Protein AF-C1MT28-F1 (afdb_monomer)

Mean predicted aligned error: 17.0 Å

Foldseek 3Di:
DDDDDDDDDDDDDDDDYDDDDYDDDDDDDDDDDDDDDDDDDDDDYDDDDDDDDDDDDDDPPPPVDDDPVVCLVVCVVPDPPDDVVNVVLVVVVVVCPPPVPCVVVVVVSVVVVVVVVVVVVQDFAEDDDDCVVCPPAANLVVVLVVCVRRHQWHWYDDPPAIAIEGQDLQLLCCCFAVVVLQKDLAVLLVLCCVQLPCACRNHDDVSNVVRCVLQLLLCDPLLLQVLLVVLLVLLVVLLLLLLVCQVVLHWDQQLQSLLQSLLQSLCCAAQVHGPVSVFDDDLLVVLLVLLQVSSQVCSPDPDNCCVPVVCCCPPVSSVSNVVSSVSNLVVLVVSLVVLLVVLVVDPDQDDSNDADPSRRYSSNNSNNVVDPDDSVHSSSHSSVSSVVRRSLLSQLLLLLVLVCQLPVVLLVVLLVQLCVQAFQHQDGPVSVLRSLSLLLSSQLSCLQFAQAQWRKIFRQAFDAGPNHTDGGGHIYTHGSNSLSQPVVQDDVSNDRDSCVQPSPDDRDDCVVSSSSHANQHDHPSGDSCPVNSSSSNSSSNSSCSQFKDKHQPCVQVVVSDFDWHHGSGIDTPAGRTMRIDTDPSGNSPVSPFQDPDPDDDDDDGPPPRDDDDPDGPDPDDDDDDDDPVVVVVVVVVVVVVVVVVVVVVPPPDDDDDDDDDDDDDDDDDPVVVVVVVVVVVVVVVVVVVVVVVVVVVVVVVD

Secondary structure (DSSP, 8-state):
-------------------------------------------------------------------HHHHHHTTTT------HHHHHHHHHHHHHHT-TT-HHHHHHHHHHHHHHHHHHTTS--EEE--GGGTTTS-THHHHHHHHHHH-SEEEEEETTEEEEEE--HHHHHIIIIITGGGEE-THHHHHHHHHHTTSTTT--HHHHHHHHHHHGGGG-HHHHHHHHHHHHHHHHHHHHHHHHHHHHTPPEEHHHHHHHHHHHHHHHHHHS----TTT---HHHHHHHHHHHHHHHHHH-SS-GGGSHHHHHHSHHHHHHHHHHHHHHHHHHHHHHHHHHHHHH------TT---SS--SHHHHHHHT-----HHHHHHHHHHHHHHHHHHHHHHHHHHHHHHHH-HHHHHHHHHHHHHHTTTSPP-TTGGGT-HHHHHHHHHHHHHS-SSSEEEEEESS-EEETTEEE-TT-EEEEEHHHHHT-TTT-SSTTS--GGGS-TTSPPP-TTTTTTS--BTB-GGG--S-HHHHHHHHHHHHHHHHHHEEEEE-TTT-TTS-PPB--SSS--BSS--EEEEEEPTTSSSSGGGS----SSS--PPPGGG-------------------HHHHHHHHHHHHHHHHHHHHHHTTS------------PPPPPHHHHHHHHHHHHHHHHHHHHHHHHHHHHHHH--

Sequence (702 aa):
MLSLAASATTLVGANAGASAAAASTRRGGASLSARDATATTKPLRFVARGASSDRGRALTTRVNAKSLEERIASGEFTQKRSTPAESVLNGIRDVIKDVPQSRGLSYQLAKLSRKWRKESMSKMPVAAGDIREIAGQPVFVPLYKLFLAYGEMFVLAIGPKKFVVVSDNDVAREMLKDQATSFSKGLLSEILEFVMGTGLIPADGETWKVRRRTVVPSLHKKYVASMVDMFGDCGLNGSAQLARSEMNGDTVEMENFYSRLALDIIGKAVFNYDFNSLKMDDPVIKAVYTVLREAEYRSVTFIPYWKVPPLRWLVPRQKACQEALVVVNDTLNMLIARTKKLVEEEDEEFVEEYLNKADPSILHFLIASGDDVTSKQLRDDLMTLLIAGHETTAAVLTWTTYLLATHPEIKARVQAEVDEVCGDRNPTIADMMDLKFTTRVINESMRLYPQPPVLIRRALEPVTLDGYKIDAGTDFFISVWNLHRNPRLWENPDKFDPDRFPIDQKMPNEITENFAYLPFGGGQRKCVGDQFALFESIITLAMVCRRFDFELDAKFHPDGECGMTTGATIHTTGGLHVKLKRRDGAGGNEMLGSIDCGDGVKCASLGELSDVNTGDGTPESGAASFDEAERAQARDLKEAAVVLGAKTAGASELKSGSGGAKGEKPSIDGAALEEAVKEAEALYEAEAEREAAMKKELEQSL

Solvent-accessible surface area (backbone atoms only — not comparable to full-atom values): 41752 Å² total; per-residue (Å²): 141,80,92,89,90,88,87,90,78,87,83,90,79,90,85,86,86,83,90,79,88,88,78,91,80,89,79,87,80,90,78,90,87,80,90,86,81,89,80,89,86,88,89,86,84,86,89,84,90,80,88,84,89,82,91,80,89,84,77,86,76,83,74,87,79,73,52,71,67,56,35,53,74,69,43,79,70,54,72,90,82,59,57,76,65,53,54,50,50,50,56,51,50,59,68,48,72,82,44,99,78,48,64,69,57,55,49,52,51,50,52,45,54,52,51,52,46,55,62,57,65,71,51,75,42,71,53,72,71,67,66,73,77,50,63,91,55,34,70,62,60,57,50,39,60,46,34,80,73,58,41,49,51,30,34,41,44,56,86,94,48,64,32,40,38,36,40,42,30,66,56,48,38,35,53,32,46,78,46,30,87,46,41,44,46,41,71,55,20,77,42,38,35,90,74,26,44,75,8,70,76,43,29,60,79,62,61,25,59,50,52,50,63,66,52,51,54,52,68,32,71,72,48,52,46,60,45,33,55,52,42,29,55,52,33,50,58,50,48,51,49,54,54,53,40,39,72,73,69,43,74,43,49,42,38,63,50,34,36,24,51,26,40,31,48,40,28,32,51,42,61,62,34,79,61,48,44,79,75,41,94,44,71,51,59,57,17,52,55,48,42,51,60,44,36,44,52,54,69,75,46,90,71,69,52,72,80,38,68,73,51,28,66,70,35,65,73,44,36,53,32,52,55,21,50,50,51,44,50,51,52,49,51,51,52,52,57,52,46,51,51,53,55,75,73,51,94,73,86,76,53,88,82,60,70,52,91,92,47,67,12,41,50,42,44,58,56,59,66,67,65,95,62,57,73,64,57,51,46,16,34,51,50,33,50,49,61,64,49,15,60,47,45,11,37,46,51,34,51,33,49,54,52,34,39,76,32,59,74,58,36,53,51,40,33,50,52,33,52,70,74,44,47,74,52,70,52,46,70,71,49,66,74,68,50,48,65,49,44,27,42,49,52,40,30,32,40,78,56,26,59,43,41,54,49,58,30,14,30,71,45,71,47,73,56,96,85,42,76,44,60,50,70,43,37,32,34,39,28,45,46,40,26,36,46,27,75,92,77,29,84,67,35,90,57,93,53,38,74,80,55,52,78,94,51,78,81,84,36,36,75,77,48,58,36,37,36,50,62,51,49,43,54,86,78,31,61,84,52,59,70,51,48,49,50,49,44,43,47,40,51,40,53,47,40,38,22,36,44,62,37,67,30,53,91,80,29,73,85,76,59,83,53,66,33,66,61,79,36,55,44,59,67,79,61,53,43,23,38,58,42,72,31,90,97,28,65,49,64,67,74,77,49,67,68,84,54,78,89,79,57,83,65,82,52,71,87,79,70,79,90,73,85,88,69,80,96,68,93,68,95,76,95,76,91,73,68,71,65,65,59,48,59,61,44,55,61,49,52,54,50,52,58,58,55,58,65,70,67,77,78,79,88,90,80,92,79,93,81,91,82,83,88,83,82,89,80,83,67,66,66,65,53,58,50,55,48,54,58,51,52,56,53,52,52,55,50,53,54,49,52,55,49,54,52,51,52,52,69,71,74,113

Organism: Micromonas pusilla (strain CCMP1545) (NCBI:txid564608)

pLDDT: mean 72.41, std 27.19, range [21.11, 98.88]

Nearest PDB structures (foldseek):
  6l8i-assembly1_A  TM=9.923E-01  e=1.632E-46  Arabidopsis thaliana
  6j95-assembly1_A  TM=9.747E-01  e=3.726E-46  Arabidopsis thaliana
  6j94-assembly1_B  TM=9.509E-01  e=5.378E-46  Arabidopsis thaliana
  6l8j-assembly1_A  TM=9.808E-01  e=2.421E-44  Arabidopsis thaliana
  5veu-assembly3_C  TM=8.391E-01  e=5.277E-24  Homo sapiens

Structure (mmCIF, N/CA/C/O backbone):
data_AF-C1MT28-F1
#
_entry.id   AF-C1MT28-F1
#
loop_
_atom_site.group_PDB
_atom_site.id
_atom_site.type_symbol
_atom_site.label_atom_id
_atom_site.label_alt_id
_atom_site.label_comp_id
_atom_site.label_asym_id
_atom_site.label_entity_id
_atom_site.label_seq_id
_atom_site.pdbx_PDB_ins_code
_atom_site.Cartn_x
_atom_site.Cartn_y
_atom_site.Cartn_z
_atom_site.occupancy
_atom_site.B_iso_or_equiv
_atom_site.auth_seq_id
_atom_site.auth_comp_id
_atom_site.auth_asym_id
_atom_site.auth_atom_id
_atom_site.pdbx_PDB_model_num
ATOM 1 N N . MET A 1 1 ? 2.839 4.699 44.705 1.00 29.75 1 MET A N 1
ATOM 2 C CA . MET A 1 1 ? 2.539 3.772 45.818 1.00 29.75 1 MET A CA 1
ATOM 3 C C . MET A 1 1 ? 3.744 2.865 45.998 1.00 29.75 1 MET A C 1
ATOM 5 O O . MET A 1 1 ? 4.073 2.143 45.069 1.00 29.75 1 MET A O 1
ATOM 9 N N . LEU A 1 2 ? 4.426 2.961 47.137 1.00 21.11 2 LEU A N 1
ATOM 10 C CA . LEU A 1 2 ? 5.526 2.079 47.543 1.00 21.11 2 LEU A CA 1
ATOM 11 C C . LEU A 1 2 ? 5.075 1.287 48.779 1.00 21.11 2 LEU A C 1
ATOM 13 O O . LEU A 1 2 ? 4.200 1.754 49.502 1.00 21.11 2 LEU A O 1
ATOM 17 N N . SER A 1 3 ? 5.699 0.130 49.019 1.00 22.08 3 SER A N 1
ATOM 18 C CA . SER A 1 3 ? 5.422 -0.792 50.135 1.00 22.08 3 SER A CA 1
ATOM 19 C C . SER A 1 3 ? 4.018 -1.426 50.162 1.00 22.08 3 SER A C 1
ATOM 21 O O . SER A 1 3 ? 3.109 -0.896 50.793 1.00 22.08 3 SER A O 1
ATOM 23 N N . LEU A 1 4 ? 3.868 -2.592 49.507 1.00 24.03 4 LEU A N 1
ATOM 24 C CA . LEU A 1 4 ? 2.984 -3.714 49.904 1.00 24.03 4 LEU A CA 1
ATOM 25 C C . LEU A 1 4 ? 3.051 -4.867 48.872 1.00 24.03 4 LEU A C 1
ATOM 27 O O . LEU A 1 4 ? 2.258 -4.876 47.938 1.00 24.03 4 LEU A O 1
ATOM 31 N N . ALA A 1 5 ? 3.997 -5.814 49.027 1.00 25.61 5 ALA A N 1
ATOM 32 C CA . ALA A 1 5 ? 3.955 -7.1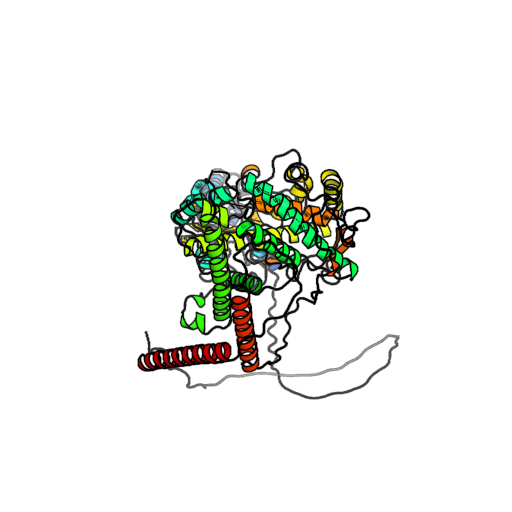98 48.482 1.00 25.61 5 ALA A CA 1
ATOM 33 C C . ALA A 1 5 ? 5.285 -7.970 48.708 1.00 25.61 5 ALA A C 1
ATOM 35 O O . ALA A 1 5 ? 5.903 -8.448 47.760 1.00 25.61 5 ALA A O 1
ATOM 36 N N . ALA A 1 6 ? 5.760 -8.096 49.954 1.00 23.23 6 ALA A N 1
ATOM 37 C CA . ALA A 1 6 ? 7.006 -8.822 50.252 1.00 23.23 6 ALA A CA 1
ATOM 38 C C . ALA A 1 6 ? 6.919 -9.656 51.545 1.00 23.23 6 ALA A C 1
ATOM 40 O O . ALA A 1 6 ? 7.579 -9.345 52.532 1.00 23.23 6 ALA A O 1
ATOM 41 N N . SER A 1 7 ? 6.077 -10.700 51.554 1.00 23.22 7 SER A N 1
ATOM 42 C CA . SER A 1 7 ? 6.104 -11.818 52.525 1.00 23.22 7 SER A CA 1
ATOM 43 C C . SER A 1 7 ? 5.051 -12.879 52.186 1.00 23.22 7 SER A C 1
ATOM 45 O O . SER A 1 7 ? 3.871 -12.545 52.182 1.00 23.22 7 SER A O 1
ATOM 47 N N . ALA A 1 8 ? 5.479 -14.130 51.946 1.00 23.31 8 ALA A N 1
ATOM 48 C CA . ALA A 1 8 ? 4.784 -15.396 52.272 1.00 23.31 8 ALA A CA 1
ATOM 49 C C . ALA A 1 8 ? 5.405 -16.578 51.491 1.00 23.31 8 ALA A C 1
ATOM 51 O O . ALA A 1 8 ? 4.962 -16.940 50.403 1.00 23.31 8 ALA A O 1
ATOM 52 N N . THR A 1 9 ? 6.442 -17.213 52.036 1.00 23.95 9 THR A N 1
ATOM 53 C CA . THR A 1 9 ? 6.968 -18.499 51.540 1.00 23.95 9 THR A CA 1
ATOM 54 C C . THR A 1 9 ? 7.338 -19.362 52.742 1.00 23.95 9 THR A C 1
ATOM 56 O O . THR A 1 9 ? 7.835 -18.824 53.731 1.00 23.95 9 THR A O 1
ATOM 59 N N . THR A 1 10 ? 7.131 -20.686 52.647 1.00 24.16 10 THR A N 1
ATOM 60 C CA . THR A 1 10 ? 7.171 -21.663 53.767 1.00 24.16 10 THR A CA 1
ATOM 61 C C . THR A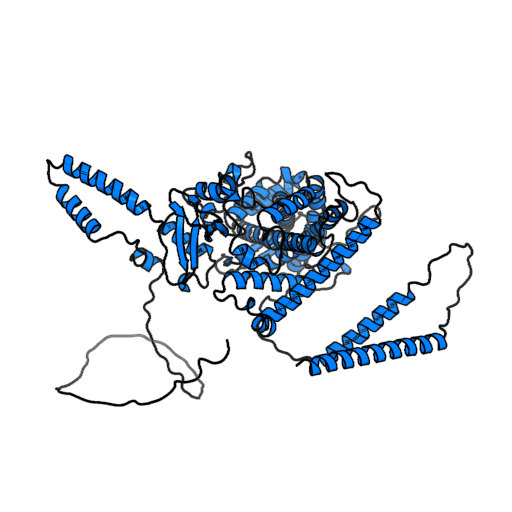 1 10 ? 6.043 -21.418 54.799 1.00 24.16 10 THR A C 1
ATOM 63 O O . THR A 1 10 ? 5.689 -20.282 55.079 1.00 24.16 10 THR A O 1
ATOM 66 N N . LEU A 1 11 ? 5.375 -22.427 55.370 1.00 22.28 11 LEU A N 1
ATOM 67 C CA . LEU A 1 11 ? 5.921 -23.672 55.925 1.00 22.28 11 LEU A CA 1
ATOM 68 C C . LEU A 1 11 ? 4.863 -24.806 56.009 1.00 22.28 11 LEU A C 1
ATOM 70 O O . LEU A 1 11 ? 3.685 -24.587 55.750 1.00 22.28 11 LEU A O 1
ATOM 74 N N . VAL A 1 12 ? 5.307 -25.979 56.482 1.00 24.67 12 VAL A N 1
ATOM 75 C CA . VAL A 1 12 ? 4.540 -27.191 56.863 1.00 24.67 12 VAL A CA 1
ATOM 76 C C . VAL A 1 12 ? 4.054 -28.086 55.713 1.00 24.67 12 VAL A C 1
ATOM 78 O O . VAL A 1 12 ? 3.432 -27.659 54.748 1.00 24.67 12 VAL A O 1
ATOM 81 N N . GLY A 1 13 ? 4.310 -29.385 55.879 1.00 22.14 13 GLY A N 1
ATOM 82 C CA . GLY A 1 13 ? 3.700 -30.482 55.132 1.00 22.14 13 GLY A CA 1
ATOM 83 C C . GLY A 1 13 ? 3.489 -31.690 56.052 1.00 22.14 13 GLY A C 1
ATOM 84 O O . GLY A 1 13 ? 3.602 -31.561 57.268 1.00 22.14 13 GLY A O 1
ATOM 85 N N . ALA A 1 14 ? 3.257 -32.857 55.446 1.00 24.06 14 ALA A N 1
ATOM 86 C CA . ALA A 1 14 ? 3.016 -34.157 56.085 1.00 24.06 14 ALA A CA 1
ATOM 87 C C . ALA A 1 14 ? 1.696 -34.314 56.872 1.00 24.06 14 ALA A C 1
ATOM 89 O O . ALA A 1 14 ? 1.540 -33.846 57.994 1.00 24.06 14 ALA A O 1
ATOM 90 N N . ASN A 1 15 ? 0.814 -35.167 56.341 1.00 23.30 15 ASN A N 1
ATOM 91 C CA . ASN A 1 15 ? 0.425 -36.372 57.078 1.00 23.30 15 ASN A CA 1
ATOM 92 C C . ASN A 1 15 ? 0.124 -37.521 56.094 1.00 23.30 15 ASN A C 1
ATOM 94 O O . ASN A 1 15 ? -0.037 -37.269 54.899 1.00 23.30 15 ASN A O 1
ATOM 98 N N . ALA A 1 16 ? 0.109 -38.773 56.560 1.00 25.28 16 ALA A N 1
ATOM 99 C CA . ALA A 1 16 ? 0.030 -39.955 55.694 1.00 25.28 16 ALA A CA 1
ATOM 100 C C . ALA A 1 16 ? -0.789 -41.112 56.295 1.00 25.28 16 ALA A C 1
ATOM 102 O O . ALA A 1 16 ? -0.955 -41.210 57.508 1.00 25.28 16 ALA A O 1
ATOM 103 N N . GLY A 1 17 ? -1.228 -42.028 55.424 1.00 23.39 17 GLY A N 1
ATOM 104 C CA . GLY A 1 17 ? -1.958 -43.254 55.773 1.00 23.39 17 GLY A CA 1
ATOM 105 C C . GLY A 1 17 ? -3.462 -43.194 55.456 1.00 23.39 17 GLY A C 1
ATOM 106 O O . GLY A 1 17 ? -4.030 -42.114 55.349 1.00 23.39 17 GLY A O 1
ATOM 107 N N . ALA A 1 18 ? -4.162 -44.318 55.283 1.00 23.84 18 ALA A N 1
ATOM 108 C CA . ALA A 1 18 ? -3.709 -45.711 55.151 1.00 23.84 18 ALA A CA 1
ATOM 109 C C . ALA A 1 18 ? -4.836 -46.574 54.524 1.00 23.84 18 ALA A C 1
ATOM 111 O O . ALA A 1 18 ? -5.919 -46.056 54.263 1.00 23.84 18 ALA A O 1
ATOM 112 N N . SER A 1 19 ? -4.598 -47.892 54.393 1.00 24.25 19 SER A N 1
ATOM 113 C CA . SER A 1 19 ? -5.529 -48.961 53.952 1.00 24.25 19 SER A CA 1
ATOM 114 C C . SER A 1 19 ? -5.496 -49.325 52.453 1.00 24.25 19 SER A C 1
ATOM 116 O O . SER A 1 19 ? -5.392 -48.433 51.620 1.00 24.25 19 SER A O 1
ATOM 118 N N . ALA A 1 20 ? -5.694 -50.582 52.021 1.00 24.73 20 ALA A N 1
ATOM 119 C CA . ALA A 1 20 ? -5.180 -51.909 52.442 1.00 24.73 20 ALA A CA 1
ATOM 120 C C . ALA A 1 20 ? -5.790 -52.997 51.520 1.00 24.73 20 ALA A C 1
ATOM 122 O O . ALA A 1 20 ? -6.799 -52.736 50.875 1.00 24.73 20 ALA A O 1
ATOM 123 N N . ALA A 1 21 ? -5.236 -54.224 51.563 1.00 24.41 21 ALA A N 1
ATOM 124 C CA . ALA A 1 21 ? -5.754 -55.461 50.938 1.00 24.41 21 ALA A CA 1
ATOM 125 C C . ALA A 1 21 ? -5.733 -55.449 49.378 1.00 24.41 21 ALA A C 1
ATOM 127 O O . ALA A 1 21 ? -6.093 -54.461 48.759 1.00 24.41 21 ALA A O 1
ATOM 128 N N . ALA A 1 22 ? -5.215 -56.426 48.619 1.00 24.06 22 ALA A N 1
ATOM 129 C CA . ALA A 1 22 ? -5.289 -57.903 48.611 1.00 24.06 22 ALA A CA 1
ATOM 130 C C . ALA A 1 22 ? -5.939 -58.316 47.260 1.00 24.06 22 ALA A C 1
ATOM 132 O O . ALA A 1 22 ? -6.802 -57.602 46.771 1.00 24.06 22 ALA A O 1
ATOM 133 N N . ALA A 1 23 ? -5.616 -59.425 46.590 1.00 25.36 23 ALA A N 1
ATOM 134 C CA . ALA A 1 23 ? -4.566 -60.432 46.771 1.00 25.36 23 ALA A CA 1
ATOM 135 C C . ALA A 1 23 ? -4.339 -61.191 45.440 1.00 25.36 23 ALA A C 1
ATOM 137 O O . ALA A 1 23 ? -5.179 -61.118 44.555 1.00 25.36 23 ALA A O 1
ATOM 138 N N . SER A 1 24 ? -3.298 -62.040 45.404 1.00 24.22 24 SER A N 1
ATOM 139 C CA . SER A 1 24 ? -3.266 -63.328 44.669 1.00 24.22 24 SER A CA 1
ATOM 140 C C . SER A 1 24 ? -3.251 -63.334 43.120 1.00 24.22 24 SER A C 1
ATOM 142 O O . SER A 1 24 ? -3.772 -62.435 42.484 1.00 24.22 24 SER A O 1
ATOM 144 N N . THR A 1 25 ? -2.769 -64.366 42.402 1.00 25.47 25 THR A N 1
ATOM 145 C CA . THR A 1 25 ? -1.533 -65.205 42.425 1.00 25.47 25 THR A CA 1
ATOM 146 C C . THR A 1 25 ? -1.478 -65.923 41.046 1.00 25.47 25 THR A C 1
ATOM 148 O O . THR A 1 25 ? -2.519 -66.075 40.421 1.00 25.47 25 THR A O 1
ATOM 151 N N . ARG A 1 26 ? -0.328 -66.515 40.658 1.00 24.88 26 ARG A N 1
ATOM 152 C CA . ARG A 1 26 ? -0.150 -67.558 39.599 1.00 24.88 26 ARG A CA 1
ATOM 153 C C . ARG A 1 26 ? -0.219 -67.092 38.127 1.00 24.88 26 ARG A C 1
ATOM 155 O O . ARG A 1 26 ? -0.847 -66.093 37.828 1.00 24.88 26 ARG A O 1
ATOM 162 N N . ARG A 1 27 ? 0.338 -67.840 37.154 1.00 25.36 27 ARG A N 1
ATOM 163 C CA . ARG A 1 27 ? 1.644 -68.564 37.062 1.00 25.36 27 ARG A CA 1
ATOM 164 C C . ARG A 1 27 ? 1.811 -69.115 35.628 1.00 25.36 27 ARG A C 1
ATOM 166 O O . ARG A 1 27 ? 0.952 -69.873 35.198 1.00 25.36 27 ARG A O 1
ATOM 173 N N . GLY A 1 28 ? 2.959 -68.867 34.990 1.00 25.19 28 GLY A N 1
ATOM 174 C CA . GLY A 1 28 ? 3.384 -69.515 33.731 1.00 25.19 28 GLY A CA 1
ATOM 175 C C . GLY A 1 28 ? 2.605 -69.094 32.466 1.00 25.19 28 GLY A C 1
ATOM 176 O O . GLY A 1 28 ? 1.520 -68.539 32.567 1.00 25.19 28 GLY A O 1
ATOM 177 N N . GLY A 1 29 ? 3.116 -69.291 31.246 1.00 23.31 29 GLY A N 1
ATOM 178 C CA . GLY A 1 29 ? 4.485 -69.671 30.857 1.00 23.31 29 GLY A CA 1
ATOM 179 C C . GLY A 1 29 ? 4.554 -70.819 29.842 1.00 23.31 29 GLY A C 1
ATOM 180 O O . GLY A 1 29 ? 4.052 -71.895 30.141 1.00 23.31 29 GLY A O 1
ATOM 181 N N . ALA A 1 30 ? 5.282 -70.595 28.733 1.00 24.48 30 ALA A N 1
ATOM 182 C CA . ALA A 1 30 ? 5.624 -71.563 27.670 1.00 24.48 30 ALA A CA 1
ATOM 183 C C . ALA A 1 30 ? 4.434 -72.103 26.822 1.00 24.48 30 ALA A C 1
ATOM 185 O O . ALA A 1 30 ? 3.309 -72.160 27.297 1.00 24.48 30 ALA A O 1
ATOM 186 N N . SER A 1 31 ? 4.596 -72.519 25.555 1.00 24.12 31 SER A N 1
ATOM 187 C CA . SER A 1 31 ? 5.651 -72.250 24.548 1.00 24.12 31 SER A CA 1
ATOM 188 C C . SER A 1 31 ? 5.269 -72.830 23.171 1.00 24.12 31 SER A C 1
ATOM 190 O O . SER A 1 31 ? 4.540 -73.811 23.131 1.00 24.12 31 SER A O 1
ATOM 192 N N . LEU A 1 32 ? 5.910 -72.333 22.100 1.00 24.98 32 LEU A N 1
ATOM 193 C CA . LEU A 1 32 ? 6.264 -73.062 20.859 1.00 24.98 32 LEU A CA 1
ATOM 194 C C . LEU A 1 32 ? 5.157 -73.779 20.052 1.00 24.98 32 LEU A C 1
ATOM 196 O O . LEU A 1 32 ? 4.714 -74.865 20.409 1.00 24.98 32 LEU A O 1
ATOM 200 N N . SER A 1 33 ? 4.913 -73.306 18.824 1.00 23.94 33 SER A N 1
ATOM 201 C CA . SER A 1 33 ? 5.347 -73.963 17.560 1.00 23.94 33 SER A CA 1
ATOM 202 C C . SER A 1 33 ? 4.533 -73.461 16.350 1.00 23.94 33 SER A C 1
ATOM 204 O O . SER A 1 33 ? 3.446 -72.929 16.535 1.00 23.94 33 SER A O 1
ATOM 206 N N . ALA A 1 34 ? 4.957 -73.613 15.090 1.00 26.97 34 ALA A N 1
ATOM 207 C CA . ALA A 1 34 ? 6.293 -73.589 14.465 1.00 26.97 34 ALA A CA 1
ATOM 208 C C . ALA A 1 34 ? 6.103 -73.567 12.926 1.00 26.97 34 ALA A C 1
ATOM 210 O O . ALA A 1 34 ? 5.019 -73.910 12.460 1.00 26.97 34 ALA A O 1
ATOM 211 N N . ARG A 1 35 ? 7.191 -73.311 12.174 1.00 25.38 35 ARG A N 1
ATOM 212 C CA . ARG A 1 35 ? 7.333 -73.480 10.706 1.00 25.38 35 ARG A CA 1
ATOM 213 C C . ARG A 1 35 ? 6.605 -72.465 9.810 1.00 25.38 35 ARG A C 1
ATOM 215 O O . ARG A 1 35 ? 5.570 -71.943 10.199 1.00 25.38 35 ARG A O 1
ATOM 222 N N . ASP A 1 36 ? 7.036 -72.181 8.576 1.00 24.58 36 ASP A N 1
ATOM 223 C CA . ASP A 1 36 ? 8.346 -72.242 7.869 1.00 24.58 36 ASP A CA 1
ATOM 224 C C . ASP A 1 36 ? 8.155 -71.480 6.524 1.00 24.58 36 ASP A C 1
ATOM 226 O O . ASP A 1 36 ? 7.026 -71.400 6.047 1.00 24.58 36 ASP A O 1
ATOM 230 N N . ALA A 1 37 ? 9.149 -70.927 5.813 1.00 25.55 37 ALA A N 1
ATOM 231 C CA . ALA A 1 37 ? 10.536 -70.561 6.137 1.00 25.55 37 ALA A CA 1
ATOM 232 C C . ALA A 1 37 ? 11.152 -69.705 4.995 1.00 25.55 37 ALA A C 1
ATOM 234 O O . ALA A 1 37 ? 10.667 -69.752 3.867 1.00 25.55 37 ALA A O 1
ATOM 235 N N . THR A 1 38 ? 12.311 -69.072 5.263 1.00 24.69 38 THR A N 1
ATOM 236 C CA . THR A 1 38 ? 13.348 -68.605 4.290 1.00 24.69 38 THR A CA 1
ATOM 237 C C . THR A 1 38 ? 12.981 -67.500 3.272 1.00 24.69 38 THR A C 1
ATOM 239 O O . THR A 1 38 ? 11.833 -67.358 2.886 1.00 24.69 38 THR A O 1
ATOM 242 N N . ALA A 1 39 ? 13.899 -66.647 2.787 1.00 25.72 39 ALA A N 1
ATOM 243 C CA . ALA A 1 39 ? 15.351 -66.458 3.007 1.00 25.72 39 ALA A CA 1
ATOM 244 C C . ALA A 1 39 ? 15.683 -64.942 2.859 1.00 25.72 39 ALA A C 1
ATOM 246 O O . ALA A 1 39 ? 15.123 -64.286 1.990 1.00 25.72 39 ALA A O 1
ATOM 247 N N . THR A 1 40 ? 16.383 -64.272 3.793 1.00 23.31 40 THR A N 1
ATOM 248 C CA . THR A 1 40 ? 17.855 -64.000 3.826 1.00 23.31 40 THR A CA 1
ATOM 249 C C . THR A 1 40 ? 18.445 -63.460 2.503 1.00 23.31 40 THR A C 1
ATOM 251 O O . THR A 1 40 ? 18.191 -64.056 1.469 1.00 23.31 40 THR A O 1
ATOM 254 N N . THR A 1 41 ? 19.274 -62.399 2.443 1.00 24.33 41 THR A N 1
AT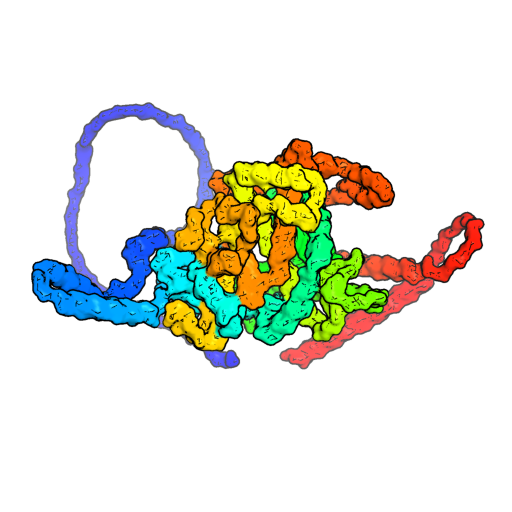OM 255 C CA . THR A 1 41 ? 20.446 -62.075 3.305 1.00 24.33 41 THR A CA 1
ATOM 256 C C . THR A 1 41 ? 20.788 -60.569 3.481 1.00 24.33 41 THR A C 1
ATOM 258 O O . THR A 1 41 ? 20.666 -59.775 2.556 1.00 24.33 41 THR A O 1
ATOM 261 N N . LYS A 1 42 ? 21.358 -60.221 4.650 1.00 26.94 42 LYS A N 1
ATOM 262 C CA . LYS A 1 42 ? 22.320 -59.106 4.942 1.00 26.94 42 LYS A CA 1
ATOM 263 C C . LYS A 1 42 ? 23.736 -59.740 5.158 1.00 26.94 42 LYS A C 1
ATOM 265 O O . LYS A 1 42 ? 23.752 -60.970 5.059 1.00 26.94 42 LYS A O 1
ATOM 270 N N . PRO A 1 43 ? 24.888 -59.078 5.500 1.00 38.97 43 PRO A N 1
ATOM 271 C CA . PRO A 1 43 ? 25.162 -57.750 6.124 1.00 38.97 43 PRO A CA 1
ATOM 272 C C . PRO A 1 43 ? 26.359 -56.960 5.483 1.00 38.97 43 PRO A C 1
ATOM 274 O O . PRO A 1 43 ? 26.748 -57.295 4.375 1.00 38.97 43 PRO A O 1
ATOM 277 N N . LEU A 1 44 ? 26.907 -55.838 6.008 1.00 22.52 44 LEU A N 1
ATOM 278 C CA . LEU A 1 44 ? 27.896 -55.640 7.119 1.00 22.52 44 LEU A CA 1
ATOM 279 C C . LEU A 1 44 ? 28.096 -54.104 7.353 1.00 22.52 44 LEU A C 1
ATOM 281 O O . LEU A 1 44 ? 28.117 -53.377 6.372 1.00 22.52 44 LEU A O 1
ATOM 285 N N . ARG A 1 45 ? 27.989 -53.516 8.569 1.00 21.80 45 ARG A N 1
ATOM 286 C CA . ARG A 1 45 ? 28.913 -53.375 9.751 1.00 21.80 45 ARG A CA 1
ATOM 287 C C . ARG A 1 45 ? 29.881 -52.156 9.691 1.00 21.80 45 ARG A C 1
ATOM 289 O O . ARG A 1 45 ? 30.609 -52.047 8.723 1.00 21.80 45 ARG A O 1
ATOM 296 N N . PHE A 1 46 ? 29.792 -51.160 10.604 1.00 21.30 46 PHE A N 1
ATOM 297 C CA . PHE A 1 46 ? 30.317 -51.039 12.011 1.00 21.30 46 PHE A CA 1
ATOM 298 C C . PHE A 1 46 ? 31.837 -50.717 12.090 1.00 21.30 46 PHE A C 1
ATOM 300 O O . PHE A 1 46 ? 32.571 -51.199 11.241 1.00 21.30 46 PHE A O 1
ATOM 307 N N . VAL A 1 47 ? 32.414 -49.980 13.066 1.00 23.28 47 VAL A N 1
ATOM 308 C CA . VAL A 1 47 ? 31.986 -49.491 14.422 1.00 23.28 47 VAL A CA 1
ATOM 309 C C . VAL A 1 47 ? 31.906 -47.924 14.445 1.00 23.28 47 VAL A C 1
ATOM 311 O O . VAL A 1 47 ? 31.524 -47.418 13.401 1.00 23.28 47 VAL A O 1
ATOM 314 N N . ALA A 1 48 ? 32.137 -47.040 15.450 1.00 23.19 48 ALA A N 1
ATOM 315 C CA . ALA A 1 48 ? 32.548 -46.973 16.886 1.00 23.19 48 ALA A CA 1
ATOM 316 C C . ALA A 1 48 ? 31.850 -45.736 17.556 1.00 23.19 48 ALA A C 1
ATOM 318 O O . ALA A 1 48 ? 31.565 -44.776 16.854 1.00 23.19 48 ALA A O 1
ATOM 319 N N . ARG A 1 49 ? 31.304 -45.771 18.791 1.00 22.53 49 ARG A N 1
ATOM 320 C CA . ARG A 1 49 ? 31.860 -45.469 20.154 1.00 22.53 49 ARG A CA 1
ATOM 321 C C . ARG A 1 49 ? 32.507 -44.073 20.366 1.00 22.53 49 ARG A C 1
ATOM 323 O O . ARG A 1 49 ? 33.447 -43.764 19.654 1.00 22.53 49 ARG A O 1
ATOM 330 N N . GLY A 1 50 ? 32.153 -43.284 21.400 1.00 22.02 50 GLY A N 1
ATOM 331 C CA . GLY A 1 50 ? 31.046 -43.404 22.383 1.00 22.02 50 GLY A CA 1
ATOM 332 C C . GLY A 1 50 ? 31.232 -42.611 23.705 1.00 22.02 50 GLY A C 1
ATOM 333 O O . GLY A 1 50 ? 32.323 -42.120 23.961 1.00 22.02 50 GLY A O 1
ATOM 334 N N . ALA A 1 51 ? 30.188 -42.609 24.562 1.00 22.84 51 ALA A N 1
ATOM 335 C CA . ALA A 1 51 ? 30.082 -41.987 25.911 1.00 22.84 51 ALA A CA 1
ATOM 336 C C . ALA A 1 51 ? 30.098 -40.430 25.954 1.00 22.84 51 ALA A C 1
ATOM 338 O O . ALA A 1 51 ? 30.659 -39.806 25.067 1.00 22.84 51 ALA A O 1
ATOM 339 N N . SER A 1 52 ? 29.479 -39.740 26.927 1.00 23.88 52 SER A N 1
ATOM 340 C CA . SER A 1 52 ? 28.954 -40.161 28.247 1.00 23.88 52 SER A CA 1
ATOM 341 C C . SER A 1 52 ? 27.577 -39.534 28.620 1.00 23.88 52 SER A C 1
ATOM 343 O O . SER A 1 52 ? 26.829 -39.090 27.755 1.00 23.88 52 SER A O 1
ATOM 345 N N . SER A 1 53 ? 27.197 -39.618 29.903 1.00 24.73 53 SER A N 1
ATOM 346 C CA . SER A 1 53 ? 25.916 -39.232 30.539 1.00 24.73 53 SER A CA 1
ATOM 347 C C . SER A 1 53 ? 25.812 -37.711 30.856 1.00 24.73 53 SER A C 1
ATOM 349 O O . SER A 1 53 ? 26.812 -37.017 30.744 1.00 24.73 53 SER A O 1
ATOM 351 N N . ASP A 1 54 ? 24.700 -37.109 31.317 1.00 25.05 54 ASP A N 1
ATOM 352 C CA . ASP A 1 54 ? 23.540 -37.659 32.050 1.00 25.05 54 ASP A CA 1
ATOM 353 C C . ASP A 1 54 ? 22.286 -36.728 32.069 1.00 25.05 54 ASP A C 1
ATOM 355 O O . ASP A 1 54 ? 22.380 -35.537 31.799 1.00 25.05 54 ASP A O 1
ATOM 359 N N . ARG A 1 55 ? 21.139 -37.277 32.510 1.00 23.97 55 ARG A N 1
ATOM 360 C CA . ARG A 1 55 ? 19.968 -36.623 33.153 1.00 23.97 55 ARG A CA 1
ATOM 361 C C . ARG A 1 55 ? 19.294 -35.398 32.486 1.00 23.97 55 ARG A C 1
ATOM 363 O O . ARG A 1 55 ? 19.522 -34.252 32.858 1.00 23.97 55 ARG A O 1
ATOM 370 N N . GLY A 1 56 ? 18.241 -35.676 31.705 1.00 24.02 56 GLY A N 1
ATOM 371 C CA . GLY A 1 56 ? 17.120 -34.757 31.423 1.00 24.02 56 GLY A CA 1
ATOM 372 C C . GLY A 1 56 ? 15.766 -35.477 31.562 1.00 24.02 56 GLY A C 1
ATOM 373 O O . GLY A 1 56 ? 15.579 -36.556 31.003 1.00 24.02 56 GLY A O 1
ATOM 374 N N . ARG A 1 57 ? 14.822 -34.944 32.356 1.00 23.55 57 ARG A N 1
ATOM 375 C CA . ARG A 1 57 ? 13.609 -35.676 32.790 1.00 23.55 57 ARG A CA 1
ATOM 376 C C . ARG A 1 57 ? 12.435 -35.511 31.814 1.00 23.55 57 ARG A C 1
ATOM 378 O O . ARG A 1 57 ? 11.659 -34.568 31.939 1.00 23.55 57 ARG A O 1
ATOM 385 N N . ALA A 1 58 ? 12.259 -36.458 30.895 1.00 23.06 58 ALA A N 1
ATOM 386 C CA . ALA A 1 58 ? 11.117 -36.466 29.979 1.00 23.06 58 ALA A CA 1
ATOM 387 C C . ALA A 1 58 ? 9.773 -36.684 30.712 1.00 23.06 58 ALA A C 1
ATOM 389 O O . ALA A 1 58 ? 9.513 -37.769 31.235 1.00 23.06 58 ALA A O 1
ATOM 390 N N . LEU A 1 59 ? 8.893 -35.674 30.707 1.00 24.77 59 LEU A N 1
ATOM 391 C CA . LEU A 1 59 ? 7.462 -35.846 30.987 1.00 24.77 59 LEU A CA 1
ATOM 392 C C . LEU A 1 59 ? 6.704 -36.024 29.663 1.00 24.77 59 LEU A C 1
ATOM 394 O O . LEU A 1 59 ? 6.416 -35.059 28.960 1.00 24.77 59 LEU A O 1
ATOM 398 N N . THR A 1 60 ? 6.367 -37.268 29.320 1.00 26.03 60 THR A N 1
ATOM 399 C CA . THR A 1 60 ? 5.584 -37.593 28.118 1.00 26.03 60 THR A CA 1
ATOM 400 C C . THR A 1 60 ? 4.092 -37.331 28.323 1.00 26.03 60 THR A C 1
ATOM 402 O O . THR A 1 60 ? 3.298 -38.263 28.475 1.00 26.03 60 THR A O 1
ATOM 405 N N . THR A 1 61 ? 3.686 -36.064 28.290 1.00 24.12 61 THR A N 1
ATOM 406 C CA . THR A 1 61 ? 2.267 -35.698 28.217 1.00 24.12 61 THR A CA 1
ATOM 407 C C . THR A 1 61 ? 1.779 -35.853 26.776 1.00 24.12 61 THR A C 1
ATOM 409 O O . THR A 1 61 ? 1.925 -34.944 25.962 1.00 24.12 61 THR A O 1
ATOM 412 N N . ARG A 1 62 ? 1.194 -37.012 26.440 1.00 26.44 62 ARG A N 1
ATOM 413 C CA . ARG A 1 62 ? 0.480 -37.207 25.164 1.00 26.44 62 ARG A CA 1
ATOM 414 C C . ARG A 1 62 ? -0.791 -36.349 25.137 1.00 26.44 62 ARG A C 1
ATOM 416 O O . ARG A 1 62 ? -1.871 -36.825 25.478 1.00 26.44 62 ARG A O 1
ATOM 423 N N . VAL A 1 63 ? -0.665 -35.092 24.718 1.00 31.44 63 VAL A N 1
ATOM 424 C CA . VAL A 1 63 ? -1.815 -34.277 24.311 1.00 31.44 63 VAL A CA 1
ATOM 425 C C . VAL A 1 63 ? -2.261 -34.773 22.941 1.00 31.44 63 VAL A C 1
ATOM 427 O O . VAL A 1 63 ? -1.533 -34.638 21.962 1.00 31.44 63 VAL A O 1
ATOM 430 N N . ASN A 1 64 ? -3.444 -35.381 22.879 1.00 36.06 64 ASN A N 1
ATOM 431 C CA . ASN A 1 64 ? -4.023 -35.865 21.630 1.00 36.06 64 ASN A CA 1
ATOM 432 C C . ASN A 1 64 ? -4.684 -34.688 20.890 1.00 36.06 64 ASN A C 1
ATOM 434 O O . ASN A 1 64 ? -5.900 -34.509 20.950 1.00 36.06 64 ASN A O 1
ATOM 438 N N . ALA A 1 65 ? -3.856 -33.821 20.304 1.00 37.28 65 ALA A N 1
ATOM 439 C CA . ALA A 1 65 ? -4.287 -32.575 19.684 1.00 37.28 65 ALA A CA 1
ATOM 440 C C . ALA A 1 65 ? -5.000 -32.841 18.350 1.00 37.28 65 ALA A C 1
ATOM 442 O O . ALA A 1 65 ? -4.360 -33.159 17.351 1.00 37.28 65 ALA A O 1
ATOM 443 N N . LYS A 1 66 ? -6.328 -32.695 18.352 1.00 40.22 66 LYS A N 1
ATOM 444 C CA . LYS A 1 66 ? -7.134 -32.625 17.129 1.00 40.22 66 LYS A CA 1
ATOM 445 C C . LYS A 1 66 ? -6.844 -31.342 16.350 1.00 40.22 66 LYS A C 1
ATOM 447 O O . LYS A 1 66 ? -6.562 -30.312 16.969 1.00 40.22 66 LYS A O 1
ATOM 452 N N . SER A 1 67 ? -6.977 -31.382 15.025 1.00 51.00 67 SER A N 1
ATOM 453 C CA . SER A 1 67 ? -6.805 -30.190 14.182 1.00 51.00 67 SER A CA 1
ATOM 454 C C . SER A 1 67 ? -7.918 -29.153 14.408 1.00 51.00 67 SER A C 1
ATOM 456 O O . SER A 1 67 ? -8.968 -29.446 14.992 1.00 51.00 67 SER A O 1
ATOM 458 N N . LEU A 1 68 ? -7.708 -27.921 13.931 1.00 48.19 68 LEU A N 1
ATOM 459 C CA . LEU A 1 68 ? -8.735 -26.877 13.974 1.00 48.19 68 LEU A CA 1
ATOM 460 C C . LEU A 1 68 ? -9.967 -27.280 13.144 1.00 48.19 68 LEU A C 1
ATOM 462 O O . LEU A 1 68 ? -11.097 -27.100 13.593 1.00 48.19 68 LEU A O 1
ATOM 466 N N . GLU A 1 69 ? -9.758 -27.903 11.984 1.00 45.00 69 GLU A N 1
ATOM 467 C CA . GLU A 1 69 ? -10.816 -28.442 11.122 1.00 45.00 69 GLU A CA 1
ATOM 468 C C . GLU A 1 69 ? -11.616 -29.526 11.858 1.00 45.00 69 GLU A C 1
ATOM 470 O O . GLU A 1 69 ? -12.843 -29.459 11.904 1.00 45.00 69 GLU A O 1
ATOM 475 N N . GLU A 1 70 ? -10.941 -30.478 12.513 1.00 46.38 70 GLU A N 1
ATOM 476 C CA . GLU A 1 70 ? -11.596 -31.525 13.309 1.00 46.38 70 GLU A CA 1
ATOM 477 C C . GLU A 1 70 ? -12.398 -30.967 14.494 1.00 46.38 70 GLU A C 1
ATOM 479 O O . GLU A 1 70 ? -13.387 -31.575 14.911 1.00 46.38 70 GLU A O 1
ATOM 484 N N . ARG A 1 71 ? -11.986 -29.827 15.062 1.00 52.47 71 ARG A N 1
ATOM 485 C CA . ARG A 1 71 ? -12.632 -29.214 16.234 1.00 52.47 71 ARG A CA 1
ATOM 486 C C . ARG A 1 71 ? -13.791 -28.296 15.851 1.00 52.47 71 ARG A C 1
ATOM 488 O O . ARG A 1 71 ? -14.822 -28.334 16.525 1.00 52.47 71 ARG A O 1
ATOM 495 N N . ILE A 1 72 ? -13.701 -27.602 14.715 1.00 50.72 72 ILE A N 1
ATOM 496 C CA . ILE A 1 72 ? -14.846 -26.951 14.059 1.00 50.72 72 ILE A CA 1
ATOM 497 C C . ILE A 1 72 ? -15.881 -28.018 13.660 1.00 50.72 72 ILE A C 1
ATOM 499 O O . ILE A 1 72 ? -17.044 -27.913 14.046 1.00 50.72 72 ILE A O 1
ATOM 503 N N . ALA A 1 73 ? -15.457 -29.100 12.995 1.00 47.94 73 ALA A N 1
ATOM 504 C CA . ALA A 1 73 ? -16.335 -30.191 12.562 1.00 47.94 73 ALA A CA 1
ATOM 505 C C . ALA A 1 73 ? -16.936 -31.009 13.722 1.00 47.94 73 ALA A C 1
ATOM 507 O O . ALA A 1 73 ? -18.075 -31.458 13.628 1.00 47.94 73 ALA A O 1
ATOM 508 N N . SER A 1 74 ? -16.217 -31.178 14.840 1.00 42.56 74 SER A N 1
ATOM 509 C CA . SER A 1 74 ? -16.771 -31.814 16.049 1.00 42.56 74 SER A CA 1
ATOM 510 C C . SER A 1 74 ? -17.796 -30.951 16.791 1.00 42.56 74 SER A C 1
ATOM 512 O O . SER A 1 74 ? -18.450 -31.434 17.714 1.00 42.56 74 SER A O 1
ATOM 514 N N . GLY A 1 75 ? -17.917 -29.675 16.416 1.00 41.09 75 GLY A N 1
ATOM 515 C CA . GLY A 1 75 ? -18.763 -28.715 17.102 1.00 41.09 75 GLY A CA 1
ATOM 516 C C . GLY A 1 75 ? -18.210 -28.227 18.442 1.00 41.09 75 GLY A C 1
ATOM 517 O O . GLY A 1 75 ? -18.975 -27.712 19.252 1.00 41.09 75 GLY A O 1
ATOM 518 N N . GLU A 1 76 ? -16.902 -28.326 18.688 1.00 38.78 76 GLU A N 1
ATOM 519 C CA . GLU A 1 76 ? -16.267 -27.707 19.864 1.00 38.78 76 GLU A CA 1
ATOM 520 C C . GLU A 1 76 ? -16.381 -26.171 19.800 1.00 38.78 76 GLU A C 1
ATOM 522 O O . GLU A 1 76 ? -16.612 -25.512 20.810 1.00 38.78 76 GLU A O 1
ATOM 527 N N . PHE A 1 77 ? -16.364 -25.625 18.579 1.00 43.88 77 PHE A N 1
ATOM 528 C CA . PHE A 1 77 ? -16.705 -24.236 18.257 1.00 43.88 77 PHE A CA 1
ATOM 529 C C . PHE A 1 77 ? -18.192 -24.042 17.909 1.00 43.88 77 PHE A C 1
ATOM 531 O O . PHE A 1 77 ? -18.541 -23.138 17.149 1.00 43.88 77 PHE A O 1
ATOM 538 N N . THR A 1 78 ? -19.103 -24.883 18.421 1.00 38.00 78 THR A N 1
ATOM 539 C CA . THR A 1 78 ? -20.535 -24.634 18.202 1.00 38.00 78 THR A CA 1
ATOM 540 C C . THR A 1 78 ? -20.967 -23.321 18.841 1.00 38.00 78 THR A C 1
ATOM 542 O O . THR A 1 78 ? -20.767 -23.045 20.025 1.00 38.00 78 THR A O 1
ATOM 545 N N . GLN A 1 79 ? -21.693 -22.545 18.041 1.00 36.44 79 GLN A N 1
ATOM 546 C CA . GLN A 1 79 ? -22.700 -21.606 18.511 1.00 36.44 79 GLN A CA 1
ATOM 547 C C . GLN A 1 79 ? -23.473 -22.196 19.704 1.00 36.44 79 GLN A C 1
ATOM 549 O O . GLN A 1 79 ? -23.845 -23.369 19.676 1.00 36.44 79 GLN A O 1
ATOM 5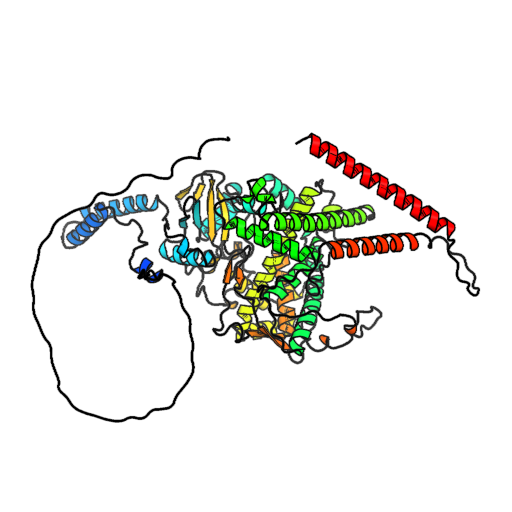54 N N . LYS A 1 80 ? -23.829 -21.379 20.708 1.00 30.50 80 LYS A N 1
ATOM 555 C CA . LYS A 1 80 ? -24.786 -21.770 21.767 1.00 30.50 80 LYS A CA 1
ATOM 556 C C . LYS A 1 80 ? -26.218 -21.910 21.215 1.00 30.50 80 LYS A C 1
ATOM 558 O O . LYS A 1 80 ? -27.130 -21.209 21.644 1.00 30.50 80 LYS A O 1
ATOM 563 N N . ARG A 1 81 ? -26.412 -22.826 20.260 1.00 32.56 81 ARG A N 1
ATOM 564 C CA . ARG A 1 81 ? -27.675 -23.165 19.591 1.00 32.56 81 ARG A CA 1
ATOM 565 C C . ARG A 1 81 ? -28.292 -24.437 20.164 1.00 32.56 81 ARG A C 1
ATOM 567 O O . ARG A 1 81 ? -28.625 -25.393 19.473 1.00 32.56 81 ARG A O 1
ATOM 574 N N . SER A 1 82 ? -28.417 -24.439 21.481 1.00 33.34 82 SER A N 1
ATOM 575 C CA . SER A 1 82 ? -29.703 -24.749 22.092 1.00 33.34 82 SER A CA 1
ATOM 576 C C . SER A 1 82 ? -29.684 -24.325 23.555 1.00 33.34 82 SER A C 1
ATOM 578 O O . SER A 1 82 ? -28.858 -24.759 24.355 1.00 33.34 82 SER A O 1
ATOM 580 N N . THR A 1 83 ? -30.655 -23.497 23.940 1.00 42.09 83 THR A N 1
ATOM 581 C CA . THR A 1 83 ? -31.208 -23.667 25.290 1.00 42.09 83 THR A CA 1
ATOM 582 C C . THR A 1 83 ? -31.946 -25.012 25.309 1.00 42.09 83 THR A C 1
ATOM 584 O O . THR A 1 83 ? -32.425 -25.433 24.253 1.00 42.09 83 THR A O 1
ATOM 587 N N . PRO A 1 84 ? -32.110 -25.700 26.456 1.00 43.16 84 PRO A N 1
ATOM 588 C CA . PRO A 1 84 ? -32.838 -26.975 26.493 1.00 43.16 84 PRO A CA 1
ATOM 589 C C . PRO A 1 84 ? -34.230 -26.903 25.836 1.00 43.16 84 PRO A C 1
ATOM 591 O O . PRO A 1 84 ? -34.669 -27.863 25.208 1.00 43.16 84 PRO A O 1
ATOM 594 N N . ALA A 1 85 ? -34.875 -25.731 25.885 1.00 43.44 85 ALA A N 1
ATOM 595 C CA . ALA A 1 85 ? -36.131 -25.439 25.201 1.00 43.44 85 ALA A CA 1
ATOM 596 C C . ALA A 1 85 ? -36.070 -25.555 23.662 1.00 43.44 85 ALA A C 1
ATOM 598 O O . ALA A 1 85 ? -37.069 -25.931 23.064 1.00 43.44 85 ALA A O 1
ATOM 599 N N . GLU A 1 86 ? -34.943 -25.264 23.006 1.00 39.25 86 GLU A N 1
ATOM 600 C CA . GLU A 1 86 ? -34.804 -25.361 21.541 1.00 39.25 86 GLU A CA 1
ATOM 601 C C . GLU A 1 86 ? -34.638 -26.819 21.079 1.00 39.25 86 GLU A C 1
ATOM 603 O O . GLU A 1 86 ? -35.241 -27.225 20.086 1.00 39.25 86 GLU A O 1
ATOM 608 N N . SER A 1 87 ? -33.918 -27.639 21.855 1.00 46.84 87 SER A N 1
ATOM 609 C CA . SER A 1 87 ? -33.872 -29.098 21.665 1.00 46.84 87 SER A CA 1
ATOM 610 C C . SER A 1 87 ? -35.262 -29.721 21.863 1.00 46.84 87 SER A C 1
ATOM 612 O O . SER A 1 87 ? -35.764 -30.428 20.988 1.00 46.84 87 SER A O 1
ATOM 614 N N . VAL A 1 88 ? -35.949 -29.349 22.952 1.00 48.62 88 VAL A N 1
ATOM 615 C CA . VAL A 1 88 ? -37.339 -29.750 23.226 1.00 48.62 88 VAL A CA 1
ATOM 616 C C . VAL A 1 88 ? -38.293 -29.294 22.114 1.00 48.62 88 VAL A C 1
ATOM 618 O O . VAL A 1 88 ? -39.126 -30.083 21.678 1.00 48.62 88 VAL A O 1
ATOM 621 N N . LEU A 1 89 ? -38.166 -28.066 21.599 1.00 46.66 89 LEU A N 1
ATOM 622 C CA . LEU A 1 89 ? -39.002 -27.557 20.504 1.00 46.66 89 LEU A CA 1
ATOM 623 C C . LEU A 1 89 ? -38.764 -28.286 19.179 1.00 46.66 89 LEU A C 1
ATOM 625 O O . LEU A 1 89 ? -39.726 -28.485 18.441 1.00 46.66 89 LEU A O 1
ATOM 629 N N . ASN A 1 90 ? -37.533 -28.701 18.874 1.00 48.16 90 ASN A N 1
ATOM 630 C CA . ASN A 1 90 ? -37.249 -29.498 17.680 1.00 48.16 90 ASN A CA 1
ATOM 631 C C . ASN A 1 90 ? -37.776 -30.935 17.824 1.00 48.16 90 ASN A C 1
ATOM 633 O O . ASN A 1 90 ? -38.476 -31.400 16.930 1.00 48.16 90 ASN A O 1
ATOM 637 N N . GLY A 1 91 ? -37.584 -31.585 18.979 1.00 53.50 91 GLY A N 1
ATOM 638 C CA . GLY A 1 91 ? -38.199 -32.890 19.260 1.00 53.50 91 GLY A CA 1
ATOM 639 C C . GLY A 1 91 ? -39.732 -32.851 19.183 1.00 53.50 91 GLY A C 1
ATOM 640 O O . GLY A 1 91 ? -40.347 -33.689 18.528 1.00 53.50 91 GLY A O 1
ATOM 641 N N . ILE A 1 92 ? -40.359 -31.819 19.758 1.00 53.56 92 ILE A N 1
ATOM 642 C CA . ILE A 1 92 ? -41.803 -31.559 19.632 1.00 53.56 92 ILE A CA 1
ATOM 643 C C . ILE A 1 92 ? -42.204 -31.325 18.167 1.00 53.56 92 ILE A C 1
ATOM 645 O O . ILE A 1 92 ? -43.248 -31.806 17.733 1.00 53.56 92 ILE A O 1
ATOM 649 N N . ARG A 1 93 ? -41.394 -30.605 17.383 1.00 47.62 93 ARG A N 1
ATOM 650 C CA . ARG A 1 93 ? -41.667 -30.326 15.966 1.00 47.62 93 ARG A CA 1
ATOM 651 C C . ARG A 1 93 ? -41.643 -31.587 15.110 1.00 47.62 93 ARG A C 1
ATOM 653 O O . ARG A 1 93 ? -42.482 -31.699 14.220 1.00 47.62 93 ARG A O 1
ATOM 660 N N . ASP A 1 94 ? -40.723 -32.508 15.377 1.00 51.25 94 ASP A N 1
ATOM 661 C CA . ASP A 1 94 ? -40.652 -33.782 14.664 1.00 51.25 94 ASP A CA 1
ATOM 662 C C . ASP A 1 94 ? -41.787 -34.728 15.082 1.00 51.25 94 ASP A C 1
ATOM 664 O O . ASP A 1 94 ? -42.442 -35.283 14.207 1.00 51.25 94 ASP A O 1
ATOM 668 N N . VAL A 1 95 ? -42.149 -34.783 16.371 1.00 52.38 95 VAL A N 1
ATOM 669 C CA . VAL A 1 95 ? -43.352 -35.501 16.854 1.00 52.38 95 VAL A CA 1
ATOM 670 C C . VAL A 1 95 ? -44.660 -34.940 16.262 1.00 52.38 95 VAL A C 1
ATOM 672 O O . VAL A 1 95 ? -45.630 -35.672 16.087 1.00 52.38 95 VAL A O 1
ATOM 675 N N . ILE A 1 96 ? -44.714 -33.646 15.925 1.00 52.19 96 ILE A N 1
ATOM 676 C CA . ILE A 1 96 ? -45.906 -32.998 15.345 1.00 52.19 96 ILE A CA 1
ATOM 677 C C . ILE A 1 96 ? -46.055 -33.240 13.831 1.00 52.19 96 ILE A C 1
ATOM 679 O O . ILE A 1 96 ? -47.166 -33.072 13.317 1.00 52.19 96 ILE A O 1
ATOM 683 N N . LYS A 1 97 ? -44.996 -33.646 13.107 1.00 45.59 97 LYS A N 1
ATOM 684 C CA . LYS A 1 97 ? -45.054 -33.883 11.646 1.00 45.59 97 LYS A CA 1
ATOM 685 C C . LYS A 1 97 ? -46.123 -34.904 11.254 1.00 45.59 97 LYS A C 1
ATOM 687 O O . LYS A 1 97 ? -46.815 -34.693 10.260 1.00 45.59 97 LYS A O 1
ATOM 692 N N . ASP A 1 98 ? -46.298 -35.940 12.068 1.00 48.47 98 ASP A N 1
ATOM 693 C CA . ASP A 1 98 ? -47.169 -37.081 11.766 1.00 48.47 98 ASP A CA 1
ATOM 694 C C . ASP A 1 98 ? -48.620 -36.901 12.265 1.00 48.47 98 ASP A C 1
ATOM 696 O O . ASP A 1 98 ? -49.425 -37.827 12.192 1.00 48.47 98 ASP A O 1
ATOM 700 N N . VAL A 1 99 ? -48.991 -35.710 12.769 1.00 50.41 99 VAL A N 1
ATOM 701 C CA . VAL A 1 99 ? -50.318 -35.427 13.357 1.00 50.41 99 VAL A CA 1
ATOM 702 C C . VAL A 1 99 ? -51.218 -34.648 12.371 1.00 50.41 99 VAL A C 1
ATOM 704 O O . VAL A 1 99 ? -51.054 -33.428 12.241 1.00 50.41 99 VAL A O 1
ATOM 707 N N . PRO A 1 100 ? -52.235 -35.269 11.725 1.00 42.19 100 PRO A N 1
ATOM 708 C CA . PRO A 1 100 ? -52.901 -34.703 10.534 1.00 42.19 100 PRO A CA 1
ATOM 709 C C . PRO A 1 100 ? -53.763 -33.433 10.704 1.00 42.19 100 PRO A C 1
ATOM 711 O O . PRO A 1 100 ? -54.349 -32.971 9.726 1.00 42.19 100 PRO A O 1
ATOM 714 N N . GLN A 1 101 ? -53.890 -32.858 11.906 1.00 52.12 101 GLN A N 1
ATOM 715 C CA . GLN A 1 101 ? -54.791 -31.719 12.185 1.00 52.12 101 GLN A CA 1
ATOM 716 C C . GLN A 1 101 ? -54.117 -30.490 12.832 1.00 52.12 101 GLN A C 1
ATOM 718 O O . GLN A 1 101 ? -54.784 -29.515 13.174 1.00 52.12 101 GLN A O 1
ATOM 723 N N . SER A 1 102 ? -52.789 -30.462 12.961 1.00 50.59 102 SER A N 1
ATOM 724 C CA . SER A 1 102 ? -52.070 -29.467 13.779 1.00 50.59 102 SER A CA 1
ATOM 725 C C . SER A 1 102 ? -51.787 -28.097 13.114 1.00 50.59 102 SER A C 1
ATOM 727 O O . SER A 1 102 ? -50.959 -27.334 13.619 1.00 50.59 102 SER A O 1
ATOM 729 N N . ARG A 1 103 ? -52.474 -27.719 12.016 1.00 46.16 103 ARG A N 1
ATOM 730 C CA . ARG A 1 103 ? -52.182 -26.491 11.222 1.00 46.16 103 ARG A CA 1
ATOM 731 C C . ARG A 1 103 ? -52.011 -25.221 12.075 1.00 46.16 103 ARG A C 1
ATOM 733 O O . ARG A 1 103 ? -51.030 -24.501 11.895 1.00 46.16 103 ARG A O 1
ATOM 740 N N . GLY A 1 104 ? -52.893 -24.975 13.047 1.00 48.22 104 GLY A N 1
ATOM 741 C CA . GLY A 1 104 ? -52.782 -23.822 13.955 1.00 48.22 104 GLY A CA 1
ATOM 742 C C . GLY A 1 104 ? -51.545 -23.863 14.865 1.00 48.22 104 GLY A C 1
ATOM 743 O O . GLY A 1 104 ? -50.875 -22.845 15.046 1.00 48.22 104 GLY A O 1
ATOM 744 N N . LEU A 1 105 ? -51.189 -25.043 15.380 1.00 47.94 105 LEU A N 1
ATOM 745 C CA . LEU A 1 105 ? -50.014 -25.244 16.230 1.00 47.94 105 LEU A CA 1
ATOM 746 C C . LEU A 1 105 ? -48.716 -25.082 15.427 1.00 47.94 105 LEU A C 1
ATOM 748 O O . LEU A 1 105 ? -47.805 -24.392 15.875 1.00 47.94 105 LEU A O 1
ATOM 752 N N . SER A 1 106 ? -48.665 -25.610 14.200 1.00 49.72 106 SER A N 1
ATOM 753 C CA . SER A 1 106 ? -47.533 -25.406 13.285 1.00 49.72 106 SER A CA 1
ATOM 754 C C . SER A 1 106 ? -47.322 -23.926 12.921 1.00 49.72 106 SER A C 1
ATOM 756 O O . SER A 1 106 ? -46.181 -23.471 12.843 1.00 49.72 106 SER A O 1
ATOM 758 N N . TYR A 1 107 ? -48.399 -23.137 12.795 1.00 48.22 107 TYR A N 1
ATOM 759 C CA . TYR A 1 107 ? -48.318 -21.690 12.576 1.00 48.22 107 TYR A CA 1
ATOM 760 C C . TYR A 1 107 ? -47.828 -20.933 13.820 1.00 48.22 107 TYR A C 1
ATOM 762 O O . TYR A 1 107 ? -46.972 -20.056 13.700 1.00 48.22 107 TYR A O 1
ATOM 770 N N . GLN A 1 108 ? -48.294 -21.296 15.022 1.00 46.09 108 GLN A N 1
ATOM 771 C CA . GLN A 1 108 ? -47.786 -20.713 16.271 1.00 46.09 108 GLN A CA 1
ATOM 772 C C . GLN A 1 108 ? -46.312 -21.073 16.509 1.00 46.09 108 GLN A C 1
ATOM 774 O O . GLN A 1 108 ? -45.525 -20.192 16.842 1.00 46.09 108 GLN A O 1
ATOM 779 N N . LEU A 1 109 ? -45.900 -22.319 16.250 1.00 51.47 109 LEU A N 1
ATOM 780 C CA . LEU A 1 109 ? -44.496 -22.750 16.293 1.00 51.47 109 LEU A CA 1
ATOM 781 C C . LEU A 1 109 ? -43.643 -22.034 15.234 1.00 51.47 109 LEU A C 1
ATOM 783 O O . LEU A 1 109 ? -42.520 -21.621 15.522 1.00 51.47 109 LEU A O 1
ATOM 787 N N . ALA A 1 110 ? -44.166 -21.799 14.028 1.00 47.94 110 ALA A N 1
ATOM 788 C CA . ALA A 1 110 ? -43.492 -20.990 13.014 1.00 47.94 110 ALA A CA 1
ATOM 789 C C . ALA A 1 110 ? -43.353 -19.519 13.451 1.00 47.94 110 ALA A C 1
ATOM 791 O O . ALA A 1 110 ? -42.278 -18.941 13.310 1.00 47.94 110 ALA A O 1
ATOM 792 N N . LYS A 1 111 ? -44.396 -18.923 14.041 1.00 47.84 111 LYS A N 1
ATOM 793 C CA . LYS A 1 111 ? -44.383 -17.551 14.575 1.00 47.84 111 LYS A CA 1
ATOM 794 C C . LYS A 1 111 ? -43.426 -17.408 15.764 1.00 47.84 111 LYS A C 1
ATOM 796 O O . LYS A 1 111 ? -42.663 -16.445 15.804 1.00 47.84 111 LYS A O 1
ATOM 801 N N . LEU A 1 112 ? -43.401 -18.389 16.668 1.00 46.12 112 LEU A N 1
ATOM 802 C CA . LEU A 1 112 ? -42.419 -18.497 17.747 1.00 46.12 112 LEU A CA 1
ATOM 803 C C . LEU A 1 112 ? -41.008 -18.644 17.182 1.00 46.12 112 LEU A C 1
ATOM 805 O O . LEU A 1 112 ? -40.171 -17.819 17.508 1.00 46.12 112 LEU A O 1
ATOM 809 N N . SER A 1 113 ? -40.742 -19.582 16.268 1.00 42.16 113 SER A N 1
ATOM 810 C CA . SER A 1 113 ? -39.402 -19.736 15.675 1.00 42.16 113 SER A CA 1
ATOM 811 C C . SER A 1 113 ? -38.944 -18.510 14.869 1.00 42.16 113 SER A C 1
ATOM 813 O O . SER A 1 113 ? -37.752 -18.231 14.836 1.00 42.16 113 SER A O 1
ATOM 815 N N . ARG A 1 114 ? -39.856 -17.709 14.292 1.00 48.44 114 ARG A N 1
ATOM 816 C CA . ARG A 1 114 ? -39.526 -16.388 13.720 1.00 48.44 114 ARG A CA 1
ATOM 817 C C . ARG A 1 114 ? -39.199 -15.352 14.798 1.00 48.44 114 ARG A C 1
ATOM 819 O O . ARG A 1 114 ? -38.222 -14.627 14.639 1.00 48.44 114 ARG A O 1
ATOM 826 N N . LYS A 1 115 ? -39.971 -15.282 15.890 1.00 41.19 115 LYS A N 1
ATOM 827 C CA . LYS A 1 115 ? -39.701 -14.366 17.014 1.00 41.19 115 LYS A CA 1
ATOM 828 C C . LYS A 1 115 ? -38.381 -14.716 17.713 1.00 41.19 115 LYS A C 1
ATOM 830 O O . LYS A 1 115 ? -37.537 -13.846 17.865 1.00 41.19 115 LYS A O 1
ATOM 835 N N . TRP A 1 116 ? -38.165 -15.995 18.010 1.00 42.97 116 TRP A N 1
ATOM 836 C CA . TRP A 1 116 ? -36.942 -16.527 18.607 1.00 42.97 116 TRP A CA 1
ATOM 837 C C . TRP A 1 116 ? -35.745 -16.465 17.657 1.00 42.97 116 TRP A C 1
ATOM 839 O O . TRP A 1 116 ? -34.647 -16.198 18.126 1.00 42.97 116 TRP A O 1
ATOM 849 N N . ARG A 1 117 ? -35.918 -16.585 16.328 1.00 40.12 117 ARG A N 1
ATOM 850 C CA . ARG A 1 117 ? -34.866 -16.168 15.382 1.00 40.12 117 ARG A CA 1
ATOM 851 C C . ARG A 1 117 ? -34.573 -14.677 15.514 1.00 40.12 117 ARG A C 1
ATOM 853 O O . ARG A 1 117 ? -33.409 -14.328 15.569 1.00 40.12 117 ARG A O 1
ATOM 860 N N . LYS A 1 118 ? -35.577 -13.803 15.630 1.00 39.03 118 LYS A N 1
ATOM 861 C CA . LYS A 1 118 ? -35.360 -12.354 15.810 1.00 39.03 118 LYS A CA 1
ATOM 862 C C . LYS A 1 118 ? -34.682 -12.007 17.149 1.00 39.03 118 LYS A C 1
ATOM 864 O O . LYS A 1 118 ? -33.892 -11.075 17.196 1.00 39.03 118 LYS A O 1
ATOM 869 N N . GLU A 1 119 ? -34.935 -12.780 18.204 1.00 35.50 119 GLU A N 1
ATOM 870 C CA . GLU A 1 119 ? -34.259 -12.675 19.510 1.00 35.50 119 GLU A CA 1
ATOM 871 C C . GLU A 1 119 ? -32.850 -13.321 19.485 1.00 35.50 119 GLU A C 1
ATOM 873 O O . GLU A 1 119 ? -31.925 -12.798 20.097 1.00 35.50 119 GLU A O 1
ATOM 878 N N . SER A 1 120 ? -32.632 -14.385 18.700 1.00 38.09 120 SER A N 1
ATOM 879 C CA . SER A 1 120 ? -31.310 -14.987 18.441 1.00 38.09 120 SER A CA 1
ATOM 880 C C . SER A 1 120 ? -30.427 -14.133 17.527 1.00 38.09 120 SER A C 1
ATOM 882 O O . SER A 1 120 ? -29.213 -14.166 17.683 1.00 38.09 120 SER A O 1
ATOM 884 N N . MET A 1 121 ? -31.018 -13.394 16.586 1.00 39.16 121 MET A N 1
ATOM 885 C CA . MET A 1 121 ? -30.350 -12.405 15.730 1.00 39.16 121 MET A CA 1
ATOM 886 C C . MET A 1 121 ? -30.064 -11.105 16.496 1.00 39.16 121 MET A C 1
ATOM 888 O O . MET A 1 121 ? -29.319 -10.269 16.014 1.00 39.16 121 MET A O 1
ATOM 892 N N . SER A 1 122 ? -30.623 -10.906 17.699 1.00 51.16 122 SER A N 1
ATOM 893 C CA . SER A 1 122 ? -30.377 -9.689 18.489 1.00 51.16 122 SER A CA 1
ATOM 894 C C . SER A 1 122 ? -29.019 -9.694 19.209 1.00 51.16 122 SER A C 1
ATOM 896 O O . SER A 1 122 ? -28.741 -8.785 19.995 1.00 51.16 122 SER A O 1
ATOM 898 N N . LYS A 1 123 ? -28.202 -10.737 19.017 1.00 73.12 123 LYS A N 1
ATOM 899 C CA . LYS A 1 123 ? -26.854 -10.864 19.574 1.00 73.12 123 LYS A CA 1
ATOM 900 C C . LYS A 1 123 ? -25.923 -11.395 18.496 1.00 73.12 123 LYS A C 1
ATOM 902 O O . LYS A 1 123 ? -26.108 -12.509 18.016 1.00 73.12 123 LYS A O 1
ATOM 907 N N . MET A 1 124 ? -24.933 -10.579 18.155 1.00 85.75 124 MET A N 1
ATOM 908 C CA . MET A 1 124 ? -23.891 -10.909 17.191 1.00 85.75 124 MET A CA 1
ATOM 909 C C . MET A 1 124 ? -23.194 -12.230 17.583 1.00 85.75 124 MET A C 1
ATOM 911 O O . MET A 1 124 ? -22.979 -12.459 18.783 1.00 85.75 124 MET A O 1
ATOM 915 N N . PRO A 1 125 ? -22.852 -13.111 16.622 1.00 88.62 125 PRO A N 1
ATOM 916 C CA . PRO A 1 125 ? -22.077 -14.320 16.893 1.00 88.62 125 PRO A CA 1
ATOM 917 C C . PRO A 1 125 ? -20.775 -13.993 17.634 1.00 88.62 125 PRO A C 1
ATOM 919 O O . PRO A 1 125 ? -20.178 -12.947 17.395 1.00 88.62 125 PRO A O 1
ATOM 922 N N . VAL A 1 126 ? -20.325 -14.874 18.531 1.00 87.62 126 VAL A N 1
ATOM 923 C CA . VAL A 1 126 ? -19.085 -14.670 19.300 1.00 87.62 126 VAL A CA 1
ATOM 924 C C . VAL A 1 126 ? -18.131 -15.827 19.042 1.00 87.62 126 VAL A C 1
ATOM 926 O O . VAL A 1 126 ? -18.373 -16.941 19.506 1.00 87.62 126 VAL A O 1
ATOM 929 N N . ALA A 1 127 ? -17.036 -15.539 18.343 1.00 85.19 127 ALA A N 1
ATOM 930 C CA . ALA A 1 127 ? -15.882 -16.413 18.241 1.00 85.19 127 ALA A CA 1
ATOM 931 C C . ALA A 1 127 ? -15.046 -16.275 19.524 1.00 85.19 127 ALA A C 1
ATOM 933 O O . ALA A 1 127 ? -14.396 -15.253 19.762 1.00 85.19 127 ALA A O 1
ATOM 934 N N . ALA A 1 128 ? -15.088 -17.309 20.362 1.00 70.31 128 ALA A N 1
ATOM 935 C CA . ALA A 1 128 ? -14.248 -17.453 21.544 1.00 70.31 128 ALA A CA 1
ATOM 936 C C . ALA A 1 128 ? -13.465 -18.766 21.421 1.00 70.31 128 ALA A C 1
ATOM 938 O O . ALA A 1 128 ? -14.065 -19.833 21.311 1.00 70.31 128 ALA A O 1
ATOM 939 N N . GLY A 1 129 ? -12.136 -18.676 21.425 1.00 63.91 129 GLY A N 1
ATOM 940 C CA . GLY A 1 129 ? -11.223 -19.804 21.235 1.00 63.91 129 GLY A CA 1
ATOM 941 C C . GLY A 1 129 ? -9.902 -19.584 21.968 1.00 63.91 129 GLY A C 1
ATOM 942 O O . GLY A 1 129 ? -9.721 -18.565 22.640 1.00 63.91 129 GLY A O 1
ATOM 943 N N . ASP A 1 130 ? -8.980 -20.539 21.857 1.00 62.16 130 ASP A N 1
ATOM 944 C CA . ASP A 1 130 ? -7.644 -20.376 22.427 1.00 62.16 130 ASP A CA 1
ATOM 945 C C . ASP A 1 130 ? -6.809 -19.450 21.535 1.00 62.16 130 ASP A C 1
ATOM 947 O O . ASP A 1 130 ? -6.638 -19.690 20.342 1.00 62.16 130 ASP A O 1
ATOM 951 N N . ILE A 1 131 ? -6.254 -18.391 22.121 1.00 55.88 131 ILE A N 1
ATOM 952 C CA . ILE A 1 131 ? -5.420 -17.411 21.413 1.00 55.88 131 ILE A CA 1
ATOM 953 C C . ILE A 1 131 ? -4.207 -18.048 20.713 1.00 55.88 131 ILE A C 1
ATOM 955 O O . ILE A 1 131 ? -3.698 -17.503 19.734 1.00 55.88 131 ILE A O 1
ATOM 959 N N . ARG A 1 132 ? -3.766 -19.224 21.177 1.00 58.22 132 ARG A N 1
ATOM 960 C CA . ARG A 1 132 ? -2.667 -20.000 20.586 1.00 58.22 132 ARG A CA 1
ATOM 961 C C . ARG A 1 132 ? -2.980 -20.562 19.196 1.00 58.22 132 ARG A C 1
ATOM 963 O O . ARG A 1 132 ? -2.058 -20.983 18.516 1.00 58.22 132 ARG A O 1
ATOM 970 N N . GLU A 1 133 ? -4.239 -20.535 18.765 1.00 53.69 133 GLU A N 1
ATOM 971 C CA . GLU A 1 133 ? -4.659 -20.896 17.401 1.00 53.69 133 GLU A CA 1
ATOM 972 C C . GLU A 1 133 ? -4.557 -19.708 16.420 1.00 53.69 133 GLU A C 1
ATOM 974 O O . GLU A 1 133 ? -4.637 -19.897 15.210 1.00 53.69 133 GLU A O 1
ATOM 979 N N . ILE A 1 134 ? -4.354 -18.487 16.935 1.00 58.56 134 ILE A N 1
ATOM 980 C CA . ILE A 1 134 ? -4.068 -17.267 16.158 1.00 58.56 134 ILE A CA 1
ATOM 981 C C . ILE A 1 134 ? -2.569 -16.921 16.241 1.00 58.56 134 ILE A C 1
ATOM 983 O O . ILE A 1 134 ? -1.987 -16.396 15.293 1.00 58.56 134 ILE A O 1
ATOM 987 N N . ALA A 1 135 ? -1.918 -17.219 17.369 1.00 55.59 135 ALA A N 1
ATOM 988 C CA . ALA A 1 135 ? -0.500 -16.946 17.576 1.00 55.59 135 ALA A CA 1
ATOM 989 C C . ALA A 1 135 ? 0.395 -17.819 16.673 1.00 55.59 135 ALA A C 1
ATOM 991 O O . ALA A 1 135 ? 0.502 -19.025 16.877 1.00 55.59 135 ALA A O 1
ATOM 992 N N . GLY A 1 136 ? 1.081 -17.187 15.716 1.00 62.47 136 GLY A N 1
ATOM 993 C CA . GLY A 1 136 ? 2.009 -17.853 14.791 1.00 62.47 136 GLY A CA 1
ATOM 994 C C . GLY A 1 136 ? 1.507 -17.990 13.351 1.00 62.47 136 GLY A C 1
ATOM 995 O O . GLY A 1 136 ? 2.218 -18.559 12.531 1.00 62.47 136 GLY A O 1
ATOM 996 N N . GLN A 1 137 ? 0.326 -17.455 13.021 1.00 74.81 137 GLN A N 1
ATOM 997 C CA . GLN A 1 137 ? -0.146 -17.308 11.637 1.00 74.81 137 GLN A CA 1
ATOM 998 C C . GLN A 1 137 ? -0.523 -15.847 11.329 1.00 74.81 137 GLN A C 1
ATOM 1000 O O . GLN A 1 137 ? -0.816 -15.086 12.258 1.00 74.81 137 GLN A O 1
ATOM 1005 N N . PRO A 1 138 ? -0.538 -15.428 10.047 1.00 83.31 138 PRO A N 1
ATOM 1006 C CA . PRO A 1 138 ? -1.021 -14.105 9.656 1.00 83.31 138 PRO A CA 1
ATOM 1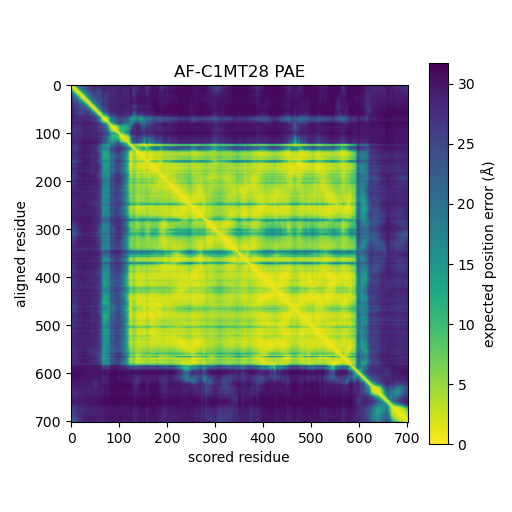007 C C . PRO A 1 138 ? -2.471 -13.912 10.106 1.00 83.31 138 PRO A C 1
ATOM 1009 O O . PRO A 1 138 ? -3.306 -14.778 9.855 1.00 83.31 138 PRO A O 1
ATOM 1012 N N . VAL A 1 139 ? -2.796 -12.787 10.752 1.00 84.31 139 VAL A N 1
ATOM 1013 C CA . VAL A 1 139 ? -4.075 -12.600 11.473 1.00 84.31 139 VAL A CA 1
ATOM 1014 C C . VAL A 1 139 ? -5.315 -12.793 10.590 1.00 84.31 139 VAL A C 1
ATOM 1016 O O . VAL A 1 139 ? -6.357 -13.242 11.065 1.00 84.31 139 VAL A O 1
ATOM 1019 N N . PHE A 1 140 ? -5.199 -12.514 9.292 1.00 88.94 140 PHE A N 1
ATOM 1020 C CA . PHE A 1 140 ? -6.270 -12.687 8.315 1.00 88.94 140 PHE A CA 1
ATOM 1021 C C . PHE A 1 140 ? -6.615 -14.159 8.009 1.00 88.94 140 PHE A C 1
ATOM 1023 O O . PHE A 1 140 ? -7.763 -14.451 7.687 1.00 88.94 140 PHE A O 1
ATOM 1030 N N . VAL A 1 141 ? -5.687 -15.106 8.191 1.00 89.81 141 VAL A N 1
ATOM 1031 C CA . VAL A 1 141 ? -5.918 -16.543 7.937 1.00 89.81 141 VAL A CA 1
ATOM 1032 C C . VAL A 1 141 ? -6.958 -17.152 8.900 1.00 89.81 141 VAL A C 1
ATOM 1034 O O . VAL A 1 141 ? -7.957 -17.701 8.419 1.00 89.81 141 VAL A O 1
ATOM 1037 N N . PRO A 1 142 ? -6.832 -17.040 10.242 1.00 88.75 142 PRO A N 1
ATOM 1038 C CA . PRO A 1 142 ? -7.890 -17.479 11.147 1.00 88.75 142 PRO A CA 1
ATOM 1039 C C . PRO A 1 142 ? -9.139 -16.590 11.053 1.00 88.75 142 PRO A C 1
ATOM 1041 O O . PRO A 1 142 ? -10.242 -17.110 11.206 1.00 88.75 142 PRO A O 1
ATOM 1044 N N . LEU A 1 143 ? -9.020 -15.291 10.735 1.00 91.38 143 LEU A N 1
ATOM 1045 C CA . LEU A 1 143 ? -10.191 -14.434 10.479 1.00 91.38 143 LEU A CA 1
ATOM 1046 C C . LEU A 1 143 ? -11.036 -14.928 9.294 1.00 91.38 143 LEU A C 1
ATOM 1048 O O . LEU A 1 143 ? -12.261 -14.834 9.367 1.00 91.38 143 LEU A O 1
ATOM 1052 N N . TYR A 1 144 ? -10.420 -15.484 8.248 1.00 93.38 144 TYR A N 1
ATOM 1053 C CA . TYR A 1 144 ? -11.126 -16.086 7.113 1.00 93.38 144 TYR A CA 1
ATOM 1054 C C . TYR A 1 144 ? -11.838 -17.384 7.517 1.00 93.38 144 TYR A C 1
ATOM 1056 O O . TYR A 1 144 ? -13.041 -17.527 7.288 1.00 93.38 144 TYR A O 1
ATOM 1064 N N . LYS A 1 145 ? -11.144 -18.293 8.226 1.00 90.19 145 LYS A N 1
ATOM 1065 C CA . LYS A 1 145 ? -11.756 -19.523 8.775 1.00 90.19 145 LYS A CA 1
ATOM 1066 C C . LYS A 1 145 ? -12.939 -19.215 9.708 1.00 90.19 145 LYS A C 1
ATOM 1068 O O . LYS A 1 145 ? -13.952 -19.911 9.666 1.00 90.19 145 LYS A O 1
ATOM 1073 N N . LEU A 1 146 ? -12.837 -18.164 10.527 1.00 90.94 146 LEU A N 1
ATOM 1074 C CA . LEU A 1 146 ? -13.914 -17.722 11.417 1.00 90.94 146 LEU A CA 1
ATOM 1075 C C . LEU A 1 146 ? -15.078 -17.064 10.659 1.00 90.94 146 LEU A C 1
ATOM 1077 O O . LEU A 1 146 ? -16.224 -17.350 10.989 1.00 90.94 146 LEU A O 1
ATOM 1081 N N . PHE A 1 147 ? -14.821 -16.261 9.622 1.00 93.25 147 PHE A N 1
ATOM 1082 C CA . PHE A 1 147 ? -15.865 -15.707 8.745 1.00 93.25 147 PHE A CA 1
ATOM 1083 C C . PHE A 1 147 ? -16.716 -16.817 8.108 1.00 93.25 147 PHE A C 1
ATOM 1085 O O . PHE A 1 147 ? -17.942 -16.781 8.210 1.00 93.25 147 PHE A O 1
ATOM 1092 N N . LEU A 1 148 ? -16.085 -17.857 7.553 1.00 89.44 148 LEU A N 1
ATOM 1093 C CA . LEU A 1 148 ? -16.798 -18.993 6.955 1.00 89.44 148 LEU A CA 1
ATOM 1094 C C . LEU A 1 148 ? -17.648 -19.785 7.973 1.00 89.44 148 LEU A C 1
ATOM 1096 O O . LEU A 1 148 ? -18.642 -20.401 7.592 1.00 89.44 148 LEU A O 1
ATOM 1100 N N . ALA A 1 149 ? -17.283 -19.770 9.261 1.00 87.94 149 ALA A N 1
ATOM 1101 C CA . ALA A 1 149 ? -17.983 -20.500 10.322 1.00 87.94 149 ALA A CA 1
ATOM 1102 C C . ALA A 1 149 ? -19.069 -19.679 11.052 1.00 87.94 149 ALA A C 1
ATOM 1104 O O . ALA A 1 149 ? -20.096 -20.234 11.451 1.00 87.94 149 ALA A O 1
ATOM 1105 N N . TYR A 1 150 ? -18.850 -18.376 11.251 1.00 87.19 150 TYR A N 1
ATOM 1106 C CA . TYR A 1 150 ? -19.714 -17.495 12.050 1.00 87.19 150 TYR A CA 1
ATOM 1107 C C . TYR A 1 150 ? -20.529 -16.494 11.216 1.00 87.19 150 TYR A C 1
ATOM 1109 O O . TYR A 1 150 ? -21.501 -15.940 11.735 1.00 87.19 150 TYR A O 1
ATOM 1117 N N . GLY A 1 151 ? -20.188 -16.301 9.940 1.00 90.69 151 GLY A N 1
ATOM 1118 C CA . GLY A 1 151 ? -20.805 -15.329 9.038 1.00 90.69 151 GLY A CA 1
ATOM 1119 C C . GLY A 1 151 ? -20.016 -14.022 8.924 1.00 90.69 151 GLY A C 1
ATOM 1120 O O . GLY A 1 151 ? -18.923 -13.866 9.465 1.00 90.69 151 GLY A O 1
ATOM 1121 N N . GLU A 1 152 ? -20.587 -13.065 8.198 1.00 92.31 152 GLU A N 1
ATOM 1122 C CA . GLU A 1 152 ? -19.895 -11.846 7.755 1.00 92.31 152 GLU A CA 1
ATOM 1123 C C . GLU A 1 152 ? -19.723 -10.773 8.841 1.00 92.31 152 GLU A C 1
ATOM 1125 O O . GLU A 1 152 ? -18.995 -9.803 8.634 1.00 92.31 152 GLU A O 1
ATOM 1130 N N . MET A 1 153 ? -20.344 -10.947 10.011 1.00 94.12 153 MET A N 1
ATOM 1131 C CA . MET A 1 153 ? -20.174 -10.056 11.158 1.00 94.12 153 MET A CA 1
ATOM 1132 C C . MET A 1 153 ? -20.160 -10.852 12.468 1.00 94.12 153 MET A C 1
ATOM 1134 O O . MET A 1 153 ? -21.143 -11.515 12.807 1.00 94.12 153 MET A O 1
ATOM 1138 N N . PHE A 1 154 ? -19.053 -10.805 13.215 1.00 93.38 154 PHE A N 1
ATOM 1139 C CA . PHE A 1 154 ? -18.904 -11.545 14.475 1.00 93.38 154 PHE A CA 1
ATOM 1140 C C . PHE A 1 154 ? -17.980 -10.846 15.481 1.00 93.38 154 PHE A C 1
ATOM 1142 O O . PHE A 1 154 ? -17.055 -10.124 15.118 1.00 93.38 154 PHE A O 1
ATOM 1149 N N . VAL A 1 155 ? -18.196 -11.093 16.774 1.00 92.38 155 VAL A N 1
ATOM 1150 C CA . VAL A 1 155 ? -17.303 -10.650 17.852 1.00 92.38 155 VAL A CA 1
ATOM 1151 C C . VAL A 1 155 ? -16.173 -11.659 18.019 1.00 92.38 155 VAL A C 1
ATOM 1153 O O . VAL A 1 155 ? -16.406 -12.801 18.410 1.00 92.38 155 VAL A O 1
ATOM 1156 N N . LEU A 1 156 ? -14.941 -11.221 17.798 1.00 89.50 156 LEU A N 1
ATOM 1157 C CA . LEU A 1 156 ? -13.720 -11.947 18.115 1.00 89.50 156 LEU A CA 1
ATOM 1158 C C . LEU A 1 156 ? -13.269 -11.594 19.541 1.00 89.50 156 LEU A C 1
ATOM 1160 O O . LEU A 1 156 ? -12.888 -10.454 19.817 1.00 89.50 156 LEU A O 1
ATOM 1164 N N . ALA A 1 157 ? -13.331 -12.559 20.460 1.00 83.12 157 ALA A N 1
ATOM 1165 C CA . ALA A 1 157 ? -12.953 -12.378 21.862 1.00 83.12 157 ALA A CA 1
ATOM 1166 C C . ALA A 1 157 ? -11.535 -12.915 22.128 1.00 83.12 157 ALA A C 1
ATOM 1168 O O . ALA A 1 157 ? -11.318 -14.125 22.156 1.00 83.12 157 ALA A O 1
ATOM 1169 N N . ILE A 1 158 ? -10.574 -12.012 22.353 1.00 74.00 158 ILE A N 1
ATOM 1170 C CA . ILE A 1 158 ? -9.151 -12.325 22.553 1.00 74.00 158 ILE A CA 1
ATOM 1171 C C . ILE A 1 158 ? -8.733 -11.870 23.956 1.00 74.00 158 ILE A C 1
ATOM 1173 O O . ILE A 1 158 ? -8.353 -10.719 24.192 1.00 74.00 158 ILE A O 1
ATOM 1177 N N . GLY A 1 159 ? -8.828 -12.796 24.914 1.00 71.06 159 GLY A N 1
ATOM 1178 C CA . GLY A 1 159 ? -8.548 -12.527 26.326 1.00 71.06 159 GLY A CA 1
ATOM 1179 C C . GLY A 1 159 ? -9.430 -11.386 26.863 1.00 71.06 159 GLY A C 1
ATOM 1180 O O . GLY A 1 159 ? -10.655 -11.520 26.842 1.00 71.06 159 GLY A O 1
ATOM 1181 N N . PRO A 1 160 ? -8.854 -10.266 27.346 1.00 74.12 160 PRO A N 1
ATOM 1182 C CA . PRO A 1 160 ? -9.628 -9.108 27.792 1.00 74.12 160 PRO A CA 1
ATOM 1183 C C . PRO A 1 160 ? -10.135 -8.218 26.640 1.00 74.12 160 PRO A C 1
ATOM 1185 O O . PRO A 1 160 ? -11.058 -7.434 26.857 1.00 74.12 160 PRO A O 1
ATOM 1188 N N . LYS A 1 161 ? -9.548 -8.304 25.434 1.00 75.56 161 LYS A N 1
ATOM 1189 C CA . LYS A 1 161 ? -9.945 -7.489 24.274 1.00 75.56 161 LYS A CA 1
ATOM 1190 C C . LYS A 1 161 ? -11.073 -8.170 23.491 1.00 75.56 161 LYS A C 1
ATOM 1192 O O . LYS A 1 161 ? -11.161 -9.396 23.423 1.00 75.56 161 LYS A O 1
ATOM 1197 N N . LYS A 1 162 ? -11.926 -7.361 22.866 1.00 84.38 162 LYS A N 1
ATOM 1198 C CA . LYS A 1 162 ? -12.974 -7.803 21.939 1.00 84.38 162 LYS A CA 1
ATOM 1199 C C . LYS A 1 162 ? -12.937 -6.914 20.707 1.00 84.38 162 LYS A C 1
ATOM 1201 O O . LYS A 1 162 ? -12.852 -5.699 20.854 1.00 84.38 162 LYS A O 1
ATOM 1206 N N . PHE A 1 163 ? -13.039 -7.525 19.537 1.00 90.38 163 PHE A N 1
ATOM 1207 C CA . PHE A 1 163 ? -13.096 -6.836 18.253 1.00 90.38 163 PHE A CA 1
ATOM 1208 C C . PHE A 1 163 ? -14.348 -7.280 17.505 1.00 90.38 163 PHE A C 1
ATOM 1210 O O . PHE A 1 163 ? -14.686 -8.462 17.532 1.00 90.38 163 PHE A O 1
ATOM 1217 N N . VAL A 1 164 ? -15.029 -6.363 16.826 1.00 95.06 164 VAL A N 1
ATOM 1218 C CA . VAL A 1 164 ? -16.080 -6.715 15.864 1.00 95.06 164 VAL A CA 1
ATOM 1219 C C . VAL A 1 164 ? -15.433 -6.902 14.496 1.00 95.06 164 VAL A C 1
ATOM 1221 O O . VAL A 1 164 ? -14.914 -5.954 13.910 1.00 95.06 164 VAL A O 1
ATOM 1224 N N . VAL A 1 165 ? -15.428 -8.134 13.998 1.00 96.25 165 VAL A N 1
ATOM 1225 C CA . VAL A 1 165 ? -14.944 -8.465 12.658 1.00 96.25 165 VAL A CA 1
ATOM 1226 C C . VAL A 1 165 ? -16.069 -8.216 11.661 1.00 96.25 165 VAL A C 1
ATOM 1228 O O . VAL A 1 165 ? -17.198 -8.652 11.885 1.00 96.25 165 VAL A O 1
ATOM 1231 N N . VAL A 1 166 ? -15.749 -7.522 10.570 1.00 97.81 166 VAL A N 1
ATOM 1232 C CA . VAL A 1 166 ? -16.666 -7.202 9.469 1.00 97.81 166 VAL A CA 1
ATOM 1233 C C . VAL A 1 166 ? -16.086 -7.752 8.169 1.00 97.81 166 VAL A C 1
ATOM 1235 O O . VAL A 1 166 ? -14.903 -7.577 7.879 1.00 97.81 166 VAL A O 1
ATOM 1238 N N . SER A 1 167 ? -16.909 -8.461 7.405 1.00 97.62 167 SER A N 1
ATOM 1239 C CA . SER A 1 167 ? -16.583 -9.092 6.116 1.00 97.62 167 SER A CA 1
ATOM 1240 C C . SER A 1 167 ? -17.723 -8.947 5.092 1.00 97.62 167 SER A C 1
ATOM 1242 O O . SER A 1 167 ? -17.691 -9.586 4.043 1.00 97.62 167 SER A O 1
ATOM 1244 N N . ASP A 1 168 ? -18.719 -8.109 5.401 1.00 97.31 168 ASP A N 1
ATOM 1245 C CA . ASP A 1 168 ? -19.786 -7.694 4.489 1.00 97.31 168 ASP A CA 1
ATOM 1246 C C . ASP A 1 168 ? -19.460 -6.343 3.829 1.00 97.31 168 ASP A C 1
ATOM 1248 O O . ASP A 1 168 ? -18.940 -5.428 4.476 1.00 97.31 168 ASP A O 1
ATOM 1252 N N . ASN A 1 169 ? -19.770 -6.227 2.538 1.00 97.56 169 ASN A N 1
ATOM 1253 C CA . ASN A 1 169 ? -19.452 -5.073 1.702 1.00 97.56 169 ASN A CA 1
ATOM 1254 C C . ASN A 1 169 ? -20.356 -3.858 1.998 1.00 97.56 169 ASN A C 1
ATOM 1256 O O . ASN A 1 169 ? -19.889 -2.719 1.955 1.00 97.56 169 ASN A O 1
ATOM 1260 N N . ASP A 1 170 ? -21.629 -4.077 2.334 1.00 97.44 170 ASP A N 1
ATOM 1261 C CA . ASP A 1 170 ? -22.592 -3.007 2.599 1.00 97.44 170 ASP A CA 1
ATOM 1262 C C . ASP A 1 170 ? -22.357 -2.375 3.984 1.00 97.44 170 ASP A C 1
ATOM 1264 O O . ASP A 1 170 ? -22.353 -1.148 4.097 1.00 97.44 170 ASP A O 1
ATOM 1268 N N . VAL A 1 171 ? -22.033 -3.176 5.005 1.00 97.31 171 VAL A N 1
ATOM 1269 C CA . VAL A 1 171 ? -21.560 -2.706 6.321 1.00 97.31 171 VAL A CA 1
ATOM 1270 C C . VAL A 1 171 ? -20.183 -2.043 6.208 1.00 97.31 171 VAL A C 1
ATOM 1272 O O . VAL A 1 171 ? -19.944 -1.019 6.850 1.00 97.31 171 VAL A O 1
ATOM 1275 N N . ALA A 1 172 ? -19.274 -2.556 5.367 1.00 97.88 172 ALA A N 1
ATOM 1276 C CA . ALA A 1 172 ? -17.997 -1.887 5.108 1.00 97.88 172 ALA A CA 1
ATOM 1277 C C . ALA A 1 172 ? -18.197 -0.504 4.461 1.00 97.88 172 ALA A C 1
ATOM 1279 O O . ALA A 1 172 ? -17.560 0.461 4.891 1.00 97.88 172 ALA A O 1
ATOM 1280 N N . ARG A 1 173 ? -19.118 -0.365 3.494 1.00 97.69 173 ARG A N 1
ATOM 1281 C CA . ARG A 1 173 ? -19.521 0.943 2.948 1.00 97.69 173 ARG A CA 1
ATOM 1282 C C . ARG A 1 173 ? -20.122 1.837 4.029 1.00 97.69 173 ARG A C 1
ATOM 1284 O O . ARG A 1 173 ? -19.710 2.992 4.153 1.00 97.69 173 ARG A O 1
ATOM 1291 N N . GLU A 1 174 ? -21.043 1.308 4.831 1.00 96.88 174 GLU A N 1
ATOM 1292 C CA . GLU A 1 174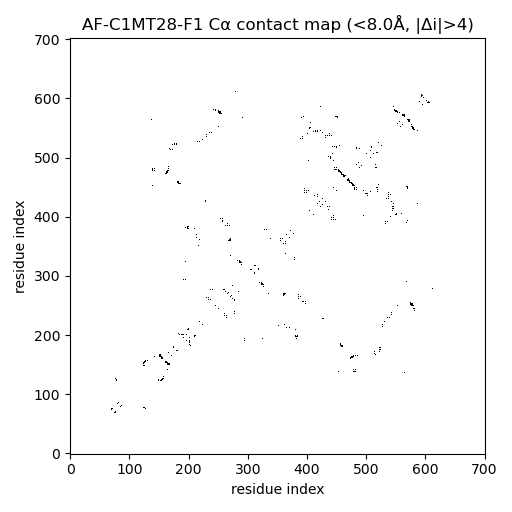 ? -21.701 2.057 5.901 1.00 96.88 174 GLU A CA 1
ATOM 1293 C C . GLU A 1 174 ? -20.673 2.632 6.889 1.00 96.88 174 GLU A C 1
ATOM 1295 O O . GLU A 1 174 ? -20.667 3.834 7.142 1.00 96.88 174 GLU A O 1
ATOM 1300 N N . MET A 1 175 ? -19.717 1.827 7.355 1.00 97.12 175 MET A N 1
ATOM 1301 C CA . MET A 1 175 ? -18.663 2.271 8.275 1.00 97.12 175 MET A CA 1
ATOM 1302 C C . MET A 1 175 ? -17.630 3.226 7.655 1.00 97.12 175 MET A C 1
ATOM 1304 O O . MET A 1 175 ? -17.113 4.109 8.342 1.00 97.12 175 MET A O 1
ATOM 1308 N N . LEU A 1 176 ? -17.248 3.022 6.390 1.00 96.88 176 LEU A N 1
ATOM 1309 C CA . LEU A 1 176 ? -16.149 3.767 5.757 1.00 96.88 176 LEU A CA 1
ATOM 1310 C C . LEU A 1 176 ? -16.602 5.070 5.091 1.00 96.88 176 LEU A C 1
ATOM 1312 O O . LEU A 1 176 ? -15.800 6.002 4.968 1.00 96.88 176 LEU A O 1
ATOM 1316 N N . LYS A 1 177 ? -17.862 5.133 4.652 1.00 95.69 177 LYS A N 1
ATOM 1317 C CA . LYS A 1 177 ? -18.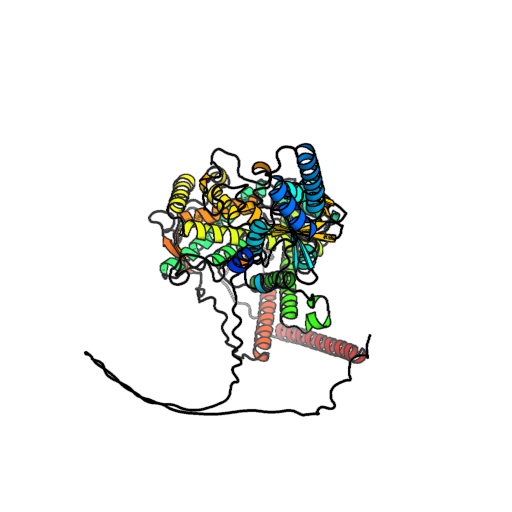413 6.215 3.832 1.00 95.69 177 LYS A CA 1
ATOM 1318 C C . LYS A 1 177 ? -19.664 6.834 4.453 1.00 95.69 177 LYS A C 1
ATOM 1320 O O . LYS A 1 177 ? -19.656 8.038 4.702 1.00 95.69 177 LYS A O 1
ATOM 1325 N N . ASP A 1 178 ? -20.708 6.043 4.692 1.00 94.88 178 ASP A N 1
ATOM 1326 C CA . ASP A 1 178 ? -22.056 6.591 4.909 1.00 94.88 178 ASP A CA 1
ATOM 1327 C C . ASP A 1 178 ? -22.270 7.083 6.366 1.00 94.88 178 ASP A C 1
ATOM 1329 O O . ASP A 1 178 ? -22.868 8.135 6.575 1.00 94.88 178 ASP A O 1
ATOM 1333 N N . GLN A 1 179 ? -21.687 6.399 7.360 1.00 95.00 179 GLN A N 1
ATOM 1334 C CA . GLN A 1 179 ? -21.578 6.797 8.778 1.00 95.00 179 GLN A CA 1
ATOM 1335 C C . GLN A 1 179 ? -20.126 7.181 9.168 1.00 95.00 179 GLN A C 1
ATOM 1337 O O . GLN A 1 179 ? -19.732 7.083 10.329 1.00 95.00 179 GLN A O 1
ATOM 1342 N N . ALA A 1 180 ? -19.284 7.596 8.212 1.00 94.00 180 ALA A N 1
ATOM 1343 C CA . ALA A 1 180 ? -17.826 7.704 8.397 1.00 94.00 180 ALA A CA 1
ATOM 1344 C C . ALA A 1 180 ? -17.358 8.601 9.566 1.00 94.00 180 ALA A C 1
ATOM 1346 O O . ALA A 1 180 ? -16.280 8.378 10.115 1.00 94.00 180 ALA A O 1
ATOM 1347 N N . THR A 1 181 ? -18.148 9.606 9.957 1.00 94.00 181 THR A N 1
ATOM 1348 C CA . THR A 1 181 ? -17.856 10.504 11.090 1.00 94.00 181 THR A CA 1
ATOM 1349 C C . THR A 1 181 ? -17.991 9.830 12.455 1.00 94.00 181 THR A C 1
ATOM 1351 O O . THR A 1 181 ? -17.337 10.251 13.405 1.00 94.00 181 THR A O 1
ATOM 1354 N N . SER A 1 182 ? -18.791 8.768 12.553 1.00 95.38 182 SER A N 1
ATOM 1355 C CA . SER A 1 182 ? -19.038 8.015 13.789 1.00 95.38 182 SER A CA 1
ATOM 1356 C C . SER A 1 182 ? -17.894 7.050 14.140 1.00 95.38 182 SER A C 1
ATOM 1358 O O . SER A 1 182 ? -17.929 6.405 15.190 1.00 95.38 182 SER A O 1
ATOM 1360 N N . PHE A 1 183 ? -16.856 6.952 13.295 1.00 95.44 183 PHE A N 1
ATOM 1361 C CA . PHE A 1 183 ? -15.724 6.038 13.461 1.00 95.44 183 PHE A CA 1
ATOM 1362 C C . PHE A 1 183 ? -14.367 6.751 13.413 1.00 95.44 183 PHE A C 1
ATOM 1364 O O . PHE A 1 183 ? -14.012 7.422 12.447 1.00 95.44 183 PHE A O 1
ATOM 1371 N N . SER A 1 184 ? -13.540 6.501 14.425 1.00 94.56 184 SER A N 1
ATOM 1372 C CA . SER A 1 184 ? -12.116 6.860 14.426 1.00 94.56 184 SER A CA 1
ATOM 1373 C C . SER A 1 184 ? -11.239 5.694 13.956 1.00 94.56 184 SER A C 1
ATOM 1375 O O . SER A 1 184 ? -11.708 4.568 13.783 1.00 94.56 184 SER A O 1
ATOM 1377 N N . LYS A 1 185 ? -9.933 5.943 13.801 1.00 91.62 185 LYS A N 1
ATOM 1378 C CA . LYS A 1 185 ? -8.902 4.907 13.594 1.00 91.62 185 LYS A CA 1
ATOM 1379 C C . LYS A 1 185 ? -8.648 4.045 14.848 1.00 91.62 185 LYS A C 1
ATOM 1381 O O . LYS A 1 185 ? -8.067 2.968 14.728 1.00 91.62 185 LYS A O 1
ATOM 1386 N N . GLY A 1 186 ? -9.126 4.468 16.023 1.00 90.81 186 GLY A N 1
ATOM 1387 C CA . GLY A 1 186 ? -9.115 3.670 17.251 1.00 90.81 186 GLY A CA 1
ATOM 1388 C C . GLY A 1 186 ? -7.719 3.237 17.691 1.00 90.81 186 GLY A C 1
ATOM 1389 O O . GLY A 1 186 ? -6.780 4.034 17.693 1.00 90.81 186 GLY A O 1
ATOM 1390 N N . LEU A 1 187 ? -7.588 1.947 18.012 1.00 86.62 187 LEU A N 1
ATOM 1391 C CA . LEU A 1 187 ? -6.330 1.310 18.409 1.00 86.62 187 LEU A CA 1
ATOM 1392 C C . LEU A 1 187 ? -5.159 1.589 17.439 1.00 86.62 187 LEU A C 1
ATOM 1394 O O . LEU A 1 187 ? -4.017 1.651 17.882 1.00 86.62 187 LEU A O 1
ATOM 1398 N N . LEU A 1 188 ? -5.416 1.800 16.141 1.00 88.06 188 LEU A N 1
ATOM 1399 C CA . LEU A 1 188 ? -4.363 2.089 15.159 1.00 88.06 188 LEU A CA 1
ATOM 1400 C C . LEU A 1 188 ? -3.684 3.450 15.395 1.00 88.06 188 LEU A C 1
ATOM 1402 O O . LEU A 1 188 ? -2.472 3.554 15.222 1.00 88.06 188 LEU A O 1
ATOM 1406 N N . SER A 1 189 ? -4.426 4.470 15.846 1.00 89.62 189 SER A N 1
ATOM 1407 C CA . SER A 1 189 ? -3.825 5.752 16.244 1.00 89.62 189 SER A CA 1
ATOM 1408 C C . SER A 1 189 ? -2.923 5.572 17.465 1.00 89.62 189 SER A C 1
ATOM 1410 O O . SER A 1 189 ? -1.780 6.013 17.441 1.00 89.62 189 SER A O 1
ATOM 1412 N N . GLU A 1 190 ? -3.386 4.839 18.488 1.00 87.56 190 GLU A N 1
ATOM 1413 C CA . GLU A 1 190 ? -2.609 4.558 19.711 1.00 87.56 190 GLU A CA 1
ATOM 1414 C C . GLU A 1 190 ? -1.307 3.775 19.456 1.00 87.56 190 GLU A C 1
ATOM 1416 O O . GLU A 1 190 ? -0.394 3.801 20.286 1.00 87.56 190 GLU A O 1
ATOM 1421 N N . ILE A 1 191 ? -1.242 3.032 18.345 1.00 85.44 191 ILE A N 1
ATOM 1422 C CA . ILE A 1 191 ? -0.057 2.282 17.914 1.00 85.44 191 ILE A CA 1
ATOM 1423 C C . ILE A 1 191 ? 0.907 3.175 17.129 1.00 85.44 191 ILE A C 1
ATOM 1425 O O . ILE A 1 191 ? 2.109 3.029 17.314 1.00 85.44 191 ILE A O 1
ATOM 1429 N N . LEU A 1 192 ? 0.415 4.084 16.278 1.00 88.25 192 LEU A N 1
ATOM 1430 C CA . LEU A 1 192 ? 1.242 4.866 15.344 1.00 88.25 192 LEU A CA 1
ATOM 1431 C C . LEU A 1 192 ? 1.653 6.259 15.855 1.00 88.25 192 LEU A C 1
ATOM 1433 O O . LEU A 1 192 ? 2.600 6.837 15.328 1.00 88.25 192 LEU A O 1
ATOM 1437 N N . GLU A 1 193 ? 1.009 6.781 16.903 1.00 88.62 193 GLU A N 1
ATOM 1438 C CA . GLU A 1 193 ? 1.292 8.097 17.511 1.00 88.62 193 GLU A CA 1
ATOM 1439 C C . GLU A 1 193 ? 2.786 8.331 17.819 1.00 88.62 193 GLU A C 1
ATOM 1441 O O . GLU A 1 193 ? 3.296 9.435 17.662 1.00 88.62 193 GLU A O 1
ATOM 1446 N N . PHE A 1 194 ? 3.530 7.296 18.223 1.00 86.44 194 PHE A N 1
ATOM 1447 C CA . PHE A 1 194 ? 4.945 7.445 18.598 1.00 86.44 194 PHE A CA 1
ATOM 1448 C C . PHE A 1 194 ? 5.911 7.643 17.415 1.00 86.44 194 PHE A C 1
ATOM 1450 O O . PHE A 1 194 ? 7.064 8.004 17.650 1.00 86.44 194 PHE A O 1
ATOM 1457 N N . VAL A 1 195 ? 5.465 7.352 16.188 1.00 87.12 195 VAL A N 1
ATOM 1458 C CA . VAL A 1 195 ? 6.245 7.472 14.945 1.00 87.12 195 VAL A CA 1
ATOM 1459 C C . VAL A 1 195 ? 5.680 8.575 14.057 1.00 87.12 195 VAL A C 1
ATOM 1461 O O . VAL A 1 195 ? 6.409 9.480 13.675 1.00 87.12 195 VAL A O 1
ATOM 1464 N N . MET A 1 196 ? 4.378 8.529 13.775 1.00 89.44 196 MET A N 1
ATOM 1465 C CA . MET A 1 196 ? 3.681 9.469 12.891 1.00 89.44 196 MET A CA 1
ATOM 1466 C C . MET A 1 196 ? 3.132 10.699 13.627 1.00 89.44 196 MET A C 1
ATOM 1468 O O . MET A 1 196 ? 2.548 11.569 12.987 1.00 89.44 196 MET A O 1
ATOM 1472 N N . GLY A 1 197 ? 3.251 10.769 14.958 1.00 90.00 197 GLY A N 1
ATOM 1473 C CA . GLY A 1 197 ? 2.775 11.899 15.753 1.00 90.00 197 GLY A CA 1
ATOM 1474 C C . GLY A 1 197 ? 1.303 12.222 15.490 1.00 90.00 197 GLY A C 1
ATOM 1475 O O . GLY A 1 197 ? 0.428 11.370 15.654 1.00 90.00 197 GLY A O 1
ATOM 1476 N N . THR A 1 198 ? 1.040 13.457 15.062 1.00 91.19 198 THR A N 1
ATOM 1477 C CA . THR A 1 198 ? -0.292 13.948 14.663 1.00 91.19 198 THR A CA 1
ATOM 1478 C C . THR A 1 198 ? -0.481 14.019 13.138 1.00 91.19 198 THR A C 1
ATOM 1480 O O . THR A 1 198 ? -1.298 14.795 12.645 1.00 91.19 198 THR A O 1
ATOM 1483 N N . GLY A 1 199 ? 0.259 13.209 12.375 1.00 90.56 199 GLY A N 1
ATOM 1484 C CA . GLY A 1 199 ? 0.160 13.111 10.916 1.00 90.56 199 GLY A CA 1
ATOM 1485 C C . GLY A 1 199 ? -1.103 12.404 10.394 1.00 90.56 199 GLY A C 1
ATOM 1486 O O . GLY A 1 199 ? -1.898 11.833 11.147 1.00 90.56 199 GLY A O 1
ATOM 1487 N N . LEU A 1 200 ? -1.294 12.424 9.070 1.00 90.44 200 LEU A N 1
ATOM 1488 C CA . LEU A 1 200 ? -2.536 12.044 8.364 1.00 90.44 200 LEU A CA 1
ATOM 1489 C C . LEU A 1 200 ? -3.175 10.681 8.718 1.00 90.44 200 LEU A C 1
ATOM 1491 O O . LEU A 1 200 ? -4.388 10.522 8.551 1.00 90.44 200 LEU A O 1
ATOM 1495 N N . ILE A 1 201 ? -2.406 9.678 9.150 1.00 89.12 201 ILE A N 1
ATOM 1496 C CA . ILE A 1 201 ? -2.923 8.336 9.469 1.00 89.12 201 ILE A CA 1
ATOM 1497 C C . ILE A 1 201 ? -3.470 8.248 10.903 1.00 89.12 201 ILE A C 1
ATOM 1499 O O . ILE A 1 201 ? -4.626 7.820 11.028 1.00 89.12 201 ILE A O 1
ATOM 1503 N N . PRO A 1 202 ? -2.712 8.613 11.962 1.00 89.62 202 PRO A N 1
ATOM 1504 C CA . PRO A 1 202 ? -3.212 8.599 13.339 1.00 89.62 202 PRO A CA 1
ATOM 1505 C C . PRO A 1 202 ? -4.140 9.773 13.698 1.00 89.62 202 PRO A C 1
ATOM 1507 O O . PRO A 1 202 ? -4.921 9.617 14.639 1.00 89.62 202 PRO A O 1
ATOM 1510 N N . ALA A 1 203 ? -4.076 10.909 12.990 1.00 90.75 203 ALA A N 1
ATOM 1511 C CA . ALA A 1 203 ? -4.770 12.151 13.351 1.00 90.75 203 ALA A CA 1
ATOM 1512 C C . ALA A 1 203 ? -6.288 12.014 13.596 1.00 90.75 203 ALA A C 1
ATOM 1514 O O . ALA A 1 203 ? -6.996 11.249 12.926 1.00 90.75 203 ALA A O 1
ATOM 1515 N N . ASP A 1 204 ? -6.784 12.833 14.531 1.00 87.81 204 ASP A N 1
ATOM 1516 C CA . ASP A 1 204 ? -8.182 12.925 14.971 1.00 87.81 204 ASP A CA 1
ATOM 1517 C C . ASP A 1 204 ? -9.142 13.451 13.878 1.00 87.81 204 ASP A C 1
ATOM 1519 O O . ASP A 1 204 ? -8.836 13.428 12.686 1.00 87.81 204 ASP A O 1
ATOM 1523 N N . GLY A 1 205 ? -10.357 13.862 14.250 1.00 86.94 205 GLY A N 1
ATOM 1524 C CA . GLY A 1 205 ? -11.359 14.379 13.315 1.00 86.94 205 GLY A CA 1
ATOM 1525 C C . GLY A 1 205 ? -10.954 15.684 12.622 1.00 86.94 205 GLY A C 1
ATOM 1526 O O . GLY A 1 205 ? -11.028 15.768 11.396 1.00 86.94 205 GLY A O 1
ATOM 1527 N N . GLU A 1 206 ? -10.515 16.683 13.387 1.00 89.94 206 GLU A N 1
ATOM 1528 C CA . GLU A 1 206 ? -10.304 18.050 12.900 1.00 89.94 206 GLU A CA 1
ATOM 1529 C C . GLU A 1 206 ? -8.866 18.273 12.420 1.00 89.94 206 GLU A C 1
ATOM 1531 O O . GLU A 1 206 ? -8.686 18.817 11.329 1.00 89.94 206 GLU A O 1
ATOM 1536 N N . THR A 1 207 ? -7.850 17.760 13.130 1.00 90.94 207 THR A N 1
ATOM 1537 C CA . THR A 1 207 ? -6.448 17.846 12.667 1.00 90.94 207 THR A CA 1
ATOM 1538 C C . THR A 1 207 ? -6.309 17.223 11.280 1.00 90.94 207 THR A C 1
ATOM 1540 O O . THR A 1 207 ? -5.842 17.868 10.343 1.00 90.94 207 THR A O 1
ATOM 1543 N N . TRP A 1 208 ? -6.819 16.001 11.094 1.00 93.81 208 TRP A N 1
ATOM 1544 C CA . TRP A 1 208 ? -6.805 15.315 9.799 1.00 93.81 208 TRP A CA 1
ATOM 1545 C C . TRP A 1 208 ? -7.516 16.097 8.687 1.00 93.81 208 TRP A C 1
ATOM 1547 O O . TRP A 1 208 ? -7.051 16.124 7.551 1.00 93.81 208 TRP A O 1
ATOM 1557 N N . LYS A 1 209 ? -8.654 16.718 9.001 1.00 92.44 209 LYS A N 1
ATOM 1558 C CA . LYS A 1 209 ? -9.501 17.457 8.055 1.00 92.44 209 LYS A CA 1
ATOM 1559 C C . LYS A 1 209 ? -8.822 18.734 7.554 1.00 92.44 209 LYS A C 1
ATOM 1561 O O . LYS A 1 209 ? -9.027 19.101 6.397 1.00 92.44 209 LYS A O 1
ATOM 1566 N N . VAL A 1 210 ? -7.988 19.362 8.387 1.00 92.81 210 VAL A N 1
ATOM 1567 C CA . VAL A 1 210 ? -7.068 20.432 7.973 1.00 92.81 210 VAL A CA 1
ATOM 1568 C C . VAL A 1 210 ? -5.906 19.842 7.172 1.00 92.81 210 VAL A C 1
ATOM 1570 O O . VAL A 1 210 ? -5.775 20.141 5.988 1.00 92.81 210 VAL A O 1
ATOM 1573 N N . ARG A 1 211 ? -5.109 18.936 7.758 1.00 92.25 211 ARG A N 1
ATOM 1574 C CA . ARG A 1 211 ? -3.876 18.430 7.126 1.00 92.25 211 ARG A CA 1
ATOM 1575 C C . ARG A 1 211 ? -4.119 17.729 5.787 1.00 92.25 211 ARG A C 1
ATOM 1577 O O . ARG A 1 211 ? -3.336 17.906 4.862 1.00 92.25 211 ARG A O 1
ATOM 1584 N N . ARG A 1 212 ? -5.227 16.996 5.615 1.00 94.12 212 ARG A N 1
ATOM 1585 C CA . ARG A 1 212 ? -5.583 16.385 4.319 1.00 94.12 212 ARG A CA 1
ATOM 1586 C C . ARG A 1 212 ? -5.925 17.435 3.263 1.00 94.12 212 ARG A C 1
ATOM 1588 O O . ARG A 1 212 ? -5.636 17.201 2.095 1.00 94.12 212 ARG A O 1
ATOM 1595 N N . ARG A 1 213 ? -6.522 18.570 3.645 1.00 92.62 213 ARG A N 1
ATOM 1596 C CA . ARG A 1 213 ? -6.809 19.671 2.713 1.00 92.62 213 ARG A CA 1
ATOM 1597 C C . ARG A 1 213 ? -5.525 20.354 2.242 1.00 92.62 213 ARG A C 1
ATOM 1599 O O . ARG A 1 213 ? -5.454 20.679 1.069 1.00 92.62 213 ARG A O 1
ATOM 1606 N N . THR A 1 214 ? -4.536 20.498 3.121 1.00 90.75 214 THR A N 1
ATOM 1607 C CA . THR A 1 214 ? -3.187 20.977 2.781 1.00 90.75 214 THR A CA 1
ATOM 1608 C C . THR A 1 214 ? -2.428 19.990 1.883 1.00 90.75 214 THR A C 1
ATOM 1610 O O . THR A 1 214 ? -1.839 20.386 0.885 1.00 90.75 214 THR A O 1
ATOM 1613 N N . VAL A 1 215 ? -2.436 18.691 2.216 1.00 92.62 215 VAL A N 1
ATOM 1614 C CA . VAL A 1 215 ? -1.568 17.704 1.544 1.00 92.62 215 VAL A CA 1
ATOM 1615 C C . VAL A 1 215 ? -2.129 17.198 0.213 1.00 92.62 215 VAL A C 1
ATOM 1617 O O . VAL A 1 215 ? -1.354 17.017 -0.719 1.00 92.62 215 VAL A O 1
ATOM 1620 N N . VAL A 1 216 ? -3.443 16.982 0.067 1.00 93.94 216 VAL A N 1
ATOM 1621 C CA . VAL A 1 216 ? -4.012 16.427 -1.185 1.00 93.94 216 VAL A CA 1
ATOM 1622 C C . VAL A 1 216 ? -3.691 17.259 -2.444 1.00 93.94 216 VAL A C 1
ATOM 1624 O O . VAL A 1 216 ? -3.360 16.635 -3.450 1.00 93.94 216 VAL A O 1
ATOM 1627 N N . PRO A 1 217 ? -3.718 18.609 -2.427 1.00 93.94 217 PRO A N 1
ATOM 1628 C CA . PRO A 1 217 ? -3.311 19.430 -3.570 1.00 93.94 217 PRO A CA 1
ATOM 1629 C C . PRO A 1 217 ? -1.896 19.161 -4.096 1.00 93.94 217 PRO A C 1
ATOM 1631 O O . PRO A 1 217 ? -1.692 19.270 -5.298 1.00 93.94 217 PRO A O 1
ATOM 1634 N N . SER A 1 218 ? -0.944 18.739 -3.252 1.00 93.69 218 SER A N 1
ATOM 1635 C CA . SER A 1 218 ? 0.422 18.423 -3.713 1.00 93.69 218 SER A CA 1
ATOM 1636 C C . SER A 1 218 ? 0.470 17.244 -4.694 1.00 93.69 218 SER A C 1
ATOM 1638 O O . SER A 1 218 ? 1.341 17.195 -5.552 1.00 93.69 218 SER A O 1
ATOM 1640 N N . LEU A 1 219 ? -0.514 16.335 -4.645 1.00 94.56 219 LEU A N 1
ATOM 1641 C CA . LEU A 1 219 ? -0.641 15.204 -5.570 1.00 94.56 219 LEU A CA 1
ATOM 1642 C C . LEU A 1 219 ? -1.504 15.552 -6.802 1.00 94.56 219 LEU A C 1
ATOM 1644 O O . LEU A 1 219 ? -2.256 14.718 -7.310 1.00 94.56 219 LEU A O 1
ATOM 1648 N N . HIS A 1 220 ? -1.425 16.797 -7.280 1.00 93.12 220 HIS A N 1
ATOM 1649 C CA . HIS A 1 220 ? -2.120 17.247 -8.488 1.00 93.12 220 HIS A CA 1
ATOM 1650 C C . HIS A 1 220 ? -1.591 16.558 -9.762 1.00 93.12 220 HIS A C 1
ATOM 1652 O O . HIS A 1 220 ? -0.518 15.954 -9.791 1.00 93.12 220 HIS A O 1
ATOM 1658 N N . LYS A 1 221 ? -2.348 16.657 -10.863 1.00 91.38 221 LYS A N 1
ATOM 1659 C CA . LYS A 1 221 ? -2.089 15.890 -12.099 1.00 91.38 221 LYS A CA 1
ATOM 1660 C C . LYS A 1 221 ? -0.704 16.138 -12.693 1.00 91.38 221 LYS A C 1
ATOM 1662 O O . LYS A 1 221 ? -0.071 15.197 -13.158 1.00 91.38 221 LYS A O 1
ATOM 1667 N N . LYS A 1 222 ? -0.247 17.392 -12.681 1.00 92.12 222 LYS A N 1
ATOM 1668 C CA . LYS A 1 222 ? 1.068 17.802 -13.193 1.00 92.12 222 LYS A CA 1
ATOM 1669 C C . LYS A 1 222 ? 2.222 17.280 -12.318 1.00 92.12 222 LYS A C 1
ATOM 1671 O O . LYS A 1 222 ? 3.221 16.852 -12.885 1.00 92.12 222 LYS A O 1
ATOM 1676 N N . TYR A 1 223 ? 2.065 17.216 -10.989 1.00 94.56 223 TYR A N 1
ATOM 1677 C CA . TYR A 1 223 ? 3.000 16.494 -10.112 1.00 94.56 223 TYR A CA 1
ATOM 1678 C C . TYR A 1 223 ? 3.032 15.002 -10.468 1.00 94.56 223 TYR A C 1
ATOM 1680 O O . TYR A 1 223 ? 4.087 14.480 -10.813 1.00 94.56 223 TYR A O 1
ATOM 1688 N N . VAL A 1 224 ? 1.874 14.327 -10.489 1.00 93.06 224 VAL A N 1
ATOM 1689 C CA . VAL A 1 224 ? 1.799 12.880 -10.779 1.00 93.06 224 VAL A CA 1
ATOM 1690 C C . VAL A 1 224 ? 2.377 12.543 -12.161 1.00 93.06 224 VAL A C 1
ATOM 1692 O O . VAL A 1 224 ? 3.083 11.548 -12.293 1.00 93.06 224 VAL A O 1
ATOM 1695 N N . ALA A 1 225 ? 2.149 13.383 -13.174 1.00 90.56 225 ALA A N 1
ATOM 1696 C CA . ALA A 1 225 ? 2.755 13.227 -14.496 1.00 90.56 225 ALA A CA 1
ATOM 1697 C C . ALA A 1 225 ? 4.290 13.372 -14.468 1.00 90.56 225 ALA A C 1
ATOM 1699 O O . ALA A 1 225 ? 4.973 12.563 -15.081 1.00 90.56 225 ALA A O 1
ATOM 1700 N N . SER A 1 226 ? 4.835 14.339 -13.720 1.00 91.94 226 SER A N 1
ATOM 1701 C CA . SER A 1 226 ? 6.288 14.503 -13.546 1.00 91.94 226 SER A CA 1
ATOM 1702 C C . SER A 1 226 ? 6.935 13.378 -12.730 1.00 91.94 226 SER A C 1
ATOM 1704 O O . SER A 1 226 ? 8.129 13.127 -12.879 1.00 91.94 226 SER A O 1
ATOM 1706 N N . MET A 1 227 ? 6.176 12.706 -11.859 1.00 94.88 227 MET A N 1
ATOM 1707 C CA . MET A 1 227 ? 6.662 11.542 -11.113 1.00 94.88 227 MET A CA 1
ATOM 1708 C C . MET A 1 227 ? 6.768 10.284 -11.984 1.00 94.88 227 MET A C 1
ATOM 1710 O O . MET A 1 227 ? 7.608 9.443 -11.689 1.00 94.88 227 MET A O 1
ATOM 1714 N N . VAL A 1 228 ? 5.995 10.162 -13.073 1.00 93.94 228 VAL A N 1
ATOM 1715 C CA . VAL A 1 228 ? 6.088 9.016 -14.003 1.00 93.94 228 VAL A CA 1
ATOM 1716 C C . VAL A 1 228 ? 7.478 8.902 -14.631 1.00 93.94 228 VAL A C 1
ATOM 1718 O O . VAL A 1 228 ? 8.045 7.810 -14.643 1.00 93.94 228 VAL A O 1
ATOM 1721 N N . ASP A 1 229 ? 8.064 10.017 -15.068 1.00 90.62 229 ASP A N 1
ATOM 1722 C CA . ASP A 1 229 ? 9.415 10.019 -15.640 1.00 90.62 229 ASP A CA 1
ATOM 1723 C C . ASP A 1 229 ? 10.459 9.589 -14.584 1.00 90.62 229 ASP A C 1
ATOM 1725 O O . ASP A 1 229 ? 11.321 8.751 -14.854 1.00 90.62 229 ASP A O 1
ATOM 1729 N N . MET A 1 230 ? 10.310 10.062 -13.338 1.00 94.44 230 MET A N 1
ATOM 1730 C CA . MET A 1 230 ? 11.160 9.683 -12.197 1.00 94.44 230 MET A CA 1
ATOM 1731 C C . MET A 1 230 ? 11.002 8.204 -11.799 1.00 94.44 230 MET A C 1
ATOM 1733 O O . MET A 1 230 ? 11.997 7.543 -11.491 1.00 94.44 230 MET A O 1
ATOM 1737 N N . PHE A 1 231 ? 9.786 7.646 -11.859 1.00 95.88 231 PHE A N 1
ATOM 1738 C CA . PHE A 1 231 ? 9.555 6.206 -11.697 1.00 95.88 231 PHE A CA 1
ATOM 1739 C C . PHE A 1 231 ? 10.273 5.407 -12.793 1.00 95.88 231 PHE A C 1
ATOM 1741 O O . PHE A 1 231 ? 10.846 4.359 -12.501 1.00 95.88 231 PHE A O 1
ATOM 1748 N N . GLY A 1 232 ? 10.293 5.918 -14.030 1.00 92.06 232 GLY A N 1
ATOM 1749 C CA . GLY A 1 232 ? 11.064 5.354 -15.138 1.00 92.06 232 GLY A CA 1
ATOM 1750 C C . GLY A 1 232 ? 12.567 5.323 -14.847 1.00 92.06 232 GLY A C 1
ATOM 1751 O O . GLY A 1 232 ? 13.200 4.274 -14.953 1.00 92.06 232 GLY A O 1
ATOM 1752 N N . ASP A 1 233 ? 13.141 6.438 -14.397 1.00 90.94 233 ASP A N 1
ATOM 1753 C CA . ASP A 1 233 ? 14.569 6.521 -14.069 1.00 90.94 233 ASP A CA 1
ATOM 1754 C C . ASP A 1 233 ? 14.959 5.623 -12.883 1.00 90.94 233 ASP A C 1
ATOM 1756 O O . ASP A 1 233 ? 15.984 4.932 -12.927 1.00 90.94 233 ASP A O 1
ATOM 1760 N N . CYS A 1 234 ? 14.139 5.568 -11.832 1.00 92.81 234 CYS A N 1
ATOM 1761 C CA . CYS A 1 234 ? 14.340 4.641 -10.716 1.00 92.81 234 CYS A CA 1
ATOM 1762 C C . CYS A 1 234 ? 14.178 3.174 -11.156 1.00 92.81 234 CYS A C 1
ATOM 1764 O O . CYS A 1 234 ? 15.011 2.336 -10.803 1.00 92.81 234 CYS A O 1
ATOM 1766 N N . GLY A 1 235 ? 13.186 2.863 -11.995 1.00 91.75 235 GLY A N 1
ATOM 1767 C CA . GLY A 1 235 ? 12.977 1.537 -12.581 1.00 91.75 235 GLY A CA 1
ATOM 1768 C C . GLY A 1 235 ? 14.123 1.087 -13.495 1.00 91.75 235 GLY A C 1
ATOM 1769 O O . GLY A 1 235 ? 14.497 -0.089 -13.478 1.00 91.75 235 GLY A O 1
ATOM 1770 N N . LEU A 1 236 ? 14.753 2.010 -14.230 1.00 89.62 236 LEU A N 1
ATOM 1771 C CA . LEU A 1 236 ? 15.953 1.744 -15.029 1.00 89.62 236 LEU A CA 1
ATOM 1772 C C . LEU A 1 236 ? 17.166 1.452 -14.132 1.00 89.62 236 LEU A C 1
ATOM 1774 O O . LEU A 1 236 ? 17.867 0.460 -14.343 1.00 89.62 236 LEU A O 1
ATOM 1778 N N . ASN A 1 237 ? 17.377 2.260 -13.086 1.00 88.38 237 ASN A N 1
ATOM 1779 C CA . ASN A 1 237 ? 18.434 2.035 -12.093 1.00 88.38 237 ASN A CA 1
ATOM 1780 C C . ASN A 1 237 ? 18.268 0.686 -11.371 1.00 88.38 237 ASN A C 1
ATOM 1782 O O . ASN A 1 237 ? 19.247 -0.048 -11.219 1.00 88.38 237 ASN A O 1
ATOM 1786 N N . GLY A 1 238 ? 17.040 0.326 -10.981 1.00 91.12 238 GLY A N 1
ATOM 1787 C CA . GLY A 1 238 ? 16.711 -0.984 -10.415 1.00 91.12 238 GLY A CA 1
ATOM 1788 C C . GLY A 1 238 ? 16.962 -2.124 -11.406 1.00 91.12 238 GLY A C 1
ATOM 1789 O O . GLY A 1 238 ? 17.647 -3.092 -11.078 1.00 91.12 238 GLY A O 1
ATOM 1790 N N . SER A 1 239 ? 16.512 -1.976 -12.656 1.00 90.88 239 SER A N 1
ATOM 1791 C CA . SER A 1 239 ? 16.758 -2.949 -13.734 1.00 90.88 239 SER A CA 1
ATOM 1792 C C . SER A 1 239 ? 18.254 -3.190 -13.981 1.00 90.88 239 SER A C 1
ATOM 1794 O O . SER A 1 239 ? 18.658 -4.320 -14.247 1.00 90.88 239 SER A O 1
ATOM 1796 N N . ALA A 1 240 ? 19.100 -2.163 -13.839 1.00 86.75 240 ALA A N 1
ATOM 1797 C CA . ALA A 1 240 ? 20.555 -2.296 -13.954 1.00 86.75 240 ALA A CA 1
ATOM 1798 C C . ALA A 1 240 ? 21.187 -3.092 -12.796 1.00 86.75 240 ALA A C 1
ATOM 1800 O O . ALA A 1 240 ? 22.280 -3.639 -12.952 1.00 86.75 240 ALA A O 1
ATOM 1801 N N . GLN A 1 241 ? 20.517 -3.194 -11.643 1.00 85.88 241 GLN A N 1
ATOM 1802 C CA . GLN A 1 241 ? 20.938 -4.086 -10.561 1.00 85.88 241 GLN A CA 1
ATOM 1803 C C . GLN A 1 241 ? 20.542 -5.534 -10.839 1.00 85.88 241 GLN A C 1
ATOM 1805 O O . GLN A 1 241 ? 21.404 -6.409 -10.804 1.00 85.88 241 GLN A O 1
ATOM 1810 N N . LEU A 1 242 ? 19.272 -5.760 -11.196 1.00 91.25 242 LEU A N 1
ATOM 1811 C CA . LEU A 1 242 ? 18.746 -7.076 -11.575 1.00 91.25 242 LEU A CA 1
ATOM 1812 C C . LEU A 1 242 ? 19.578 -7.708 -12.704 1.00 91.25 242 LEU A C 1
ATOM 1814 O O . LEU A 1 242 ? 19.919 -8.889 -12.648 1.00 91.25 242 LEU A O 1
ATOM 1818 N N . ALA A 1 243 ? 19.993 -6.892 -13.680 1.00 88.25 243 ALA A N 1
ATOM 1819 C CA . ALA A 1 243 ? 20.892 -7.296 -14.754 1.00 88.25 243 ALA A CA 1
ATOM 1820 C C . ALA A 1 243 ? 22.242 -7.832 -14.239 1.00 88.25 243 ALA A C 1
ATOM 1822 O O . ALA A 1 243 ? 22.734 -8.822 -14.774 1.00 88.25 243 ALA A O 1
ATOM 1823 N N . ARG A 1 244 ? 22.847 -7.219 -13.210 1.00 83.00 244 ARG A N 1
ATOM 1824 C CA . ARG A 1 244 ? 24.129 -7.686 -12.648 1.00 83.00 244 ARG A CA 1
ATOM 1825 C C . ARG A 1 244 ? 23.980 -9.005 -11.892 1.00 83.00 244 ARG A C 1
ATOM 1827 O O . ARG A 1 244 ? 24.768 -9.911 -12.136 1.00 83.00 244 ARG A O 1
ATOM 1834 N N . SER A 1 245 ? 22.955 -9.142 -11.048 1.00 85.12 245 SER A N 1
ATOM 1835 C CA . SER A 1 245 ? 22.668 -10.407 -10.353 1.00 85.12 245 SER A CA 1
ATOM 1836 C C . SER A 1 245 ? 22.452 -11.564 -11.336 1.00 85.12 245 SER A C 1
ATOM 1838 O O . SER A 1 245 ? 22.968 -12.660 -11.134 1.00 85.12 245 SER A O 1
ATOM 1840 N N . GLU A 1 246 ? 21.768 -11.309 -12.454 1.00 87.25 246 GLU A N 1
ATOM 1841 C CA . GLU A 1 246 ? 21.551 -12.311 -13.502 1.00 87.25 246 GLU A CA 1
ATOM 1842 C C . GLU A 1 246 ? 22.854 -12.754 -14.203 1.00 87.25 246 GLU A C 1
ATOM 1844 O O . GLU A 1 246 ? 23.004 -13.942 -14.485 1.00 87.25 246 GLU A O 1
ATOM 1849 N N . MET A 1 247 ? 23.851 -11.872 -14.380 1.00 83.81 247 MET A N 1
ATOM 1850 C CA . MET A 1 247 ? 25.167 -12.260 -14.936 1.00 83.81 247 MET A CA 1
ATOM 1851 C C . MET A 1 247 ? 25.962 -13.184 -14.016 1.00 83.81 247 MET A C 1
ATOM 1853 O O . MET A 1 247 ? 26.702 -14.041 -14.500 1.00 83.81 247 MET A O 1
ATOM 1857 N N . ASN A 1 248 ? 25.821 -13.006 -12.703 1.00 83.62 248 ASN A N 1
ATOM 1858 C CA . ASN A 1 248 ? 26.446 -13.872 -11.706 1.00 83.62 248 ASN A CA 1
ATOM 1859 C C . ASN A 1 248 ? 25.782 -15.261 -11.653 1.00 83.62 248 ASN A C 1
ATOM 1861 O O . ASN A 1 248 ? 26.379 -16.213 -11.149 1.00 83.62 248 ASN A O 1
ATOM 1865 N N . GLY A 1 249 ? 24.547 -15.381 -12.157 1.00 81.19 249 GLY A N 1
ATOM 1866 C CA . GLY A 1 249 ? 23.664 -16.515 -11.886 1.00 81.19 249 GLY A CA 1
ATOM 1867 C C . GLY A 1 249 ? 23.068 -16.488 -10.472 1.00 81.19 249 GLY A C 1
ATOM 1868 O O . GLY A 1 249 ? 22.638 -17.532 -9.976 1.00 81.19 249 GLY A O 1
ATOM 1869 N N . ASP A 1 250 ? 23.058 -15.321 -9.817 1.00 84.75 250 ASP A N 1
ATOM 1870 C CA . ASP A 1 250 ? 22.554 -15.154 -8.454 1.00 84.75 250 ASP A CA 1
ATOM 1871 C C . ASP A 1 250 ? 21.029 -15.338 -8.401 1.00 84.75 250 ASP A C 1
ATOM 1873 O O . ASP A 1 250 ? 20.284 -14.951 -9.305 1.00 84.75 250 ASP A O 1
ATOM 1877 N N . THR A 1 251 ? 20.545 -15.889 -7.288 1.00 93.06 251 THR A N 1
ATOM 1878 C CA . THR A 1 251 ? 19.116 -15.842 -6.949 1.00 93.06 251 THR A CA 1
ATOM 1879 C C . THR A 1 251 ? 18.791 -14.467 -6.380 1.00 93.06 251 THR A C 1
ATOM 1881 O O . THR A 1 251 ? 19.476 -14.012 -5.466 1.00 93.06 251 THR A O 1
ATOM 1884 N N . VAL A 1 252 ? 17.748 -13.811 -6.886 1.00 94.56 252 VAL A N 1
ATOM 1885 C CA . VAL A 1 252 ? 17.356 -12.471 -6.428 1.00 94.56 252 VAL A CA 1
ATOM 1886 C C . VAL A 1 252 ? 16.195 -12.573 -5.450 1.00 94.56 252 VAL A C 1
ATOM 1888 O O . VAL A 1 252 ? 15.179 -13.197 -5.746 1.00 94.56 252 VAL A O 1
ATOM 1891 N N . GLU A 1 253 ? 16.335 -11.939 -4.289 1.00 95.06 253 GLU A N 1
ATOM 1892 C CA . GLU A 1 253 ? 15.250 -11.756 -3.325 1.00 95.06 253 GLU A CA 1
ATOM 1893 C C . GLU A 1 253 ? 14.471 -10.479 -3.693 1.00 95.06 253 GLU A C 1
ATOM 1895 O O . GLU A 1 253 ? 14.951 -9.355 -3.511 1.00 95.06 253 GLU A O 1
ATOM 1900 N N . MET A 1 254 ? 13.290 -10.658 -4.291 1.00 96.94 254 MET A N 1
ATOM 1901 C CA . MET A 1 254 ? 12.527 -9.567 -4.902 1.00 96.94 254 MET A CA 1
ATOM 1902 C C . MET A 1 254 ? 11.795 -8.673 -3.892 1.00 96.94 254 MET A C 1
ATOM 1904 O O . MET A 1 254 ? 11.529 -7.519 -4.218 1.00 96.94 254 MET A O 1
ATOM 1908 N N . GLU A 1 255 ? 11.478 -9.149 -2.683 1.00 95.25 255 GLU A N 1
ATOM 1909 C CA . GLU A 1 255 ? 10.788 -8.345 -1.663 1.00 95.25 255 GLU A CA 1
ATOM 1910 C C . GLU A 1 255 ? 11.696 -7.213 -1.156 1.00 95.25 255 GLU A C 1
ATOM 1912 O O . GLU A 1 255 ? 11.312 -6.043 -1.190 1.00 95.25 255 GLU A O 1
ATOM 1917 N N . ASN A 1 256 ? 12.945 -7.522 -0.799 1.00 91.88 256 ASN A N 1
ATOM 1918 C CA . ASN A 1 256 ? 13.967 -6.531 -0.467 1.00 91.88 256 ASN A CA 1
ATOM 1919 C C . ASN A 1 256 ? 14.322 -5.625 -1.662 1.00 91.88 256 ASN A C 1
ATOM 1921 O O . ASN A 1 256 ? 14.519 -4.424 -1.468 1.00 91.88 256 ASN A O 1
ATOM 1925 N N . PHE A 1 257 ? 14.363 -6.152 -2.894 1.00 94.50 257 PHE A N 1
ATOM 1926 C CA . PHE A 1 257 ? 14.572 -5.326 -4.092 1.00 94.50 257 PHE A CA 1
ATOM 1927 C C . PHE A 1 257 ? 13.460 -4.282 -4.269 1.00 94.50 257 PHE A C 1
ATOM 1929 O O . PHE A 1 257 ? 13.756 -3.090 -4.370 1.00 94.50 257 PHE A O 1
ATOM 1936 N N . TYR A 1 258 ? 12.188 -4.696 -4.259 1.00 96.75 258 TYR A N 1
ATOM 1937 C CA . TYR A 1 258 ? 11.068 -3.764 -4.399 1.00 96.75 258 TYR A CA 1
ATOM 1938 C C . TYR A 1 258 ? 10.942 -2.825 -3.199 1.00 96.75 258 TYR A C 1
ATOM 1940 O O . TYR A 1 258 ? 10.611 -1.658 -3.386 1.00 96.75 258 TYR A O 1
ATOM 1948 N N . SER A 1 259 ? 11.266 -3.284 -1.987 1.00 92.25 259 SER A N 1
ATOM 1949 C CA . SER A 1 259 ? 11.275 -2.428 -0.799 1.00 92.25 259 SER A CA 1
ATOM 1950 C C . SER A 1 259 ? 12.363 -1.352 -0.859 1.00 92.25 259 SER A C 1
ATOM 1952 O O . SER A 1 259 ? 12.116 -0.217 -0.461 1.00 92.25 259 SER A O 1
ATOM 1954 N N . ARG A 1 260 ? 13.547 -1.651 -1.407 1.00 91.19 260 ARG A N 1
ATOM 1955 C CA . ARG A 1 260 ? 14.582 -0.638 -1.678 1.00 91.19 260 ARG A CA 1
ATOM 1956 C C . ARG A 1 260 ? 14.156 0.312 -2.809 1.00 91.19 260 ARG A C 1
ATOM 1958 O O . ARG A 1 260 ? 14.171 1.526 -2.632 1.00 91.19 260 ARG A O 1
ATOM 1965 N N . LEU A 1 261 ? 13.671 -0.212 -3.936 1.00 94.25 261 LEU A N 1
ATOM 1966 C CA . LEU A 1 261 ? 13.214 0.614 -5.062 1.00 94.25 261 LEU A CA 1
ATOM 1967 C C . LEU A 1 261 ? 12.088 1.592 -4.666 1.00 94.25 261 LEU A C 1
ATOM 1969 O O . LEU A 1 261 ? 12.192 2.781 -4.962 1.00 94.25 261 LEU A O 1
ATOM 1973 N N . ALA A 1 262 ? 11.064 1.128 -3.943 1.00 94.38 262 ALA A N 1
ATOM 1974 C CA . ALA A 1 262 ? 9.978 1.978 -3.448 1.00 94.38 262 ALA A CA 1
ATOM 1975 C C . ALA A 1 262 ? 10.469 3.032 -2.434 1.00 94.38 262 ALA A C 1
ATOM 1977 O O . ALA A 1 262 ? 9.939 4.141 -2.388 1.00 94.38 262 ALA A O 1
ATOM 1978 N N . LEU A 1 263 ? 11.512 2.730 -1.645 1.00 91.50 263 LEU A N 1
ATOM 1979 C CA . LEU A 1 263 ? 12.112 3.694 -0.718 1.00 91.50 263 LEU A CA 1
ATOM 1980 C C . LEU A 1 263 ? 12.869 4.813 -1.450 1.00 91.50 263 LEU A C 1
ATOM 1982 O O . LEU A 1 263 ? 12.720 5.985 -1.101 1.00 91.50 263 LEU A O 1
ATOM 1986 N N . ASP A 1 264 ? 13.627 4.474 -2.496 1.00 92.19 264 ASP A N 1
ATOM 1987 C CA . ASP A 1 264 ? 14.319 5.455 -3.345 1.00 92.19 264 ASP A CA 1
ATOM 1988 C C . ASP A 1 264 ? 13.313 6.334 -4.117 1.00 92.19 264 ASP A C 1
ATOM 1990 O O . ASP A 1 264 ? 13.514 7.545 -4.249 1.00 92.19 264 ASP A O 1
ATOM 1994 N N . ILE A 1 265 ? 12.196 5.749 -4.569 1.00 95.69 265 ILE A N 1
ATOM 1995 C CA . ILE A 1 265 ? 11.094 6.455 -5.238 1.00 95.69 265 ILE A CA 1
ATOM 1996 C C . ILE A 1 265 ? 10.373 7.416 -4.282 1.00 95.69 265 ILE A C 1
ATOM 1998 O O . ILE A 1 265 ? 10.275 8.610 -4.580 1.00 95.69 265 ILE A O 1
ATOM 2002 N N . ILE A 1 266 ? 9.894 6.945 -3.124 1.00 94.81 266 ILE A N 1
ATOM 2003 C CA . ILE A 1 266 ? 9.157 7.799 -2.178 1.00 94.81 266 ILE A CA 1
ATOM 2004 C C . ILE A 1 266 ? 10.068 8.871 -1.555 1.00 94.81 266 ILE A C 1
ATOM 2006 O O . ILE A 1 266 ? 9.611 9.980 -1.280 1.00 94.81 266 ILE A O 1
ATOM 2010 N N . GLY A 1 267 ? 11.370 8.588 -1.408 1.00 92.94 267 GLY A N 1
ATOM 2011 C CA . GLY A 1 267 ? 12.389 9.559 -1.006 1.00 92.94 267 GLY A CA 1
ATOM 2012 C C . GLY A 1 267 ? 12.469 10.756 -1.955 1.00 92.94 267 GLY A C 1
ATOM 2013 O O . GLY A 1 267 ? 12.387 11.910 -1.526 1.00 92.94 267 GLY A O 1
ATOM 2014 N N . LYS A 1 268 ? 12.539 10.491 -3.263 1.00 93.94 268 LYS A N 1
ATOM 2015 C CA . LYS A 1 268 ? 12.554 11.532 -4.302 1.00 93.94 268 LYS A CA 1
ATOM 2016 C C . LYS A 1 268 ? 11.216 12.259 -4.387 1.00 93.94 268 LYS A C 1
ATOM 2018 O O . LYS A 1 268 ? 11.182 13.485 -4.336 1.00 93.94 268 LYS A O 1
ATOM 2023 N N . ALA A 1 269 ? 10.115 11.516 -4.429 1.00 96.19 269 ALA A N 1
ATOM 2024 C CA . ALA A 1 269 ? 8.770 12.062 -4.576 1.00 96.19 269 ALA A CA 1
ATOM 2025 C C . ALA A 1 269 ? 8.322 12.963 -3.409 1.00 96.19 269 ALA A C 1
ATOM 2027 O O . ALA A 1 269 ? 7.657 13.980 -3.632 1.00 96.19 269 ALA A O 1
ATOM 2028 N N . VAL A 1 270 ? 8.664 12.601 -2.167 1.00 95.19 270 VAL A N 1
ATOM 2029 C CA . VAL A 1 270 ? 8.244 13.346 -0.970 1.00 95.19 270 VAL A CA 1
ATOM 2030 C C . VAL A 1 270 ? 9.262 14.415 -0.566 1.00 95.19 270 VAL A C 1
ATOM 2032 O O . VAL A 1 270 ? 8.839 15.457 -0.073 1.00 95.19 270 VAL A O 1
ATOM 2035 N N . PHE A 1 271 ? 10.567 14.207 -0.796 1.00 93.44 271 PHE A N 1
ATOM 2036 C CA . PHE A 1 271 ? 11.638 15.045 -0.224 1.00 93.44 271 PHE A CA 1
ATOM 2037 C C . PHE A 1 271 ? 12.717 15.536 -1.200 1.00 93.44 271 PHE A C 1
ATOM 2039 O O . PHE A 1 271 ? 13.653 16.195 -0.748 1.00 93.44 271 PHE A O 1
ATOM 2046 N N . ASN A 1 272 ? 12.674 15.137 -2.477 1.00 93.50 272 ASN A N 1
ATOM 2047 C CA . ASN A 1 272 ? 13.797 15.283 -3.414 1.00 93.50 272 ASN A CA 1
ATOM 2048 C C . ASN A 1 272 ? 15.118 14.699 -2.853 1.00 93.50 272 ASN A C 1
ATOM 2050 O O . ASN A 1 272 ? 16.209 15.247 -3.034 1.00 93.50 272 ASN A O 1
ATOM 2054 N N . TYR A 1 273 ? 15.012 13.586 -2.114 1.00 90.25 273 TYR A N 1
ATOM 2055 C CA . TYR A 1 273 ? 16.131 12.934 -1.436 1.00 90.25 273 TYR A CA 1
ATOM 2056 C C . TYR A 1 273 ? 16.369 11.524 -1.980 1.00 90.25 273 TYR A C 1
ATOM 2058 O O . TYR A 1 273 ? 15.480 10.676 -1.949 1.00 90.25 273 TYR A O 1
ATOM 2066 N N . ASP A 1 274 ? 17.585 11.265 -2.462 1.00 88.38 274 ASP A N 1
ATOM 2067 C CA . ASP A 1 274 ? 17.971 9.961 -2.998 1.00 88.38 274 ASP A CA 1
ATOM 2068 C C . ASP A 1 274 ? 18.654 9.101 -1.926 1.00 88.38 274 ASP A C 1
ATOM 2070 O O . ASP A 1 274 ? 19.871 9.185 -1.734 1.00 88.38 274 ASP A O 1
ATOM 2074 N N . PHE A 1 275 ? 17.870 8.252 -1.254 1.00 84.56 275 PHE A N 1
ATOM 2075 C CA . PHE A 1 275 ? 18.373 7.276 -0.280 1.00 84.56 275 PHE A CA 1
ATOM 2076 C C . PHE A 1 275 ? 19.438 6.331 -0.865 1.00 84.56 275 PHE A C 1
ATOM 2078 O O . PHE A 1 275 ? 20.237 5.793 -0.102 1.00 84.56 275 PHE A O 1
ATOM 2085 N N . ASN A 1 276 ? 19.467 6.121 -2.193 1.00 85.75 276 ASN A N 1
ATOM 2086 C CA . ASN A 1 276 ? 20.319 5.132 -2.864 1.00 85.75 276 ASN A CA 1
ATOM 2087 C C . ASN A 1 276 ? 20.278 3.744 -2.184 1.00 85.75 276 ASN A C 1
ATOM 2089 O O . ASN A 1 276 ? 21.274 3.017 -2.196 1.00 85.75 276 ASN A O 1
ATOM 2093 N N . SER A 1 277 ? 19.142 3.360 -1.599 1.00 84.94 277 SER A N 1
ATOM 2094 C CA . SER A 1 277 ? 18.952 2.131 -0.818 1.00 84.94 277 SER A CA 1
ATOM 2095 C C . SER A 1 277 ? 19.170 0.865 -1.641 1.00 84.94 277 SER A C 1
ATOM 2097 O O . SER A 1 277 ? 19.639 -0.150 -1.126 1.00 84.94 277 SER A O 1
ATOM 2099 N N . LEU A 1 278 ? 18.915 0.942 -2.950 1.00 81.94 278 LEU A N 1
ATOM 2100 C CA . LEU A 1 278 ? 19.299 -0.082 -3.915 1.00 81.94 278 LEU A CA 1
ATOM 2101 C C . LEU A 1 278 ? 20.819 -0.334 -3.920 1.00 81.94 278 LEU A C 1
ATOM 2103 O O . LEU A 1 278 ? 21.264 -1.460 -4.129 1.00 81.94 278 LEU A O 1
ATOM 2107 N N . LYS A 1 279 ? 21.644 0.694 -3.694 1.00 80.38 279 LYS A N 1
ATOM 2108 C CA . LYS A 1 279 ? 23.116 0.608 -3.722 1.00 80.38 279 LYS A CA 1
ATOM 2109 C C . LYS A 1 279 ? 23.740 0.454 -2.333 1.00 80.38 279 LYS A C 1
ATOM 2111 O O . LYS A 1 279 ? 24.775 -0.191 -2.239 1.00 80.38 279 LYS A O 1
ATOM 2116 N N . MET A 1 280 ? 23.187 1.061 -1.280 1.00 78.00 280 MET A N 1
ATOM 2117 C CA . MET A 1 280 ? 23.837 1.154 0.036 1.00 78.00 280 MET A CA 1
ATOM 2118 C C . MET A 1 280 ? 22.847 1.037 1.201 1.00 78.00 280 MET A C 1
ATOM 2120 O O . MET A 1 280 ? 21.756 1.597 1.164 1.00 78.00 280 MET A O 1
ATOM 2124 N N . ASP A 1 281 ? 23.270 0.391 2.290 1.00 72.81 281 ASP A N 1
ATOM 2125 C CA . ASP A 1 281 ? 22.532 0.373 3.559 1.00 72.81 281 ASP A CA 1
ATOM 2126 C C . ASP A 1 281 ? 22.775 1.664 4.364 1.00 72.81 281 ASP A C 1
ATOM 2128 O O . ASP A 1 281 ? 23.563 1.702 5.313 1.00 72.81 281 ASP A O 1
ATOM 2132 N N . ASP A 1 282 ? 22.092 2.741 3.974 1.00 69.19 282 ASP A N 1
ATOM 2133 C CA . ASP A 1 282 ? 22.093 4.012 4.703 1.00 69.19 282 ASP A CA 1
ATOM 2134 C C . ASP A 1 282 ? 21.499 3.875 6.136 1.00 69.19 282 ASP A C 1
ATOM 2136 O O . ASP A 1 282 ? 20.491 3.181 6.345 1.00 69.19 282 ASP A O 1
ATOM 2140 N N . PRO A 1 283 ? 22.082 4.536 7.162 1.00 76.88 283 PRO A N 1
ATOM 2141 C CA . PRO A 1 283 ? 21.594 4.475 8.542 1.00 76.88 283 PRO A CA 1
ATOM 2142 C C . PRO A 1 283 ? 20.126 4.883 8.741 1.00 76.88 283 PRO A C 1
ATOM 2144 O O . PRO A 1 283 ? 19.471 4.343 9.638 1.00 76.88 283 PRO A O 1
ATOM 2147 N N . VAL A 1 284 ? 19.593 5.801 7.928 1.00 79.19 284 VAL A N 1
ATOM 2148 C CA . VAL A 1 284 ? 18.199 6.263 7.999 1.00 79.19 284 VAL A CA 1
ATOM 2149 C C . VAL A 1 284 ? 17.243 5.154 7.564 1.00 79.19 284 VAL A C 1
ATOM 2151 O O . VAL A 1 284 ? 16.228 4.944 8.224 1.00 79.19 284 VAL A O 1
ATOM 2154 N N . ILE A 1 285 ? 17.595 4.366 6.544 1.00 74.19 285 ILE A N 1
ATOM 2155 C CA . ILE A 1 285 ? 16.816 3.196 6.099 1.00 74.19 285 ILE A CA 1
ATOM 2156 C C . ILE A 1 285 ? 16.686 2.187 7.247 1.00 74.19 285 ILE A C 1
ATOM 2158 O O . ILE A 1 285 ? 15.591 1.752 7.615 1.00 74.19 285 ILE A O 1
ATOM 2162 N N . LYS A 1 286 ? 17.817 1.856 7.880 1.00 81.94 286 LYS A N 1
ATOM 2163 C CA . LYS A 1 286 ? 17.859 0.955 9.039 1.00 81.94 286 LYS A CA 1
ATOM 2164 C C . LYS A 1 286 ? 17.050 1.502 10.219 1.00 81.94 286 LYS A C 1
ATOM 2166 O O . LYS A 1 286 ? 16.423 0.724 10.947 1.00 81.94 286 LYS A O 1
ATOM 2171 N N . ALA A 1 287 ? 17.041 2.819 10.409 1.00 86.31 287 ALA A N 1
ATOM 2172 C CA . ALA A 1 287 ? 16.230 3.475 11.423 1.00 86.31 287 ALA A CA 1
ATOM 2173 C C . ALA A 1 287 ? 14.723 3.370 11.109 1.00 86.31 287 ALA A C 1
ATOM 2175 O O . ALA A 1 287 ? 13.966 2.942 11.981 1.00 86.31 287 ALA A O 1
ATOM 2176 N N . VAL A 1 288 ? 14.297 3.639 9.868 1.00 79.75 288 VAL A N 1
ATOM 2177 C CA . VAL A 1 288 ? 12.905 3.477 9.401 1.00 79.75 288 VAL A CA 1
ATOM 2178 C C . VAL A 1 288 ? 12.397 2.055 9.673 1.00 79.75 288 VAL A C 1
ATOM 2180 O O . VAL A 1 288 ? 11.432 1.893 10.423 1.00 79.75 288 VAL A O 1
ATOM 2183 N N . TYR A 1 289 ? 13.098 1.013 9.209 1.00 79.00 289 TYR A N 1
ATOM 2184 C CA . TYR A 1 289 ? 12.714 -0.382 9.487 1.00 79.00 289 TYR A CA 1
ATOM 2185 C C . TYR A 1 289 ? 12.696 -0.730 10.987 1.00 79.00 289 TYR A C 1
ATOM 2187 O O . TYR A 1 289 ? 11.858 -1.512 11.440 1.00 79.00 289 TYR A O 1
ATOM 2195 N N . THR A 1 290 ? 13.597 -0.152 11.790 1.00 87.38 290 THR A N 1
ATOM 2196 C CA . THR A 1 290 ? 13.614 -0.364 13.251 1.00 87.38 290 THR A CA 1
ATOM 2197 C C . THR A 1 290 ? 12.358 0.205 13.918 1.00 87.38 290 THR A C 1
ATOM 2199 O O . THR A 1 290 ? 11.833 -0.392 14.860 1.00 87.38 290 THR A O 1
ATOM 2202 N N . VAL A 1 291 ? 11.847 1.333 13.418 1.00 86.19 291 VAL A N 1
ATOM 2203 C CA . VAL A 1 291 ? 10.621 1.974 13.912 1.00 86.19 291 VAL A CA 1
ATOM 2204 C C . VAL A 1 291 ? 9.363 1.245 13.425 1.00 86.19 291 VAL A C 1
ATOM 2206 O O . VAL A 1 291 ? 8.450 1.021 14.223 1.00 86.19 291 VAL A O 1
ATOM 2209 N N . LEU A 1 292 ? 9.328 0.806 12.163 1.00 79.00 292 LEU A N 1
ATOM 2210 C CA . LEU A 1 292 ? 8.215 0.036 11.590 1.00 79.00 292 LEU A CA 1
ATOM 2211 C C . LEU A 1 292 ? 8.000 -1.282 12.344 1.00 79.00 292 LEU A C 1
ATOM 2213 O O . LEU A 1 292 ? 6.926 -1.506 12.910 1.00 79.00 292 LEU A O 1
ATOM 2217 N N . ARG A 1 293 ? 9.068 -2.068 12.526 1.00 82.69 293 ARG A N 1
ATOM 2218 C CA . ARG A 1 293 ? 9.043 -3.310 13.320 1.00 82.69 293 ARG A CA 1
ATOM 2219 C C . ARG A 1 293 ? 8.662 -3.100 14.787 1.00 82.69 293 ARG A C 1
ATOM 2221 O O . ARG A 1 293 ? 8.308 -4.065 15.473 1.00 82.69 293 ARG A O 1
ATOM 2228 N N . GLU A 1 294 ? 8.749 -1.875 15.314 1.00 87.06 294 GLU A N 1
ATOM 2229 C CA . GLU A 1 294 ? 8.230 -1.520 16.639 1.00 87.06 294 GLU A CA 1
ATOM 2230 C C . GLU A 1 294 ? 6.734 -1.197 16.625 1.00 87.06 294 GLU A C 1
ATOM 2232 O O . GLU A 1 294 ? 6.030 -1.649 17.529 1.00 87.06 294 GLU A O 1
ATOM 2237 N N . ALA A 1 295 ? 6.216 -0.514 15.603 1.00 82.94 295 ALA A N 1
ATOM 2238 C CA . ALA A 1 295 ? 4.775 -0.315 15.445 1.00 82.94 295 ALA A CA 1
ATOM 2239 C C . ALA A 1 295 ? 4.027 -1.659 15.333 1.00 82.94 295 ALA A C 1
ATOM 2241 O O . ALA A 1 295 ? 3.036 -1.885 16.034 1.00 82.94 295 ALA A O 1
ATOM 2242 N N . GLU A 1 296 ? 4.555 -2.595 14.543 1.00 77.31 296 GLU A N 1
ATOM 2243 C CA . GLU A 1 296 ? 4.012 -3.952 14.401 1.00 77.31 296 GLU A CA 1
ATOM 2244 C C . GLU A 1 296 ? 3.972 -4.705 15.734 1.00 77.31 296 GLU A C 1
ATOM 2246 O O . GLU A 1 296 ? 2.922 -5.192 16.159 1.00 77.31 296 GLU A O 1
ATOM 2251 N N . TYR A 1 297 ? 5.099 -4.748 16.448 1.00 81.56 297 TYR A N 1
ATOM 2252 C CA . TYR A 1 297 ? 5.206 -5.420 17.744 1.00 81.56 297 TYR A CA 1
ATOM 2253 C C . TYR A 1 297 ? 4.260 -4.821 18.799 1.00 81.56 297 TYR A C 1
ATOM 2255 O O . TYR A 1 297 ? 3.677 -5.549 19.612 1.00 81.56 297 TYR A O 1
ATOM 2263 N N . ARG A 1 298 ? 4.045 -3.500 18.762 1.00 83.56 298 ARG A N 1
ATOM 2264 C CA . ARG A 1 298 ? 3.073 -2.810 19.622 1.00 83.56 298 ARG A CA 1
ATOM 2265 C C . ARG A 1 298 ? 1.624 -3.160 19.294 1.00 83.56 298 ARG A C 1
ATOM 2267 O O . ARG A 1 298 ? 0.795 -3.133 20.201 1.00 83.56 298 ARG A O 1
ATOM 2274 N N . SER A 1 299 ? 1.317 -3.533 18.050 1.00 73.50 299 SER A N 1
ATOM 2275 C CA . SER A 1 299 ? -0.033 -3.959 17.657 1.00 73.50 299 SER A CA 1
ATOM 2276 C C . SER A 1 299 ? -0.446 -5.299 18.286 1.00 73.50 299 SER A C 1
ATOM 2278 O O . SER A 1 299 ? -1.583 -5.441 18.745 1.00 73.50 299 SER A O 1
ATOM 2280 N N . VAL A 1 300 ? 0.491 -6.251 18.384 1.00 70.81 300 VAL A N 1
ATOM 2281 C CA . VAL A 1 300 ? 0.243 -7.614 18.894 1.00 70.81 300 VAL A CA 1
ATOM 2282 C C . VAL A 1 300 ? 0.460 -7.770 20.405 1.00 70.81 300 VAL A C 1
ATOM 2284 O O . VAL A 1 300 ? -0.025 -8.731 21.001 1.00 70.81 300 VAL A O 1
ATOM 2287 N N . THR A 1 301 ? 1.162 -6.840 21.058 1.00 74.75 301 THR A N 1
ATOM 2288 C CA . THR A 1 301 ? 1.539 -6.979 22.475 1.00 74.75 301 THR A CA 1
ATOM 2289 C C . THR A 1 301 ? 0.435 -6.513 23.437 1.00 74.75 301 THR A C 1
ATOM 2291 O O . THR A 1 301 ? -0.015 -5.368 23.405 1.00 74.75 301 THR A O 1
ATOM 2294 N N . PHE A 1 302 ? 0.014 -7.391 24.358 1.00 69.75 302 PHE A N 1
ATOM 2295 C CA . PHE A 1 302 ? -1.107 -7.135 25.283 1.00 69.75 302 PHE A CA 1
ATOM 2296 C C . PHE A 1 302 ? -0.818 -6.108 26.382 1.00 69.75 302 PHE A C 1
ATOM 2298 O O . PHE A 1 302 ? -1.730 -5.399 26.804 1.00 69.75 302 PHE A O 1
ATOM 2305 N N . ILE A 1 303 ? 0.425 -6.051 26.867 1.00 80.50 303 ILE A N 1
ATOM 2306 C CA . ILE A 1 303 ? 0.850 -5.166 27.957 1.00 80.50 303 ILE A CA 1
ATOM 2307 C C . ILE A 1 303 ? 1.675 -4.030 27.338 1.00 80.50 303 ILE A C 1
ATOM 2309 O O . ILE A 1 303 ? 2.799 -4.291 26.906 1.00 80.50 303 ILE A O 1
ATOM 2313 N N . PRO A 1 304 ? 1.171 -2.780 27.294 1.00 82.81 304 PRO A N 1
ATOM 2314 C CA . PRO A 1 304 ? 1.847 -1.663 26.636 1.00 82.81 304 PRO A CA 1
ATOM 2315 C C . PRO A 1 304 ? 2.980 -1.098 27.506 1.00 82.81 304 PRO A C 1
ATOM 2317 O O . PRO A 1 304 ? 2.940 0.046 27.954 1.00 82.81 304 PRO A O 1
ATOM 2320 N N . TYR A 1 305 ? 3.998 -1.916 27.777 1.00 85.50 305 TYR A N 1
ATOM 2321 C CA . TYR A 1 305 ? 5.092 -1.594 28.699 1.00 85.50 305 TYR A CA 1
ATOM 2322 C C . TYR A 1 305 ? 5.933 -0.390 28.244 1.00 85.50 305 TYR A C 1
ATOM 2324 O O . TYR A 1 305 ? 6.525 0.290 29.073 1.00 85.50 305 TYR A O 1
ATOM 2332 N N . TRP A 1 306 ? 5.920 -0.062 26.948 1.00 85.69 306 TRP A N 1
ATOM 2333 C CA . TRP A 1 306 ? 6.506 1.162 26.389 1.00 85.69 306 TRP A CA 1
ATOM 2334 C C . TRP A 1 306 ? 5.840 2.457 26.889 1.00 85.69 306 TRP A C 1
ATOM 2336 O O . TRP A 1 306 ? 6.455 3.519 26.812 1.00 85.69 306 TRP A O 1
ATOM 2346 N N . LYS A 1 307 ? 4.614 2.387 27.440 1.00 83.62 307 LYS A N 1
ATOM 2347 C CA . LYS A 1 307 ? 3.948 3.508 28.132 1.00 83.62 307 LYS A CA 1
ATOM 2348 C C . LYS A 1 307 ? 4.445 3.696 29.585 1.00 83.62 307 LYS A C 1
ATOM 2350 O O . LYS A 1 307 ? 4.022 4.637 30.246 1.00 83.62 307 LYS A O 1
ATOM 2355 N N . VAL A 1 308 ? 5.342 2.837 30.092 1.00 86.31 308 VAL A N 1
ATOM 2356 C CA . VAL A 1 308 ? 5.951 2.930 31.436 1.00 86.31 308 VAL A CA 1
ATOM 2357 C C . VAL A 1 308 ? 7.379 3.492 31.308 1.00 86.31 308 VAL A C 1
ATOM 2359 O O . VAL A 1 308 ? 8.252 2.769 30.826 1.00 86.31 308 VAL A O 1
ATOM 2362 N N . PRO A 1 309 ? 7.669 4.743 31.734 1.00 82.31 309 PRO A N 1
ATOM 2363 C CA . PRO A 1 309 ? 8.910 5.424 31.346 1.00 82.31 309 PRO A CA 1
ATOM 2364 C C . PRO A 1 309 ? 10.214 4.676 31.684 1.00 82.31 309 PRO A C 1
ATOM 2366 O O . PRO A 1 309 ? 11.013 4.500 30.766 1.00 82.31 309 PRO A O 1
ATOM 2369 N N . PRO A 1 310 ? 10.422 4.112 32.898 1.00 84.81 310 PRO A N 1
ATOM 2370 C CA . PRO A 1 310 ? 11.630 3.333 33.198 1.00 84.81 310 PRO A CA 1
ATOM 2371 C C . PRO A 1 310 ? 11.886 2.166 32.232 1.00 84.81 310 PRO A C 1
ATOM 2373 O O . PRO A 1 310 ? 13.031 1.885 31.890 1.00 84.81 310 PRO A O 1
ATOM 2376 N N . LEU A 1 311 ? 10.828 1.505 31.747 1.00 84.56 311 LEU A N 1
ATOM 2377 C CA . LEU A 1 311 ? 10.947 0.381 30.814 1.00 84.56 311 LEU A CA 1
ATOM 2378 C C . LEU A 1 311 ? 11.245 0.834 29.378 1.00 84.56 311 LEU A C 1
ATOM 2380 O O . LEU A 1 311 ? 11.769 0.042 28.598 1.00 84.56 311 LEU A O 1
ATOM 2384 N N . ARG A 1 312 ? 10.957 2.094 29.028 1.00 79.00 312 ARG A N 1
ATOM 2385 C CA . ARG A 1 312 ? 11.302 2.667 27.720 1.00 79.00 312 ARG A CA 1
ATOM 2386 C C . ARG A 1 312 ? 12.818 2.825 27.553 1.00 79.00 312 ARG A C 1
ATOM 2388 O O . ARG A 1 312 ? 13.324 2.563 26.471 1.00 79.00 312 ARG A O 1
ATOM 2395 N N . TRP A 1 313 ? 13.535 3.173 28.622 1.00 80.56 313 TRP A N 1
ATOM 2396 C CA . TRP A 1 313 ? 14.998 3.308 28.593 1.00 80.56 313 TRP A CA 1
ATOM 2397 C C . TRP A 1 313 ? 15.737 2.005 28.935 1.00 80.56 313 TRP A C 1
ATOM 2399 O O . TRP A 1 313 ? 16.794 1.737 28.372 1.00 80.56 313 TRP A O 1
ATOM 2409 N N . LEU A 1 314 ? 15.186 1.180 29.838 1.00 87.88 314 LEU A N 1
ATOM 2410 C CA . LEU A 1 314 ? 15.847 -0.043 30.317 1.00 87.88 314 LEU A CA 1
ATOM 2411 C C . LEU A 1 314 ? 15.729 -1.235 29.349 1.00 87.88 314 LEU A C 1
ATOM 2413 O O . LEU A 1 314 ? 16.581 -2.120 29.367 1.00 87.88 314 LEU A O 1
ATOM 2417 N N . VAL A 1 315 ? 14.688 -1.295 28.510 1.00 91.19 315 VAL A N 1
ATOM 2418 C CA . VAL A 1 315 ? 14.524 -2.381 27.527 1.00 91.19 315 VAL A CA 1
ATOM 2419 C C . VAL A 1 315 ? 15.311 -2.040 26.251 1.00 91.19 315 VAL A C 1
ATOM 2421 O O . VAL A 1 315 ? 14.929 -1.087 25.569 1.00 91.19 315 VAL A O 1
ATOM 2424 N N . PRO A 1 316 ? 16.333 -2.827 25.842 1.00 90.69 316 PRO A N 1
ATOM 2425 C CA . PRO A 1 316 ? 17.208 -2.471 24.715 1.00 90.69 316 PRO A CA 1
ATOM 2426 C C . PRO A 1 316 ? 16.464 -2.213 23.399 1.00 90.69 316 PRO A C 1
ATOM 2428 O O . PRO A 1 316 ? 16.801 -1.293 22.664 1.00 90.69 316 PRO A O 1
ATOM 2431 N N . ARG A 1 317 ? 15.390 -2.970 23.140 1.00 89.06 317 ARG A N 1
ATOM 2432 C CA . ARG A 1 317 ? 14.501 -2.783 21.982 1.00 89.06 317 ARG A CA 1
ATOM 2433 C C . ARG A 1 317 ? 13.818 -1.405 21.962 1.00 89.06 317 ARG A C 1
ATOM 2435 O O . ARG A 1 317 ? 13.656 -0.822 20.897 1.00 89.06 317 ARG A O 1
ATOM 2442 N N . GLN A 1 318 ? 13.424 -0.884 23.126 1.00 89.50 318 GLN A N 1
ATOM 2443 C CA . GLN A 1 318 ? 12.796 0.436 23.232 1.00 89.50 318 GLN A CA 1
ATOM 2444 C C . GLN A 1 318 ? 13.839 1.551 23.079 1.00 89.50 318 GLN A C 1
ATOM 2446 O O . GLN A 1 318 ? 13.586 2.499 22.338 1.00 89.50 318 GLN A O 1
ATOM 2451 N N . LYS A 1 319 ? 15.031 1.389 23.675 1.00 89.69 319 LYS A N 1
ATOM 2452 C CA . LYS A 1 319 ? 16.174 2.294 23.476 1.00 89.69 319 LYS A CA 1
ATOM 2453 C C . LYS A 1 319 ? 16.571 2.391 21.993 1.00 89.69 319 LYS A C 1
ATOM 2455 O O . LYS A 1 319 ? 16.577 3.492 21.454 1.00 89.69 319 LYS A O 1
ATOM 2460 N N . ALA A 1 320 ? 16.772 1.261 21.313 1.00 90.69 320 ALA A N 1
ATOM 2461 C CA . ALA A 1 320 ? 17.108 1.229 19.885 1.00 90.69 320 ALA A CA 1
ATOM 2462 C C . ALA A 1 320 ? 16.031 1.894 19.004 1.00 90.69 320 ALA A C 1
ATOM 2464 O O . ALA A 1 320 ? 16.348 2.582 18.038 1.00 90.69 320 ALA A O 1
ATOM 2465 N N . CYS A 1 321 ? 14.748 1.754 19.360 1.00 90.81 321 CYS A N 1
ATOM 2466 C CA . CYS A 1 321 ? 13.667 2.482 18.694 1.00 90.81 321 CYS A CA 1
ATOM 2467 C C . CYS A 1 321 ? 13.719 4.001 18.955 1.00 90.81 321 CYS A C 1
ATOM 2469 O O . CYS A 1 321 ? 13.403 4.772 18.052 1.00 90.81 321 CYS A O 1
ATOM 2471 N N . GLN A 1 322 ? 14.116 4.457 20.149 1.00 88.81 322 GLN A N 1
ATOM 2472 C CA . GLN A 1 322 ? 14.321 5.888 20.410 1.00 88.81 322 GLN A CA 1
ATOM 2473 C C . GLN A 1 322 ? 15.487 6.447 19.591 1.00 88.81 322 GLN A C 1
ATOM 2475 O O . GLN A 1 322 ? 15.339 7.506 18.992 1.00 88.81 322 GLN A O 1
ATOM 2480 N N . GLU A 1 323 ? 16.607 5.728 19.530 1.00 91.50 323 GLU A N 1
ATOM 2481 C CA . GLU A 1 323 ? 17.790 6.108 18.746 1.00 91.50 323 GLU A CA 1
ATOM 2482 C C . GLU A 1 323 ? 17.459 6.178 17.246 1.00 91.50 323 GLU A C 1
ATOM 2484 O O . GLU A 1 323 ? 17.770 7.168 16.587 1.00 91.50 323 GLU A O 1
ATOM 2489 N N . ALA A 1 324 ? 16.719 5.194 16.726 1.00 91.31 324 ALA A N 1
ATOM 2490 C CA . ALA A 1 324 ? 16.204 5.214 15.360 1.00 91.31 324 ALA A CA 1
ATOM 2491 C C . ALA A 1 324 ? 15.262 6.407 15.095 1.00 91.31 324 ALA A C 1
ATOM 2493 O O . ALA A 1 324 ? 15.379 7.073 14.068 1.00 91.31 324 ALA A O 1
ATOM 2494 N N . LEU A 1 325 ? 14.357 6.729 16.028 1.00 89.69 325 LEU A N 1
ATOM 2495 C CA . LEU A 1 325 ? 13.485 7.900 15.892 1.00 89.69 325 LEU A CA 1
ATOM 2496 C C . LEU A 1 325 ? 14.275 9.211 15.860 1.00 89.69 325 LEU A C 1
ATOM 2498 O O . LEU A 1 325 ? 13.870 10.105 15.126 1.00 89.69 325 LEU A O 1
ATOM 2502 N N . VAL A 1 326 ? 15.373 9.349 16.608 1.00 91.19 326 VAL A N 1
ATOM 2503 C CA . VAL A 1 326 ? 16.241 10.539 16.521 1.00 91.19 326 VAL A CA 1
ATOM 2504 C C . VAL A 1 326 ? 16.804 10.668 15.101 1.00 91.19 326 VAL A C 1
ATOM 2506 O O . VAL A 1 326 ? 16.534 11.668 14.443 1.00 91.19 326 VAL A O 1
ATOM 2509 N N . VAL A 1 327 ? 17.437 9.613 14.571 1.00 91.06 327 VAL A N 1
ATOM 2510 C CA . VAL A 1 327 ? 18.022 9.597 13.212 1.00 91.06 327 VAL A CA 1
ATOM 2511 C C . VAL A 1 327 ? 17.019 10.014 12.127 1.00 91.06 327 VAL A C 1
ATOM 2513 O O . VAL A 1 327 ? 17.325 10.884 11.307 1.00 91.06 327 VAL A O 1
ATOM 2516 N N . VAL A 1 328 ? 15.810 9.436 12.114 1.00 88.62 328 VAL A N 1
ATOM 2517 C CA . VAL A 1 328 ? 14.809 9.788 11.088 1.00 88.62 328 VAL A CA 1
ATOM 2518 C C . VAL A 1 328 ? 14.267 11.204 11.307 1.00 88.62 328 VAL A C 1
ATOM 2520 O O . VAL A 1 328 ? 14.138 11.956 10.343 1.00 88.62 328 VAL A O 1
ATOM 2523 N N . ASN A 1 329 ? 13.988 11.616 12.550 1.00 89.31 329 ASN A N 1
ATOM 2524 C CA . ASN A 1 329 ? 13.485 12.968 12.805 1.00 89.31 329 ASN A CA 1
ATOM 2525 C C . ASN A 1 329 ? 14.514 14.047 12.432 1.00 89.31 329 ASN A C 1
ATOM 2527 O O . ASN A 1 329 ? 14.116 15.061 11.865 1.00 89.31 329 ASN A O 1
ATOM 2531 N N . ASP A 1 330 ? 15.806 13.828 12.682 1.00 91.31 330 ASP A N 1
ATOM 2532 C CA . ASP A 1 330 ? 16.860 14.796 12.364 1.00 91.31 330 ASP A CA 1
ATOM 2533 C C . ASP A 1 330 ? 17.154 14.876 10.864 1.00 91.31 330 ASP A C 1
ATOM 2535 O O . ASP A 1 330 ? 17.317 15.975 10.332 1.00 91.31 330 ASP A O 1
ATOM 2539 N N . THR A 1 331 ? 17.087 13.749 10.149 1.00 89.94 331 THR A N 1
ATOM 2540 C CA . THR A 1 331 ? 17.127 13.741 8.676 1.00 89.94 331 THR A CA 1
ATOM 2541 C C . THR A 1 331 ? 15.962 14.545 8.093 1.00 89.94 331 THR A C 1
ATOM 2543 O O . THR A 1 331 ? 16.164 15.397 7.229 1.00 89.94 331 THR A O 1
ATOM 2546 N N . LEU A 1 332 ? 14.744 14.355 8.611 1.00 90.38 332 LEU A N 1
ATOM 2547 C CA . LEU A 1 332 ? 13.580 15.131 8.177 1.00 90.38 332 LEU A CA 1
ATOM 2548 C C . LEU A 1 332 ? 13.692 16.620 8.561 1.00 90.38 332 LEU A C 1
ATOM 2550 O O . LEU A 1 332 ? 13.331 17.480 7.760 1.00 90.38 332 LEU A O 1
ATOM 2554 N N . ASN A 1 333 ? 14.218 16.946 9.750 1.00 91.94 333 ASN A N 1
ATOM 2555 C CA . ASN A 1 333 ? 14.484 18.329 10.167 1.00 91.94 333 ASN A CA 1
ATOM 2556 C C . ASN A 1 333 ? 15.476 19.013 9.201 1.00 91.94 333 ASN A C 1
ATOM 2558 O O . ASN A 1 333 ? 15.253 20.159 8.809 1.00 91.94 333 ASN A O 1
ATOM 2562 N N . MET A 1 334 ? 16.535 18.306 8.785 1.00 92.00 334 MET A N 1
ATOM 2563 C CA . MET A 1 334 ? 17.528 18.772 7.809 1.00 92.00 334 MET A CA 1
ATOM 2564 C C . MET A 1 334 ? 16.906 19.015 6.426 1.00 92.00 334 MET A C 1
ATOM 2566 O O . MET A 1 334 ? 17.116 20.081 5.848 1.00 92.00 334 MET A O 1
ATOM 2570 N N . LEU A 1 335 ? 16.084 18.085 5.926 1.00 91.62 335 LEU A N 1
ATOM 2571 C CA . LEU A 1 335 ? 15.398 18.220 4.634 1.00 91.62 335 LEU A CA 1
ATOM 2572 C C . LEU A 1 335 ? 14.424 19.408 4.620 1.00 91.62 335 LEU A C 1
ATOM 2574 O O . LEU A 1 335 ? 14.447 20.218 3.689 1.00 91.62 335 LEU A O 1
ATOM 2578 N N . ILE A 1 336 ? 13.625 19.573 5.683 1.00 92.25 336 ILE A N 1
ATOM 2579 C CA . ILE A 1 336 ? 12.738 20.734 5.859 1.00 92.25 336 ILE A CA 1
ATOM 2580 C C . ILE A 1 336 ? 13.556 22.035 5.891 1.00 92.25 336 ILE A C 1
ATOM 2582 O O . ILE A 1 336 ? 13.192 23.001 5.225 1.00 92.25 336 ILE A O 1
ATOM 2586 N N . ALA A 1 337 ? 14.674 22.072 6.624 1.00 91.81 337 ALA A N 1
ATOM 2587 C CA . ALA A 1 337 ? 15.527 23.258 6.717 1.00 91.81 337 ALA A CA 1
ATOM 2588 C C . ALA A 1 337 ? 16.241 23.603 5.396 1.00 91.81 337 ALA A C 1
ATOM 2590 O O . ALA A 1 337 ? 16.459 24.780 5.117 1.00 91.81 337 ALA A O 1
ATOM 2591 N N . ARG A 1 338 ? 16.584 22.604 4.571 1.00 90.88 338 ARG A N 1
ATOM 2592 C CA . ARG A 1 338 ? 17.127 22.811 3.219 1.00 90.88 338 ARG A CA 1
ATOM 2593 C C . ARG A 1 338 ? 16.070 23.395 2.286 1.00 90.88 338 ARG A C 1
ATOM 2595 O O . ARG A 1 338 ? 16.321 24.417 1.660 1.00 90.88 338 ARG A O 1
ATOM 2602 N N . THR A 1 339 ? 14.895 22.776 2.221 1.00 91.19 339 THR A N 1
ATOM 2603 C CA . THR A 1 339 ? 13.846 23.173 1.267 1.00 91.19 339 THR A CA 1
ATOM 2604 C C . THR A 1 339 ? 13.236 24.530 1.620 1.00 91.19 339 THR A C 1
ATOM 2606 O O . THR A 1 339 ? 12.914 25.299 0.724 1.00 91.19 339 THR A O 1
ATOM 2609 N N . LYS A 1 340 ? 13.178 24.895 2.912 1.00 90.62 340 LYS A N 1
ATOM 2610 C CA . LYS A 1 340 ? 12.809 26.261 3.323 1.00 90.62 340 LYS A CA 1
ATOM 2611 C C . LYS A 1 340 ? 13.733 27.329 2.743 1.00 90.62 340 LYS A C 1
ATOM 2613 O O . LYS A 1 340 ? 13.225 28.322 2.249 1.00 90.62 340 LYS A O 1
ATOM 2618 N N . LYS A 1 341 ? 15.051 27.104 2.726 1.00 89.88 341 LYS A N 1
ATOM 2619 C CA . LYS A 1 341 ? 15.995 28.054 2.115 1.00 89.88 341 LYS A CA 1
ATOM 2620 C C . LYS A 1 341 ? 15.798 28.194 0.609 1.00 89.88 341 LYS A C 1
ATOM 2622 O O . LYS A 1 341 ? 15.869 29.303 0.113 1.00 89.88 341 LYS A O 1
ATOM 2627 N N . LEU A 1 342 ? 15.515 27.093 -0.092 1.00 88.31 342 LEU A N 1
ATOM 2628 C CA . LEU A 1 342 ? 15.219 27.139 -1.528 1.00 88.31 342 LEU A CA 1
ATOM 2629 C C . LEU A 1 342 ? 13.976 27.999 -1.798 1.00 88.31 342 LEU A C 1
ATOM 2631 O O . LEU A 1 342 ? 14.054 28.944 -2.568 1.00 88.31 342 LEU A O 1
ATOM 2635 N N . VAL A 1 343 ? 12.877 27.767 -1.072 1.00 88.81 343 VAL A N 1
ATOM 2636 C CA . VAL A 1 343 ? 11.652 28.583 -1.197 1.00 88.81 343 VAL A CA 1
ATOM 2637 C C . VAL A 1 343 ? 11.858 30.041 -0.740 1.00 88.81 343 VAL A C 1
ATOM 2639 O O . VAL A 1 343 ? 11.236 30.941 -1.286 1.00 88.81 343 VAL A O 1
ATOM 2642 N N . GLU A 1 344 ? 12.744 30.308 0.226 1.00 87.25 344 GLU A N 1
ATOM 2643 C CA . GLU A 1 344 ? 13.138 31.673 0.634 1.00 87.25 344 GLU A CA 1
ATOM 2644 C C . GLU A 1 344 ? 14.041 32.387 -0.401 1.00 87.25 344 GLU A C 1
ATOM 2646 O O . GLU A 1 344 ? 14.146 33.614 -0.373 1.00 87.25 344 GLU A O 1
ATOM 2651 N N . GLU A 1 345 ? 14.683 31.643 -1.309 1.00 86.06 345 GLU A N 1
ATOM 2652 C CA . GLU A 1 345 ? 15.530 32.141 -2.407 1.00 86.06 345 GLU A CA 1
ATOM 2653 C C . GLU A 1 345 ? 14.779 32.216 -3.762 1.00 86.06 345 GLU A C 1
ATOM 2655 O O . GLU A 1 345 ? 15.310 32.763 -4.732 1.00 86.06 345 GLU A O 1
ATOM 2660 N N . GLU A 1 346 ? 13.548 31.700 -3.839 1.00 84.50 346 GLU A N 1
ATOM 2661 C CA . GLU A 1 346 ? 12.715 31.632 -5.049 1.00 84.50 346 GLU A CA 1
ATOM 2662 C C . GLU A 1 346 ? 11.726 32.811 -5.164 1.00 84.50 346 GLU A C 1
ATOM 2664 O O . GLU A 1 346 ? 10.955 33.097 -4.253 1.00 84.50 346 GLU A O 1
ATOM 2669 N N . ASP A 1 347 ? 11.695 33.461 -6.334 1.00 70.56 347 ASP A N 1
ATOM 2670 C CA . ASP A 1 347 ? 10.765 34.554 -6.687 1.00 70.56 347 ASP A CA 1
ATOM 2671 C C . ASP A 1 347 ? 9.619 34.028 -7.588 1.00 70.56 347 ASP A C 1
ATOM 2673 O O . ASP A 1 347 ? 9.304 34.594 -8.637 1.00 70.56 347 ASP A O 1
ATOM 2677 N N . GLU A 1 348 ? 9.042 32.869 -7.231 1.00 74.94 348 GLU A N 1
ATOM 2678 C CA . GLU A 1 348 ? 7.927 32.232 -7.955 1.00 74.94 348 GLU A CA 1
ATOM 2679 C C . GLU A 1 348 ? 6.587 32.384 -7.205 1.00 74.94 348 GLU A C 1
ATOM 2681 O O . GLU A 1 348 ? 6.473 32.082 -6.019 1.00 74.94 348 GLU A O 1
ATOM 2686 N N . GLU A 1 349 ? 5.530 32.807 -7.909 1.00 77.75 349 GLU A N 1
ATOM 2687 C CA . GLU A 1 349 ? 4.176 32.906 -7.343 1.00 77.75 349 GLU A CA 1
ATOM 2688 C C . GLU A 1 349 ? 3.508 31.518 -7.246 1.00 77.75 349 GLU A C 1
ATOM 2690 O O . GLU A 1 349 ? 3.381 30.793 -8.238 1.00 77.75 349 GLU A O 1
ATOM 2695 N N . PHE A 1 350 ? 3.046 31.149 -6.046 1.00 83.88 350 PHE A N 1
ATOM 2696 C CA . PHE A 1 350 ? 2.374 29.870 -5.807 1.00 83.88 350 PHE A CA 1
ATOM 2697 C C . PHE A 1 350 ? 0.975 29.816 -6.452 1.00 83.88 350 PHE A C 1
ATOM 2699 O O . PHE A 1 350 ? 0.159 30.726 -6.309 1.00 83.88 350 PHE A O 1
ATOM 2706 N N . VAL A 1 351 ? 0.672 28.702 -7.125 1.00 83.12 351 VAL A N 1
ATOM 2707 C CA . VAL A 1 351 ? -0.580 28.452 -7.866 1.00 83.12 351 VAL A CA 1
ATOM 2708 C C . VAL A 1 351 ? -1.106 27.032 -7.609 1.00 83.12 351 VAL A C 1
ATOM 2710 O O . VAL A 1 351 ? -0.368 26.168 -7.151 1.00 83.12 351 VAL A O 1
ATOM 2713 N N . GLU A 1 352 ? -2.373 26.741 -7.931 1.00 77.12 352 GLU A N 1
ATOM 2714 C CA . GLU A 1 352 ? -3.004 25.445 -7.588 1.00 77.12 352 GLU A CA 1
ATOM 2715 C C . GLU A 1 352 ? -2.308 24.201 -8.186 1.00 77.12 352 GLU A C 1
ATOM 2717 O O . GLU A 1 352 ? -2.367 23.129 -7.591 1.00 77.12 352 GLU A O 1
ATOM 2722 N N . GLU A 1 353 ? -1.625 24.335 -9.330 1.00 82.50 353 GLU A N 1
ATOM 2723 C CA . GLU A 1 353 ? -0.744 23.296 -9.895 1.00 82.50 353 GLU A CA 1
ATOM 2724 C C . GLU A 1 353 ? 0.740 23.723 -9.868 1.00 82.50 353 GLU A C 1
ATOM 2726 O O . GLU A 1 353 ? 1.489 23.517 -10.836 1.00 82.50 353 GLU A O 1
ATOM 2731 N N . TYR A 1 354 ? 1.172 24.367 -8.779 1.00 85.94 354 TYR A N 1
ATOM 2732 C CA . TYR A 1 354 ? 2.571 24.726 -8.551 1.00 85.94 354 TYR A CA 1
ATOM 2733 C C . TYR A 1 354 ? 3.469 23.482 -8.572 1.00 85.94 354 TYR A C 1
ATOM 2735 O O . TYR A 1 354 ? 3.126 22.450 -8.015 1.00 85.94 354 TYR A O 1
ATOM 2743 N N . LEU A 1 355 ? 4.613 23.571 -9.252 1.00 87.38 355 LEU A N 1
ATOM 2744 C CA . LEU A 1 355 ? 5.617 22.508 -9.275 1.00 87.38 355 LEU A CA 1
ATOM 2745 C C . LEU A 1 355 ? 6.947 23.126 -9.703 1.00 87.38 355 LEU A C 1
ATOM 2747 O O . LEU A 1 355 ? 7.088 23.501 -10.873 1.00 87.38 355 LEU A O 1
ATOM 2751 N N . ASN A 1 356 ? 7.883 23.227 -8.764 1.00 87.12 356 ASN A N 1
ATOM 2752 C CA . ASN A 1 356 ? 9.248 23.663 -9.022 1.00 87.12 356 ASN A CA 1
ATOM 2753 C C . ASN A 1 356 ? 9.967 22.637 -9.925 1.00 87.12 356 ASN A C 1
ATOM 2755 O O . ASN A 1 356 ? 9.702 21.436 -9.862 1.00 87.12 356 ASN A O 1
ATOM 2759 N N . LYS A 1 357 ? 10.861 23.103 -10.805 1.00 84.06 357 LYS A N 1
ATOM 2760 C CA . LYS A 1 357 ? 11.561 22.244 -11.784 1.00 84.06 357 LYS A CA 1
ATOM 2761 C C . LYS A 1 357 ? 12.834 21.583 -11.250 1.00 84.06 357 LYS A C 1
ATOM 2763 O O . LYS A 1 357 ? 13.274 20.596 -11.830 1.00 84.06 357 LYS A O 1
ATOM 2768 N N . ALA A 1 358 ? 13.445 22.146 -10.211 1.00 86.06 358 ALA A N 1
ATOM 2769 C CA . ALA A 1 358 ? 14.636 21.611 -9.553 1.00 86.06 358 ALA A CA 1
ATOM 2770 C C . ALA A 1 358 ? 14.276 20.760 -8.321 1.00 86.06 358 ALA A C 1
ATOM 2772 O O . ALA A 1 358 ? 15.001 19.824 -7.982 1.00 86.06 358 ALA A O 1
ATOM 2773 N N . ASP A 1 359 ? 13.144 21.065 -7.682 1.00 90.12 359 ASP A N 1
ATOM 2774 C CA . ASP A 1 359 ? 12.590 20.320 -6.554 1.00 90.12 359 ASP A CA 1
ATOM 2775 C C . ASP A 1 359 ? 11.081 20.057 -6.741 1.00 90.12 359 ASP A C 1
ATOM 2777 O O . ASP A 1 359 ? 10.237 20.729 -6.149 1.00 90.12 359 ASP A O 1
ATOM 2781 N N . PRO A 1 360 ? 10.702 19.070 -7.571 1.00 92.62 360 PRO A N 1
ATOM 2782 C CA . PRO A 1 360 ? 9.302 18.733 -7.824 1.00 92.62 360 PRO A CA 1
ATOM 2783 C C . PRO A 1 360 ? 8.649 17.946 -6.665 1.00 92.62 360 PRO A C 1
ATOM 2785 O O . PRO A 1 360 ? 7.734 17.161 -6.909 1.00 92.62 360 PRO A O 1
ATOM 2788 N N . SER A 1 361 ? 9.126 18.076 -5.420 1.00 95.62 361 SER A N 1
ATOM 2789 C CA . SER A 1 361 ? 8.681 17.246 -4.293 1.00 95.62 361 SER A CA 1
ATOM 2790 C C . SER A 1 361 ? 7.447 17.780 -3.559 1.00 95.62 361 SER A C 1
ATOM 2792 O O . SER A 1 361 ? 7.136 18.974 -3.562 1.00 95.62 361 SER A O 1
ATOM 2794 N N . ILE A 1 362 ? 6.764 16.881 -2.839 1.00 95.25 362 ILE A N 1
ATOM 2795 C CA . ILE A 1 362 ? 5.666 17.255 -1.932 1.00 95.25 362 ILE A CA 1
ATOM 2796 C C . ILE A 1 362 ? 6.161 18.190 -0.817 1.00 95.25 362 ILE A C 1
ATOM 2798 O O . ILE A 1 362 ? 5.437 19.107 -0.435 1.00 95.25 362 ILE A O 1
ATOM 2802 N N . LEU A 1 363 ? 7.383 18.005 -0.302 1.00 95.06 363 LEU A N 1
ATOM 2803 C CA . LEU A 1 363 ? 7.979 18.900 0.693 1.00 95.06 363 LEU A CA 1
ATOM 2804 C C . LEU A 1 363 ? 8.097 20.339 0.171 1.00 95.06 363 LEU A C 1
ATOM 2806 O O . LEU A 1 363 ? 7.729 21.264 0.897 1.00 95.06 363 LEU A O 1
ATOM 2810 N N . HIS A 1 364 ? 8.564 20.526 -1.067 1.00 93.94 364 HIS A N 1
ATOM 2811 C CA . HIS A 1 364 ? 8.674 21.852 -1.680 1.00 93.94 364 HIS A CA 1
ATOM 2812 C C . HIS A 1 364 ? 7.297 22.501 -1.840 1.00 93.94 364 HIS A C 1
ATOM 2814 O O . HIS A 1 364 ? 7.062 23.562 -1.262 1.00 93.94 364 HIS A O 1
ATOM 2820 N N . PHE A 1 365 ? 6.336 21.802 -2.459 1.00 94.19 365 PHE A N 1
ATOM 2821 C CA . PHE A 1 365 ? 4.946 22.268 -2.588 1.00 94.19 365 PHE A CA 1
ATOM 2822 C C . PHE A 1 365 ? 4.335 22.690 -1.239 1.00 94.19 365 PHE A C 1
ATOM 2824 O O . PHE A 1 365 ? 3.693 23.736 -1.132 1.00 94.19 365 PHE A O 1
ATOM 2831 N N . LEU A 1 366 ? 4.538 21.887 -0.188 1.00 92.75 366 LEU A N 1
ATOM 2832 C CA . LEU A 1 366 ? 3.995 22.149 1.148 1.00 92.75 366 LEU A CA 1
ATOM 2833 C C . LEU A 1 366 ? 4.618 23.366 1.839 1.00 92.75 366 LEU A C 1
ATOM 2835 O O . LEU A 1 366 ? 3.957 23.964 2.686 1.00 92.75 366 LEU A O 1
ATOM 2839 N N . ILE A 1 367 ? 5.848 23.745 1.492 1.00 91.50 367 ILE A N 1
ATOM 2840 C CA . ILE A 1 367 ? 6.493 24.962 1.999 1.00 91.50 367 ILE A CA 1
ATOM 2841 C C . ILE A 1 367 ? 6.093 26.170 1.137 1.00 91.50 367 ILE A C 1
ATOM 2843 O O . ILE A 1 367 ? 5.675 27.187 1.689 1.00 91.50 367 ILE A O 1
ATOM 2847 N N . ALA A 1 368 ? 6.131 26.036 -0.192 1.00 89.88 368 ALA A N 1
ATOM 2848 C CA . ALA A 1 368 ? 5.747 27.078 -1.149 1.00 89.88 368 ALA A CA 1
ATOM 2849 C C . ALA A 1 368 ? 4.274 27.514 -1.021 1.00 89.88 368 ALA A C 1
ATOM 2851 O O . ALA A 1 368 ? 3.945 28.664 -1.297 1.00 89.88 368 ALA A O 1
ATOM 2852 N N . SER A 1 369 ? 3.389 26.634 -0.533 1.00 88.06 369 SER A N 1
ATOM 2853 C CA . SER A 1 369 ? 1.977 26.965 -0.279 1.00 88.06 369 SER A CA 1
ATOM 2854 C C . SER A 1 369 ? 1.739 28.029 0.806 1.00 88.06 369 SER A C 1
ATOM 2856 O O . SER A 1 369 ? 0.635 28.565 0.894 1.00 88.06 369 SER A O 1
ATOM 2858 N N . GLY A 1 370 ? 2.736 28.326 1.650 1.00 80.25 370 GLY A N 1
ATOM 2859 C CA . GLY A 1 370 ? 2.633 29.335 2.712 1.00 80.25 370 GLY A CA 1
ATOM 2860 C C . GLY A 1 370 ? 1.719 28.970 3.893 1.00 80.25 370 GLY A C 1
ATOM 2861 O O . GLY A 1 370 ? 1.473 29.819 4.750 1.00 80.25 370 GLY A O 1
ATOM 2862 N N . ASP A 1 371 ? 1.220 27.731 3.965 1.00 78.69 371 ASP A N 1
ATOM 2863 C CA . ASP A 1 371 ? 0.377 27.244 5.064 1.00 78.69 371 ASP A CA 1
ATOM 2864 C C . ASP A 1 371 ? 1.125 27.328 6.419 1.00 78.69 371 ASP A C 1
ATOM 2866 O O . ASP A 1 371 ? 2.239 26.815 6.567 1.00 78.69 371 ASP A O 1
ATOM 2870 N N . ASP A 1 372 ? 0.504 27.931 7.443 1.00 76.62 372 ASP A N 1
ATOM 2871 C CA . ASP A 1 372 ? 1.094 28.052 8.789 1.00 76.62 372 ASP A CA 1
ATOM 2872 C C . ASP A 1 372 ? 1.121 26.689 9.504 1.00 76.62 372 ASP A C 1
ATOM 2874 O O . ASP A 1 372 ? 0.149 26.237 10.123 1.00 76.62 372 ASP A O 1
ATOM 2878 N N . VAL A 1 373 ? 2.253 25.994 9.370 1.00 83.06 373 VAL A N 1
ATOM 2879 C CA . VAL A 1 373 ? 2.472 24.644 9.894 1.00 83.06 373 VAL A CA 1
ATOM 2880 C C . VAL A 1 373 ? 3.749 24.606 10.721 1.00 83.06 373 VAL A C 1
ATOM 2882 O O . VAL A 1 373 ? 4.857 24.823 10.224 1.00 83.06 373 VAL A O 1
ATOM 2885 N N . THR A 1 374 ? 3.615 24.234 11.997 1.00 87.44 374 THR A N 1
ATOM 2886 C CA . THR A 1 374 ? 4.780 23.980 12.857 1.00 87.44 374 THR A CA 1
ATOM 2887 C C . THR A 1 374 ? 5.687 22.912 12.237 1.00 87.44 374 THR A C 1
ATOM 2889 O O . THR A 1 374 ? 5.203 21.887 11.751 1.00 87.44 374 THR A O 1
ATOM 2892 N N . SER A 1 375 ? 7.012 23.084 12.323 1.00 85.94 375 SER A N 1
ATOM 2893 C CA . SER A 1 375 ? 7.977 22.115 11.770 1.00 85.94 375 SER A CA 1
ATOM 2894 C C . SER A 1 375 ? 7.767 20.688 12.298 1.00 85.94 375 SER A C 1
ATOM 2896 O O . SER A 1 375 ? 8.072 19.725 11.602 1.00 85.94 375 SER A O 1
ATOM 2898 N N . LYS A 1 376 ? 7.195 20.538 13.505 1.00 89.38 376 LYS A N 1
ATOM 2899 C CA . LYS A 1 376 ? 6.781 19.240 14.055 1.00 89.38 376 LYS A CA 1
ATOM 2900 C C . LYS A 1 376 ? 5.622 18.627 13.263 1.00 89.38 376 LYS A C 1
ATOM 2902 O O . LYS A 1 376 ? 5.743 17.489 12.841 1.00 89.38 376 LYS A O 1
ATOM 2907 N N . GLN A 1 377 ? 4.530 19.360 13.027 1.00 91.62 377 GLN A N 1
ATOM 2908 C CA . GLN A 1 377 ? 3.386 18.829 12.273 1.00 91.62 377 GLN A CA 1
ATOM 2909 C C . GLN A 1 377 ? 3.750 18.526 10.812 1.00 91.62 377 GLN A C 1
ATOM 2911 O O . GLN A 1 377 ? 3.347 17.486 10.301 1.00 91.62 377 GLN A O 1
ATOM 2916 N N . LEU A 1 378 ? 4.552 19.381 10.166 1.00 91.62 378 LEU A N 1
ATOM 2917 C CA . LEU A 1 378 ? 5.050 19.121 8.811 1.00 91.62 378 LEU A CA 1
ATOM 2918 C C . LEU A 1 378 ? 5.856 17.811 8.767 1.00 91.62 378 LEU A C 1
ATOM 2920 O O . LEU A 1 378 ? 5.610 16.961 7.917 1.00 91.62 378 LEU A O 1
ATOM 2924 N N . ARG A 1 379 ? 6.760 17.601 9.731 1.00 92.06 379 ARG A N 1
ATOM 2925 C CA . ARG A 1 379 ? 7.533 16.359 9.857 1.00 92.06 379 ARG A CA 1
ATOM 2926 C C . ARG A 1 379 ? 6.660 15.130 10.135 1.00 92.06 379 ARG A C 1
ATOM 2928 O O . ARG A 1 379 ? 6.876 14.091 9.519 1.00 92.06 379 ARG A O 1
ATOM 2935 N N . ASP A 1 380 ? 5.677 15.253 11.024 1.00 92.44 380 ASP A N 1
ATOM 2936 C CA . ASP A 1 380 ? 4.709 14.199 11.353 1.00 92.44 380 ASP A CA 1
ATOM 2937 C C . ASP A 1 380 ? 3.882 13.785 10.104 1.00 92.44 380 ASP A C 1
ATOM 2939 O O . ASP A 1 380 ? 3.650 12.595 9.864 1.00 92.44 380 ASP A O 1
ATOM 2943 N N . ASP A 1 381 ? 3.487 14.745 9.254 1.00 92.94 381 ASP A N 1
ATOM 2944 C CA . ASP A 1 381 ? 2.814 14.483 7.970 1.00 92.94 381 ASP A CA 1
ATOM 2945 C C . ASP A 1 381 ? 3.742 13.801 6.950 1.00 92.94 381 ASP A C 1
ATOM 2947 O O . ASP A 1 381 ? 3.352 12.811 6.331 1.00 92.94 381 ASP A O 1
ATOM 2951 N N . LEU A 1 382 ? 4.978 14.280 6.793 1.00 92.38 382 LEU A N 1
ATOM 2952 C CA . LEU A 1 382 ? 5.945 13.725 5.837 1.00 92.38 382 LEU A CA 1
ATOM 2953 C C . LEU A 1 382 ? 6.398 12.306 6.213 1.00 92.38 382 LEU A C 1
ATOM 2955 O O . LEU A 1 382 ? 6.464 11.433 5.352 1.00 92.38 382 LEU A O 1
ATOM 2959 N N . MET A 1 383 ? 6.631 12.045 7.505 1.00 90.69 383 MET A N 1
ATOM 2960 C CA . MET A 1 383 ? 6.845 10.696 8.047 1.00 90.69 383 MET A CA 1
ATOM 2961 C C . MET A 1 383 ? 5.660 9.778 7.717 1.00 90.69 383 MET A C 1
ATOM 2963 O O . MET A 1 383 ? 5.839 8.605 7.389 1.00 90.69 383 MET A O 1
ATOM 2967 N N . THR A 1 384 ? 4.437 10.313 7.781 1.00 92.31 384 THR A N 1
ATOM 2968 C CA . THR A 1 384 ? 3.235 9.561 7.415 1.00 92.31 384 THR A CA 1
ATOM 2969 C C . THR A 1 384 ? 3.216 9.215 5.923 1.00 92.31 384 THR A C 1
ATOM 2971 O O . THR A 1 384 ? 2.846 8.093 5.590 1.00 92.31 384 THR A O 1
ATOM 2974 N N . LEU A 1 385 ? 3.624 10.128 5.033 1.00 93.25 385 LEU A N 1
ATOM 2975 C CA . LEU A 1 385 ? 3.714 9.866 3.588 1.00 93.25 385 LEU A CA 1
ATOM 2976 C C . LEU A 1 385 ? 4.805 8.839 3.251 1.00 93.25 385 LEU A C 1
ATOM 2978 O O . LEU A 1 385 ? 4.518 7.882 2.537 1.00 93.25 385 LEU A O 1
ATOM 2982 N N . LEU A 1 386 ? 6.004 8.997 3.823 1.00 90.81 386 LEU A N 1
ATOM 2983 C CA . LEU A 1 386 ? 7.134 8.070 3.681 1.00 90.81 386 LEU A CA 1
ATOM 2984 C C . LEU A 1 386 ? 6.715 6.626 3.989 1.00 90.81 386 LEU A C 1
ATOM 2986 O O . LEU A 1 386 ? 6.857 5.743 3.151 1.00 90.81 386 LEU A O 1
ATOM 2990 N N . ILE A 1 387 ? 6.125 6.398 5.165 1.00 88.31 387 ILE A N 1
ATOM 2991 C CA . ILE A 1 387 ? 5.686 5.060 5.584 1.00 88.31 387 ILE A CA 1
ATOM 2992 C C . ILE A 1 387 ? 4.495 4.561 4.749 1.00 88.31 387 ILE A C 1
ATOM 2994 O O . ILE A 1 387 ? 4.400 3.372 4.459 1.00 88.31 387 ILE A O 1
ATOM 2998 N N . ALA A 1 388 ? 3.570 5.443 4.356 1.00 91.56 388 ALA A N 1
ATOM 2999 C CA . ALA A 1 388 ? 2.372 5.044 3.618 1.00 91.56 388 ALA A CA 1
ATOM 3000 C C . ALA A 1 388 ? 2.637 4.651 2.155 1.00 91.56 388 ALA A C 1
ATOM 3002 O O . ALA A 1 388 ? 1.852 3.871 1.613 1.00 91.56 388 ALA A O 1
ATOM 3003 N N . GLY A 1 389 ? 3.683 5.199 1.527 1.00 91.56 389 GLY A N 1
ATOM 3004 C CA . GLY A 1 389 ? 4.067 4.910 0.139 1.00 91.56 389 GLY A CA 1
ATOM 3005 C C . GLY A 1 389 ? 5.187 3.878 -0.030 1.00 91.56 389 GLY A C 1
ATOM 3006 O O . GLY A 1 389 ? 5.384 3.394 -1.133 1.00 91.56 389 GLY A O 1
ATOM 3007 N N . HIS A 1 390 ? 5.914 3.530 1.037 1.00 91.44 390 HIS A N 1
ATOM 3008 C CA . HIS A 1 390 ? 7.077 2.637 0.962 1.00 91.44 390 HIS A CA 1
ATOM 3009 C C . HIS A 1 390 ? 6.697 1.144 0.905 1.00 91.44 390 HIS A C 1
ATOM 3011 O O . HIS A 1 390 ? 6.666 0.544 -0.169 1.00 91.44 390 HIS A O 1
ATOM 3017 N N . GLU A 1 391 ? 6.399 0.521 2.051 1.00 90.25 391 GLU A N 1
ATOM 3018 C CA . GLU A 1 391 ? 6.168 -0.935 2.128 1.00 90.25 391 GLU A CA 1
ATOM 3019 C C . GLU A 1 391 ? 4.922 -1.380 1.339 1.00 90.25 391 GLU A C 1
ATOM 3021 O O . GLU A 1 391 ? 4.818 -2.534 0.925 1.00 90.25 391 GLU A O 1
ATOM 3026 N N . THR A 1 392 ? 3.970 -0.472 1.103 1.00 95.81 392 THR A N 1
ATOM 3027 C CA . THR A 1 392 ? 2.704 -0.750 0.411 1.00 95.81 392 THR A CA 1
ATOM 3028 C C . THR A 1 392 ? 2.910 -1.060 -1.072 1.00 95.81 392 THR A C 1
ATOM 3030 O O . THR A 1 392 ? 2.496 -2.135 -1.512 1.00 95.81 392 THR A O 1
ATOM 3033 N N . THR A 1 393 ? 3.581 -0.188 -1.836 1.00 97.62 393 THR A N 1
ATOM 3034 C CA . THR A 1 393 ? 3.925 -0.457 -3.245 1.00 97.62 393 THR A CA 1
ATOM 3035 C C . THR A 1 393 ? 4.872 -1.658 -3.343 1.00 97.62 393 THR A C 1
ATOM 3037 O O . THR A 1 393 ? 4.666 -2.538 -4.182 1.00 97.62 393 THR A O 1
ATOM 3040 N N . ALA A 1 394 ? 5.844 -1.773 -2.430 1.00 96.81 394 ALA A N 1
ATOM 3041 C CA . ALA A 1 394 ? 6.771 -2.904 -2.387 1.00 96.81 394 ALA A CA 1
ATOM 3042 C C . ALA A 1 394 ? 6.058 -4.263 -2.236 1.00 96.81 394 ALA A C 1
ATOM 3044 O O . ALA A 1 394 ? 6.336 -5.199 -2.992 1.00 96.81 394 ALA A O 1
ATOM 3045 N N . ALA A 1 395 ? 5.091 -4.370 -1.320 1.00 97.69 395 ALA A N 1
ATOM 3046 C CA . ALA A 1 395 ? 4.294 -5.581 -1.136 1.00 97.69 395 ALA A CA 1
ATOM 3047 C C . ALA A 1 395 ? 3.402 -5.878 -2.358 1.00 97.69 395 ALA A C 1
ATOM 3049 O O . ALA A 1 395 ? 3.298 -7.033 -2.772 1.00 97.69 395 ALA A O 1
ATOM 3050 N N . VAL A 1 396 ? 2.800 -4.857 -2.986 1.00 98.75 396 VAL A N 1
ATOM 3051 C CA . VAL A 1 396 ? 2.014 -5.030 -4.225 1.00 98.75 396 VAL A CA 1
ATOM 3052 C C . VAL A 1 396 ? 2.883 -5.575 -5.360 1.00 98.75 396 VAL A C 1
ATOM 3054 O O . VAL A 1 396 ? 2.498 -6.551 -6.006 1.00 98.75 396 VAL A O 1
ATOM 3057 N N . LEU A 1 397 ? 4.071 -5.013 -5.587 1.00 98.75 397 LEU A N 1
ATOM 3058 C CA . LEU A 1 397 ? 5.007 -5.484 -6.614 1.00 98.75 397 LEU A CA 1
ATOM 3059 C C . LEU A 1 397 ? 5.520 -6.903 -6.331 1.00 98.75 397 LEU A C 1
ATOM 3061 O O . LEU A 1 397 ? 5.569 -7.734 -7.243 1.00 98.75 397 LEU A O 1
ATOM 3065 N N . THR A 1 398 ? 5.808 -7.212 -5.064 1.00 98.62 398 THR A N 1
ATOM 3066 C CA . THR A 1 398 ? 6.223 -8.546 -4.603 1.00 98.62 398 THR A CA 1
ATOM 3067 C C . THR A 1 398 ? 5.151 -9.593 -4.907 1.00 98.62 398 THR A C 1
ATOM 3069 O O . THR A 1 398 ? 5.404 -10.530 -5.666 1.00 98.62 398 THR A O 1
ATOM 3072 N N . TRP A 1 399 ? 3.920 -9.418 -4.415 1.00 98.62 399 TRP A N 1
ATOM 3073 C CA . TRP A 1 399 ? 2.849 -10.394 -4.655 1.00 98.62 399 TRP A CA 1
ATOM 3074 C C . TRP A 1 399 ? 2.436 -10.478 -6.127 1.00 98.62 399 TRP A C 1
ATOM 3076 O O . TRP A 1 399 ? 2.132 -11.569 -6.606 1.00 98.62 399 TRP A O 1
ATOM 3086 N N . THR A 1 400 ? 2.522 -9.380 -6.886 1.00 98.88 400 THR A N 1
ATOM 3087 C CA . THR A 1 400 ? 2.293 -9.423 -8.341 1.00 98.88 400 THR A CA 1
ATOM 3088 C C . THR A 1 400 ? 3.368 -10.249 -9.049 1.00 98.88 400 THR A C 1
ATOM 3090 O O . THR A 1 400 ? 3.048 -11.069 -9.906 1.00 98.88 400 THR A O 1
ATOM 3093 N N . THR A 1 401 ? 4.635 -10.108 -8.652 1.00 98.69 401 THR A N 1
ATOM 3094 C CA . THR A 1 401 ? 5.754 -10.887 -9.210 1.00 98.69 401 THR A CA 1
ATOM 3095 C C . THR A 1 401 ? 5.625 -12.373 -8.865 1.00 98.69 401 THR A C 1
ATOM 3097 O O . THR A 1 401 ? 5.789 -13.213 -9.744 1.00 98.69 401 THR A O 1
ATOM 3100 N N . TYR A 1 402 ? 5.235 -12.716 -7.632 1.00 98.56 402 TYR A N 1
ATOM 3101 C CA . TYR A 1 402 ? 4.914 -14.096 -7.240 1.00 98.56 402 TYR A CA 1
ATOM 3102 C C . TYR A 1 402 ? 3.785 -14.700 -8.097 1.00 98.56 402 TYR A C 1
ATOM 3104 O O . TYR A 1 402 ? 3.901 -15.823 -8.597 1.00 98.56 402 TYR A O 1
ATOM 3112 N N . LEU A 1 403 ? 2.709 -13.941 -8.320 1.00 98.62 403 LEU A N 1
ATOM 3113 C CA . LEU A 1 403 ? 1.574 -14.375 -9.136 1.00 98.62 403 LEU A CA 1
ATOM 3114 C C . LEU A 1 403 ? 1.956 -14.567 -10.613 1.00 98.62 403 LEU A C 1
ATOM 3116 O O . LEU A 1 403 ? 1.555 -15.557 -11.217 1.00 98.62 403 LEU A O 1
ATOM 3120 N N . LEU A 1 404 ? 2.792 -13.696 -11.185 1.00 98.69 404 LEU A N 1
ATOM 3121 C CA . LEU A 1 404 ? 3.304 -13.859 -12.553 1.00 98.69 404 LEU A CA 1
ATOM 3122 C C . LEU A 1 404 ? 4.341 -14.990 -12.689 1.00 98.69 404 LEU A C 1
ATOM 3124 O O . LEU A 1 404 ? 4.392 -15.650 -13.726 1.00 98.69 404 LEU A O 1
ATOM 3128 N N . ALA A 1 405 ? 5.141 -15.256 -11.652 1.00 97.44 405 ALA A N 1
ATOM 3129 C CA . ALA A 1 405 ? 6.075 -16.384 -11.630 1.00 97.44 405 ALA A CA 1
ATOM 3130 C C . ALA A 1 405 ? 5.343 -17.739 -11.591 1.00 97.44 405 ALA A C 1
ATOM 3132 O O . ALA A 1 405 ? 5.833 -18.720 -12.148 1.00 97.44 405 ALA A O 1
ATOM 3133 N N . THR A 1 406 ? 4.160 -17.782 -10.968 1.00 96.75 406 THR A N 1
ATOM 3134 C CA . THR A 1 406 ? 3.302 -18.977 -10.861 1.00 96.75 406 THR A CA 1
ATOM 3135 C C . THR A 1 406 ? 2.293 -19.132 -12.007 1.00 96.75 406 THR A C 1
ATOM 3137 O O . THR A 1 406 ? 1.765 -20.227 -12.184 1.00 96.75 406 THR A O 1
ATOM 3140 N N . HIS A 1 407 ? 2.064 -18.089 -12.817 1.00 97.94 407 HIS A N 1
ATOM 3141 C CA . HIS A 1 407 ? 1.123 -18.088 -13.952 1.00 97.94 407 HIS A CA 1
ATOM 3142 C C . HIS A 1 407 ? 1.805 -17.602 -15.252 1.00 97.94 407 HIS A C 1
ATOM 3144 O O . HIS A 1 407 ? 1.613 -16.450 -15.676 1.00 97.94 407 HIS A O 1
ATOM 3150 N N . PRO A 1 408 ? 2.639 -18.444 -15.903 1.00 97.06 408 PRO A N 1
ATOM 3151 C CA . PRO A 1 408 ? 3.444 -18.050 -17.061 1.00 97.06 408 PRO A CA 1
ATOM 3152 C C . PRO A 1 408 ? 2.629 -17.529 -18.253 1.00 97.06 408 PRO A C 1
ATOM 3154 O O . PRO A 1 408 ? 3.104 -16.671 -18.992 1.00 97.06 408 PRO A O 1
ATOM 3157 N N . GLU A 1 409 ? 1.398 -18.004 -18.435 1.00 98.19 409 GLU A N 1
ATOM 3158 C CA . GLU A 1 409 ? 0.481 -17.568 -19.490 1.00 98.19 409 GLU A CA 1
ATOM 3159 C C . GLU A 1 409 ? -0.059 -16.146 -19.272 1.00 98.19 409 GLU A C 1
ATOM 3161 O O . GLU A 1 409 ? -0.316 -15.427 -20.238 1.00 98.19 409 GLU A O 1
ATOM 3166 N N . ILE A 1 410 ? -0.175 -15.704 -18.015 1.00 98.62 410 ILE A N 1
ATOM 3167 C CA . ILE A 1 410 ? -0.518 -14.318 -17.672 1.00 98.62 410 ILE A CA 1
ATOM 3168 C C . ILE A 1 410 ? 0.729 -13.434 -17.795 1.00 98.62 410 ILE A C 1
ATOM 3170 O O . ILE A 1 410 ? 0.656 -12.358 -18.389 1.00 98.62 410 ILE A O 1
ATOM 3174 N N . LYS A 1 411 ? 1.894 -13.911 -17.333 1.00 98.31 411 LYS A N 1
ATOM 3175 C CA . LYS A 1 411 ? 3.189 -13.226 -17.504 1.00 98.31 411 LYS A CA 1
ATOM 3176 C C . LYS A 1 411 ? 3.506 -12.955 -18.978 1.00 98.31 411 LYS A C 1
ATOM 3178 O O . LYS A 1 411 ? 3.848 -11.828 -19.320 1.00 98.31 411 LYS A O 1
ATOM 3183 N N . ALA A 1 412 ? 3.299 -13.934 -19.859 1.00 98.19 412 ALA A N 1
ATOM 3184 C CA . ALA A 1 412 ? 3.492 -13.778 -21.302 1.00 98.19 412 ALA A CA 1
ATOM 3185 C C . ALA A 1 412 ? 2.564 -12.713 -21.926 1.00 98.19 412 ALA A C 1
ATOM 3187 O O . ALA A 1 412 ? 2.966 -12.020 -22.858 1.00 98.19 412 ALA A O 1
ATOM 3188 N N . ARG A 1 413 ? 1.341 -12.541 -21.401 1.00 98.44 413 ARG A N 1
ATOM 3189 C CA . ARG A 1 413 ? 0.403 -11.491 -21.843 1.00 98.44 413 ARG A CA 1
ATOM 3190 C C . ARG A 1 413 ? 0.817 -10.095 -21.369 1.00 98.44 413 ARG A C 1
ATOM 3192 O O . ARG A 1 413 ? 0.717 -9.157 -22.151 1.00 98.44 413 ARG A O 1
ATOM 3199 N N . VAL A 1 414 ? 1.316 -9.961 -20.135 1.00 98.38 414 VAL A N 1
ATOM 3200 C CA . VAL A 1 414 ? 1.914 -8.702 -19.638 1.00 98.38 414 VAL A CA 1
ATOM 3201 C C . VAL A 1 414 ? 3.140 -8.333 -20.470 1.00 98.38 414 VAL A C 1
ATOM 3203 O O . VAL A 1 414 ? 3.244 -7.210 -20.948 1.00 98.38 414 VAL A O 1
ATOM 3206 N N . GLN A 1 415 ? 4.036 -9.296 -20.702 1.00 97.69 415 GLN A N 1
ATOM 3207 C CA . GLN A 1 415 ? 5.214 -9.117 -21.550 1.00 97.69 415 GLN A CA 1
ATOM 3208 C C . GLN A 1 415 ? 4.826 -8.637 -22.959 1.00 97.69 415 GLN A C 1
ATOM 3210 O O . GLN A 1 415 ? 5.375 -7.644 -23.418 1.00 97.69 415 GLN A O 1
ATOM 3215 N N . ALA A 1 416 ? 3.836 -9.265 -23.604 1.00 97.62 416 ALA A N 1
ATOM 3216 C CA . ALA A 1 416 ? 3.369 -8.858 -24.931 1.00 97.62 416 ALA A CA 1
ATOM 3217 C C . ALA A 1 416 ? 2.769 -7.435 -24.970 1.00 97.62 416 ALA A C 1
ATOM 3219 O O . ALA A 1 416 ? 3.087 -6.679 -25.882 1.00 97.62 416 ALA A O 1
ATOM 3220 N N . GLU A 1 417 ? 1.949 -7.046 -23.984 1.00 98.06 417 GLU A N 1
ATOM 3221 C CA . GLU A 1 417 ? 1.387 -5.684 -23.908 1.00 98.06 417 GLU A CA 1
ATOM 3222 C C . GLU A 1 417 ? 2.488 -4.625 -23.727 1.00 98.06 417 GLU A C 1
ATOM 3224 O O . GLU A 1 417 ? 2.496 -3.600 -24.407 1.00 98.06 417 GLU A O 1
ATOM 3229 N N . VAL A 1 418 ? 3.456 -4.885 -22.844 1.00 97.00 418 VAL A N 1
ATOM 3230 C CA . VAL A 1 418 ? 4.588 -3.979 -22.596 1.00 97.00 418 VAL A CA 1
ATOM 3231 C C . VAL A 1 418 ? 5.515 -3.887 -23.815 1.00 97.00 418 VAL A C 1
ATOM 3233 O O . VAL A 1 418 ? 6.006 -2.801 -24.136 1.00 97.00 418 VAL A O 1
ATOM 3236 N N . ASP A 1 419 ? 5.733 -5.001 -24.517 1.00 95.62 419 ASP A N 1
ATOM 3237 C CA . ASP A 1 419 ? 6.514 -5.049 -25.755 1.00 95.62 419 ASP A CA 1
ATOM 3238 C C . ASP A 1 419 ? 5.858 -4.246 -26.895 1.00 95.62 419 ASP A C 1
ATOM 3240 O O . ASP A 1 419 ? 6.579 -3.651 -27.695 1.00 95.62 419 ASP A O 1
ATOM 3244 N N . GLU A 1 420 ? 4.520 -4.217 -26.963 1.00 96.19 420 GLU A N 1
ATOM 3245 C CA . GLU A 1 420 ? 3.743 -3.464 -27.960 1.00 96.19 420 GLU A CA 1
ATOM 3246 C C . GLU A 1 420 ? 3.659 -1.963 -27.633 1.00 96.19 420 GLU A C 1
ATOM 3248 O O . GLU A 1 420 ? 3.899 -1.130 -28.508 1.00 96.19 420 GLU A O 1
ATOM 3253 N N . VAL A 1 421 ? 3.339 -1.608 -26.383 1.00 96.50 421 VAL A N 1
ATOM 3254 C CA . VAL A 1 421 ? 3.112 -0.212 -25.967 1.00 96.50 421 VAL A CA 1
ATOM 3255 C C . VAL A 1 421 ? 4.435 0.526 -25.741 1.00 96.50 421 VAL A C 1
ATOM 3257 O O . VAL A 1 421 ? 4.693 1.569 -26.348 1.00 96.50 421 VAL A O 1
ATOM 3260 N N . CYS A 1 422 ? 5.299 0.002 -24.868 1.00 92.12 422 CYS A N 1
ATOM 3261 C CA . CYS A 1 422 ? 6.508 0.701 -24.427 1.00 92.12 422 CYS A CA 1
ATOM 3262 C C . CYS A 1 422 ? 7.728 0.366 -25.290 1.00 92.12 422 CYS A C 1
ATOM 3264 O O . CYS A 1 422 ? 8.514 1.260 -25.625 1.00 92.12 422 CYS A O 1
ATOM 3266 N N . GLY A 1 423 ? 7.900 -0.911 -25.641 1.00 89.31 423 GLY A N 1
ATOM 3267 C CA . GLY A 1 423 ? 9.181 -1.413 -26.131 1.00 89.31 423 GLY A CA 1
ATOM 3268 C C . GLY A 1 423 ? 10.276 -1.181 -25.083 1.00 89.31 423 GLY A C 1
ATOM 3269 O O . GLY A 1 423 ? 10.060 -1.406 -23.896 1.00 89.31 423 GLY A O 1
ATOM 3270 N N . ASP A 1 424 ? 11.448 -0.701 -25.502 1.00 87.00 424 ASP A N 1
ATOM 3271 C CA . ASP A 1 424 ? 12.584 -0.452 -24.594 1.00 87.00 424 ASP A CA 1
ATOM 3272 C C . ASP A 1 424 ? 12.554 0.916 -23.890 1.00 87.00 424 ASP A C 1
ATOM 3274 O O . ASP A 1 424 ? 13.369 1.161 -22.993 1.00 87.00 424 ASP A O 1
ATOM 3278 N N . ARG A 1 425 ? 11.612 1.795 -24.270 1.00 89.19 425 ARG A N 1
ATOM 3279 C CA . ARG A 1 425 ? 11.429 3.127 -23.671 1.00 89.19 425 ARG A CA 1
ATOM 3280 C C . ARG A 1 425 ? 11.071 3.025 -22.186 1.00 89.19 425 ARG A C 1
ATOM 3282 O O . ARG A 1 425 ? 10.379 2.095 -21.772 1.00 89.19 425 ARG A O 1
ATOM 3289 N N . ASN A 1 426 ? 11.410 4.060 -21.417 1.00 88.19 426 ASN A N 1
ATOM 3290 C CA . ASN A 1 426 ? 10.707 4.321 -20.161 1.00 88.19 426 ASN A CA 1
ATOM 3291 C C . ASN A 1 426 ? 9.211 4.578 -20.476 1.00 88.19 426 ASN A C 1
ATOM 3293 O O . ASN A 1 426 ? 8.920 5.332 -21.416 1.00 88.19 426 ASN A O 1
ATOM 3297 N N . PRO A 1 427 ? 8.259 3.964 -19.746 1.00 92.75 427 PRO A N 1
ATOM 3298 C CA . PRO A 1 427 ? 6.838 4.250 -19.919 1.00 92.75 427 PRO A CA 1
ATOM 3299 C C . PRO A 1 427 ? 6.505 5.683 -19.488 1.00 92.75 427 PRO A C 1
ATOM 3301 O O . PRO A 1 427 ? 6.992 6.161 -18.469 1.00 92.75 427 PRO A O 1
ATOM 3304 N N . THR A 1 428 ? 5.644 6.351 -20.249 1.00 92.56 428 THR A N 1
ATOM 3305 C CA . THR A 1 428 ? 5.221 7.741 -20.028 1.00 92.56 428 THR A CA 1
ATOM 3306 C C . THR A 1 428 ? 3.804 7.821 -19.457 1.00 92.56 428 THR A C 1
ATOM 3308 O O . THR A 1 428 ? 3.054 6.842 -19.453 1.00 92.56 428 THR A O 1
ATOM 3311 N N . ILE A 1 429 ? 3.376 9.019 -19.042 1.00 91.25 429 ILE A N 1
ATOM 3312 C CA . ILE A 1 429 ? 2.002 9.268 -18.567 1.00 91.25 429 ILE A CA 1
ATOM 3313 C C . ILE A 1 429 ? 0.923 8.946 -19.624 1.00 91.25 429 ILE A C 1
ATOM 3315 O O . ILE A 1 429 ? -0.220 8.672 -19.263 1.00 91.25 429 ILE A O 1
ATOM 3319 N N . ALA A 1 430 ? 1.271 8.941 -20.918 1.00 91.19 430 ALA A N 1
ATOM 3320 C CA . ALA A 1 430 ? 0.370 8.507 -21.985 1.00 91.19 430 ALA A CA 1
ATOM 3321 C C . ALA A 1 430 ? 0.229 6.976 -22.023 1.00 91.19 430 ALA A C 1
ATOM 3323 O O . ALA A 1 430 ? -0.890 6.468 -22.070 1.00 91.19 430 ALA A O 1
ATOM 3324 N N . ASP A 1 431 ? 1.348 6.250 -21.911 1.00 94.50 431 ASP A N 1
ATOM 3325 C CA . ASP A 1 431 ? 1.391 4.779 -21.934 1.00 94.50 431 ASP A CA 1
ATOM 3326 C C . ASP A 1 431 ? 0.547 4.156 -20.794 1.00 94.50 431 ASP A C 1
ATOM 3328 O O . ASP A 1 431 ? -0.006 3.065 -20.944 1.00 94.50 431 ASP A O 1
ATOM 3332 N N . MET A 1 432 ? 0.354 4.878 -19.678 1.00 91.62 432 MET A N 1
ATOM 3333 C CA . MET A 1 432 ? -0.504 4.465 -18.549 1.00 91.62 432 MET A CA 1
ATOM 3334 C C . MET A 1 432 ? -1.968 4.208 -18.938 1.00 91.62 432 MET A C 1
ATOM 3336 O O . MET A 1 432 ? -2.667 3.473 -18.240 1.00 91.62 432 MET A O 1
ATOM 3340 N N . MET A 1 433 ? -2.454 4.812 -20.027 1.00 88.25 433 MET A N 1
ATOM 3341 C CA . MET A 1 433 ? -3.810 4.571 -20.523 1.00 88.25 433 MET A CA 1
ATOM 3342 C C . MET A 1 433 ? -3.928 3.291 -21.352 1.00 88.25 433 MET A C 1
ATOM 3344 O O . MET A 1 433 ? -5.047 2.805 -21.503 1.00 88.25 433 MET A O 1
ATOM 3348 N N . ASP A 1 434 ? -2.820 2.745 -21.863 1.00 95.25 434 ASP A N 1
ATOM 3349 C CA . ASP A 1 434 ? -2.808 1.606 -22.786 1.00 95.25 434 ASP A CA 1
ATOM 3350 C C . ASP A 1 434 ? -2.229 0.313 -22.191 1.00 95.25 434 ASP A C 1
ATOM 3352 O O . ASP A 1 434 ? -2.623 -0.759 -22.646 1.00 95.25 434 ASP A O 1
ATOM 3356 N N . LEU A 1 435 ? -1.453 0.385 -21.099 1.00 97.19 435 LEU A N 1
ATOM 3357 C CA . LEU A 1 435 ? -1.027 -0.752 -20.252 1.00 97.19 435 LEU A CA 1
ATOM 3358 C C . LEU A 1 435 ? -2.191 -1.353 -19.418 1.00 97.19 435 LEU A C 1
ATOM 3360 O O . LEU A 1 435 ? -2.136 -1.497 -18.188 1.00 97.19 435 LEU A O 1
ATOM 3364 N N . LYS A 1 436 ? -3.312 -1.651 -20.081 1.00 97.31 436 LYS A N 1
ATOM 3365 C CA . LYS A 1 436 ? -4.609 -1.988 -19.473 1.00 97.31 436 LYS A CA 1
ATOM 3366 C C . LYS A 1 436 ? -4.568 -3.330 -18.748 1.00 97.31 436 LYS A C 1
ATOM 3368 O O . LYS A 1 436 ? -5.061 -3.419 -17.621 1.00 97.31 436 LYS A O 1
ATOM 3373 N N . PHE A 1 437 ? -3.994 -4.359 -19.368 1.00 98.44 437 PHE A N 1
ATOM 3374 C CA . PHE A 1 437 ? -3.890 -5.712 -18.826 1.00 98.44 437 PHE A CA 1
ATOM 3375 C C . PHE A 1 437 ? -2.850 -5.798 -17.707 1.00 98.44 437 PHE A C 1
ATOM 3377 O O . PHE A 1 437 ? -3.132 -6.381 -16.661 1.00 98.44 437 PHE A O 1
ATOM 3384 N N . THR A 1 438 ? -1.707 -5.128 -17.864 1.00 98.56 438 THR A N 1
ATOM 3385 C CA . THR A 1 438 ? -0.701 -4.921 -16.809 1.00 98.56 438 THR A CA 1
ATOM 3386 C C . THR A 1 438 ? -1.349 -4.300 -15.570 1.00 98.56 438 THR A C 1
ATOM 3388 O O . THR A 1 438 ? -1.159 -4.775 -14.448 1.00 98.56 438 THR A O 1
ATOM 3391 N N . THR A 1 439 ? -2.225 -3.309 -15.766 1.00 98.38 439 THR A N 1
ATOM 3392 C CA . THR A 1 439 ? -2.986 -2.717 -14.661 1.00 98.38 439 THR A CA 1
ATOM 3393 C C . THR A 1 439 ? -4.008 -3.695 -14.061 1.00 98.38 439 THR A C 1
ATOM 3395 O O . THR A 1 439 ? -4.122 -3.761 -12.837 1.00 98.38 439 THR A O 1
ATOM 3398 N N . ARG A 1 440 ? -4.711 -4.515 -14.866 1.00 98.50 440 ARG A N 1
ATOM 3399 C CA . ARG A 1 440 ? -5.617 -5.565 -14.341 1.00 98.50 440 ARG A CA 1
ATOM 3400 C C . ARG A 1 440 ? -4.884 -6.618 -13.513 1.00 98.50 440 ARG A C 1
ATOM 3402 O O . ARG A 1 440 ? -5.405 -7.038 -12.484 1.00 98.50 440 ARG A O 1
ATOM 3409 N N . VAL A 1 441 ? -3.677 -7.001 -13.920 1.00 98.81 441 VAL A N 1
ATOM 3410 C CA . VAL A 1 441 ? -2.786 -7.898 -13.170 1.00 98.81 441 VAL A CA 1
ATOM 3411 C C . VAL A 1 441 ? -2.459 -7.324 -11.789 1.00 98.81 441 VAL A C 1
ATOM 3413 O O . VAL A 1 441 ? -2.598 -8.027 -10.788 1.00 98.81 441 VAL A O 1
ATOM 3416 N N . ILE A 1 442 ? -2.129 -6.032 -11.709 1.00 98.75 442 ILE A N 1
ATOM 3417 C CA . ILE A 1 442 ? -1.895 -5.334 -10.435 1.00 98.75 442 ILE A CA 1
ATOM 3418 C C . ILE A 1 442 ? -3.195 -5.220 -9.618 1.00 98.75 442 ILE A C 1
ATOM 3420 O O . ILE A 1 442 ? -3.180 -5.422 -8.403 1.00 98.75 442 ILE A O 1
ATOM 3424 N N . ASN A 1 443 ? -4.345 -4.967 -10.256 1.00 98.75 443 ASN A N 1
ATOM 3425 C CA . ASN A 1 443 ? -5.634 -4.928 -9.558 1.00 98.75 443 ASN A CA 1
ATOM 3426 C C . ASN A 1 443 ? -5.993 -6.284 -8.926 1.00 98.75 443 ASN A C 1
ATOM 3428 O O . ASN A 1 443 ? -6.378 -6.334 -7.756 1.00 98.75 443 ASN A O 1
ATOM 3432 N N . GLU A 1 444 ? -5.841 -7.376 -9.671 1.00 98.81 444 GLU A N 1
ATOM 3433 C CA . GLU A 1 444 ? -6.121 -8.734 -9.202 1.00 98.81 444 GLU A CA 1
ATOM 3434 C C . GLU A 1 444 ? -5.116 -9.194 -8.132 1.00 98.81 444 GLU A C 1
ATOM 3436 O O . GLU A 1 444 ? -5.501 -9.840 -7.156 1.00 98.81 444 GLU A O 1
ATOM 3441 N N . SER A 1 445 ? -3.853 -8.776 -8.240 1.00 98.81 445 SER A N 1
ATOM 3442 C CA . SER A 1 445 ? -2.852 -8.945 -7.182 1.00 98.81 445 SER A CA 1
ATOM 3443 C C . SER A 1 445 ? -3.271 -8.240 -5.885 1.00 98.81 445 SER A C 1
ATOM 3445 O O . SER A 1 445 ? -3.373 -8.886 -4.844 1.00 98.81 445 SER A O 1
ATOM 3447 N N . MET A 1 446 ? -3.664 -6.959 -5.946 1.00 98.75 446 MET A N 1
ATOM 3448 C CA . MET A 1 446 ? -4.226 -6.228 -4.795 1.00 98.75 446 MET A CA 1
ATOM 3449 C C . MET A 1 446 ? -5.559 -6.811 -4.292 1.00 98.75 446 MET A C 1
ATOM 3451 O O . MET A 1 446 ? -5.945 -6.572 -3.144 1.00 98.75 446 MET A O 1
ATOM 3455 N N . ARG A 1 447 ? -6.285 -7.578 -5.120 1.00 98.75 447 ARG A N 1
ATOM 3456 C CA . ARG A 1 447 ? -7.456 -8.336 -4.665 1.00 98.75 447 ARG A CA 1
ATOM 3457 C C . ARG A 1 447 ? -7.005 -9.515 -3.805 1.00 98.75 447 ARG A C 1
ATOM 3459 O O . ARG A 1 447 ? -7.434 -9.619 -2.662 1.00 98.75 447 ARG A O 1
ATOM 3466 N N . LEU A 1 448 ? -6.112 -10.361 -4.312 1.00 98.50 448 LEU A N 1
ATOM 3467 C CA . LEU A 1 448 ? -5.620 -11.537 -3.589 1.00 98.50 448 LEU A CA 1
ATOM 3468 C C . LEU A 1 448 ? -4.774 -11.188 -2.350 1.00 98.50 448 LEU A C 1
ATOM 3470 O O . LEU A 1 448 ? -4.854 -11.916 -1.358 1.00 98.50 448 LEU A O 1
ATOM 3474 N N . TYR A 1 449 ? -4.012 -10.092 -2.394 1.00 98.19 449 TYR A N 1
ATOM 3475 C CA . TYR A 1 449 ? -3.070 -9.647 -1.360 1.00 98.19 449 TYR A CA 1
ATOM 3476 C C . TYR A 1 449 ? -3.260 -8.146 -1.032 1.00 98.19 449 TYR A C 1
ATOM 3478 O O . TYR A 1 449 ? -2.452 -7.306 -1.433 1.00 98.19 449 TYR A O 1
ATOM 3486 N N . PRO A 1 450 ? -4.351 -7.777 -0.330 1.00 98.12 450 PRO A N 1
ATOM 3487 C CA . PRO A 1 450 ? -4.661 -6.387 0.003 1.00 98.12 450 PRO A CA 1
ATOM 3488 C C . PRO A 1 450 ? -3.757 -5.804 1.093 1.00 98.12 450 PRO A C 1
ATOM 3490 O O . PRO A 1 450 ? -3.468 -6.465 2.090 1.00 98.12 450 PRO A O 1
ATOM 3493 N N . GLN A 1 451 ? -3.398 -4.526 0.937 1.00 96.88 451 GLN A N 1
ATOM 3494 C CA . GLN A 1 451 ? -2.452 -3.815 1.800 1.00 96.88 451 GLN A CA 1
ATOM 3495 C C . GLN A 1 451 ? -3.124 -2.600 2.484 1.00 96.88 451 GLN A C 1
ATOM 3497 O O . GLN A 1 451 ? -3.367 -1.591 1.821 1.00 96.88 451 GLN A O 1
ATOM 3502 N N . PRO A 1 452 ? -3.444 -2.640 3.795 1.00 95.38 452 PRO A N 1
ATOM 3503 C CA . PRO A 1 452 ? -3.347 -3.772 4.720 1.00 95.38 452 PRO A CA 1
ATOM 3504 C C . PRO A 1 452 ? -4.491 -4.793 4.538 1.00 95.38 452 PRO A C 1
ATOM 3506 O O . PRO A 1 452 ? -5.581 -4.436 4.080 1.00 95.38 452 PRO A O 1
ATOM 3509 N N . PRO A 1 453 ? -4.331 -6.036 5.032 1.00 95.94 453 PRO A N 1
ATOM 3510 C CA . PRO A 1 453 ? -5.378 -7.061 4.975 1.00 95.94 453 PRO A CA 1
ATOM 3511 C C . PRO A 1 453 ? -6.576 -6.788 5.903 1.00 95.94 453 PRO A C 1
ATOM 3513 O O . PRO A 1 453 ? -7.630 -7.419 5.765 1.00 95.94 453 PRO A O 1
ATOM 3516 N N . VAL A 1 454 ? -6.432 -5.867 6.865 1.00 95.00 454 VAL A N 1
ATOM 3517 C CA . VAL A 1 454 ? -7.460 -5.484 7.845 1.00 95.00 454 VAL A CA 1
ATOM 3518 C C . VAL A 1 454 ? -7.440 -3.970 8.074 1.00 95.00 454 VAL A C 1
ATOM 3520 O O . VAL A 1 454 ? -6.405 -3.396 8.408 1.00 95.00 454 VAL A O 1
ATOM 3523 N N . LEU A 1 455 ? -8.601 -3.318 7.977 1.00 95.69 455 LEU A N 1
ATOM 3524 C CA . LEU A 1 455 ? -8.783 -1.911 8.342 1.00 95.69 455 LEU A CA 1
ATOM 3525 C C . LEU A 1 455 ? -9.358 -1.802 9.761 1.00 95.69 455 LEU A C 1
ATOM 3527 O O . LEU A 1 455 ? -10.472 -2.252 10.035 1.00 95.69 455 LEU A O 1
ATOM 3531 N N . ILE A 1 456 ? -8.613 -1.151 10.656 1.00 94.00 456 ILE A N 1
ATOM 3532 C CA . ILE A 1 456 ? -9.022 -0.921 12.050 1.00 94.00 456 ILE A CA 1
ATOM 3533 C C . ILE A 1 456 ? -9.916 0.326 12.150 1.00 94.00 456 ILE A C 1
ATOM 3535 O O . ILE A 1 456 ? -9.622 1.360 11.538 1.00 94.00 456 ILE A O 1
ATOM 3539 N N . ARG A 1 457 ? -11.000 0.245 12.932 1.00 96.06 457 ARG A N 1
ATOM 3540 C CA . ARG A 1 457 ? -11.853 1.384 13.326 1.00 96.06 457 ARG A CA 1
ATOM 3541 C C . ARG A 1 457 ? -12.288 1.273 14.789 1.00 96.06 457 ARG A C 1
ATOM 3543 O O . ARG A 1 457 ? -12.289 0.180 15.339 1.00 96.06 457 ARG A O 1
ATOM 3550 N N . ARG A 1 458 ? -12.719 2.382 15.397 1.00 95.75 458 ARG A N 1
ATOM 3551 C CA . ARG A 1 458 ? -13.405 2.407 16.704 1.00 95.75 458 ARG A CA 1
ATOM 3552 C C . ARG A 1 458 ? -14.612 3.333 16.654 1.00 95.75 458 ARG A C 1
ATOM 3554 O O . ARG A 1 458 ? -14.457 4.488 16.253 1.00 95.75 458 ARG A O 1
ATOM 3561 N N . ALA A 1 459 ? -15.778 2.845 17.073 1.00 96.44 459 ALA A N 1
ATOM 3562 C CA . ALA A 1 459 ? -16.986 3.666 17.177 1.00 96.44 459 ALA A CA 1
ATOM 3563 C C . ALA A 1 459 ? -16.797 4.769 18.232 1.00 96.44 459 ALA A C 1
ATOM 3565 O O . ALA A 1 459 ? -16.382 4.489 19.358 1.00 96.44 459 ALA A O 1
ATOM 3566 N N . LEU A 1 460 ? -17.082 6.018 17.867 1.00 95.62 460 LEU A N 1
ATOM 3567 C CA . LEU A 1 460 ? -17.014 7.185 18.756 1.00 95.62 460 LEU A CA 1
ATOM 3568 C C . LEU A 1 460 ? -18.317 7.393 19.540 1.00 95.62 460 LEU A C 1
ATOM 3570 O O . LEU A 1 460 ? -18.298 7.899 20.658 1.00 95.62 460 LEU A O 1
ATOM 3574 N N . GLU A 1 461 ? -19.431 6.950 18.968 1.00 95.81 461 GLU A N 1
ATOM 3575 C CA . GLU A 1 461 ? -20.785 7.032 19.512 1.00 95.81 461 GLU A CA 1
ATOM 3576 C C . GLU A 1 461 ? -21.513 5.682 19.330 1.00 95.81 461 GLU A C 1
ATOM 3578 O O . GLU A 1 461 ? -20.993 4.806 18.634 1.00 95.81 461 GLU A O 1
ATOM 3583 N N . PRO A 1 462 ? -22.679 5.449 19.964 1.00 95.75 462 PRO A N 1
ATOM 3584 C CA . PRO A 1 462 ? -23.433 4.213 19.769 1.00 95.75 462 PRO A CA 1
ATOM 3585 C C . PRO A 1 462 ? -24.021 4.137 18.352 1.00 95.75 462 PRO A C 1
ATOM 3587 O O . PRO A 1 462 ? -24.857 4.959 17.978 1.00 95.75 462 PRO A O 1
ATOM 3590 N N . VAL A 1 463 ? -23.625 3.122 17.586 1.00 95.19 463 VAL A N 1
ATOM 3591 C CA . VAL A 1 463 ? -24.029 2.926 16.181 1.00 95.19 463 VAL A CA 1
ATOM 3592 C C . VAL A 1 463 ? -24.993 1.748 16.024 1.00 95.19 463 VAL A C 1
ATOM 3594 O O . VAL A 1 463 ? -25.176 0.924 16.927 1.00 95.19 463 VAL A O 1
ATOM 3597 N N . THR A 1 464 ? -25.635 1.653 14.860 1.00 94.81 464 THR A N 1
ATOM 3598 C CA . THR A 1 464 ? -26.351 0.445 14.425 1.00 94.81 464 THR A CA 1
ATOM 3599 C C . THR A 1 464 ? -25.839 0.037 13.048 1.00 94.81 464 THR A C 1
ATOM 3601 O O . THR A 1 464 ? -25.811 0.877 12.156 1.00 94.81 464 THR A O 1
ATOM 3604 N N . LEU A 1 465 ? -25.439 -1.229 12.907 1.00 93.25 465 LEU A N 1
ATOM 3605 C CA . LEU A 1 465 ? -24.885 -1.844 11.691 1.00 93.25 465 LEU A CA 1
ATOM 3606 C C . LEU A 1 465 ? -25.501 -3.246 11.544 1.00 93.25 465 LEU A C 1
ATOM 3608 O O . LEU A 1 465 ? -25.564 -3.968 12.539 1.00 93.25 465 LEU A O 1
ATOM 3612 N N . ASP A 1 466 ? -26.014 -3.616 10.365 1.00 88.44 466 ASP A N 1
ATOM 3613 C CA . ASP A 1 466 ? -26.813 -4.851 10.136 1.00 88.44 466 ASP A CA 1
ATOM 3614 C C . ASP A 1 466 ? -27.889 -5.113 11.226 1.00 88.44 466 ASP A C 1
ATOM 3616 O O . ASP A 1 466 ? -28.150 -6.223 11.686 1.00 88.44 466 ASP A O 1
ATOM 3620 N N . GLY A 1 467 ? -28.496 -4.038 11.743 1.00 86.19 467 GLY A N 1
ATOM 3621 C CA . GLY A 1 467 ? -29.470 -4.103 12.840 1.00 86.19 467 GLY A CA 1
ATOM 3622 C C . GLY A 1 467 ? -28.901 -4.448 14.229 1.00 86.19 467 GLY A C 1
ATOM 3623 O O . GLY A 1 467 ? -29.647 -4.371 15.212 1.00 86.19 467 GLY A O 1
ATOM 3624 N N . TYR A 1 468 ? -27.608 -4.764 14.358 1.00 89.44 468 TYR A N 1
ATOM 3625 C CA . TYR A 1 468 ? -26.922 -4.867 15.645 1.00 89.44 468 TYR A CA 1
ATOM 3626 C C . TYR A 1 468 ? -26.664 -3.474 16.215 1.00 89.44 468 TYR A C 1
ATOM 3628 O O . TYR A 1 468 ? -26.054 -2.627 15.566 1.00 89.44 468 TYR A O 1
ATOM 3636 N N . LYS A 1 469 ? -27.085 -3.247 17.462 1.00 91.31 469 LYS A N 1
ATOM 3637 C CA . LYS A 1 469 ? -26.674 -2.071 18.238 1.00 91.31 469 LYS A CA 1
ATOM 3638 C C . LYS A 1 469 ? -25.287 -2.311 18.818 1.00 91.31 469 LYS A C 1
ATOM 3640 O O . LYS A 1 469 ? -25.062 -3.368 19.410 1.00 91.31 469 LYS A O 1
ATOM 3645 N N . ILE A 1 470 ? -24.391 -1.343 18.660 1.00 93.50 470 ILE A N 1
ATOM 3646 C CA . ILE A 1 470 ? -22.997 -1.442 19.094 1.00 93.50 470 ILE A CA 1
ATOM 3647 C C . ILE A 1 470 ? -22.639 -0.193 19.899 1.00 93.50 470 ILE A C 1
ATOM 3649 O O . ILE A 1 470 ? -22.887 0.929 19.461 1.00 93.50 470 ILE A O 1
ATOM 3653 N N . ASP A 1 471 ? -22.072 -0.397 21.086 1.00 93.06 471 ASP A N 1
ATOM 3654 C CA . ASP A 1 471 ? -21.745 0.681 22.018 1.00 93.06 471 ASP A CA 1
ATOM 3655 C C . ASP A 1 471 ? -20.490 1.461 21.589 1.00 93.06 471 ASP A C 1
ATOM 3657 O O . ASP A 1 471 ? -19.563 0.917 20.972 1.00 93.06 471 ASP A O 1
ATOM 3661 N N . ALA A 1 472 ? -20.440 2.739 21.974 1.00 95.19 472 ALA A N 1
ATOM 3662 C CA . ALA A 1 472 ? -19.271 3.598 21.796 1.00 95.19 472 ALA A CA 1
ATOM 3663 C C . ALA A 1 472 ? -18.012 2.980 22.437 1.00 95.19 472 ALA A C 1
ATOM 3665 O O . ALA A 1 472 ? -18.075 2.329 23.480 1.00 95.19 472 ALA A O 1
ATOM 3666 N N . GLY A 1 473 ? -16.854 3.192 21.813 1.00 92.44 473 GLY A N 1
ATOM 3667 C CA . GLY A 1 473 ? -15.579 2.599 22.222 1.00 92.44 473 GLY A CA 1
ATOM 3668 C C . GLY A 1 473 ? -15.323 1.184 21.688 1.00 92.44 473 GLY A C 1
ATOM 3669 O O . GLY A 1 473 ? -14.217 0.679 21.865 1.00 92.44 473 GLY A O 1
ATOM 3670 N N . THR A 1 474 ? -16.283 0.552 21.002 1.00 94.25 474 THR A N 1
ATOM 3671 C CA . THR A 1 474 ? -16.069 -0.757 20.357 1.00 94.25 474 THR A CA 1
ATOM 3672 C C . THR A 1 474 ? -15.030 -0.654 19.236 1.00 94.25 474 THR A C 1
ATOM 3674 O O . THR A 1 474 ? -15.199 0.150 18.317 1.00 94.25 474 THR A O 1
ATOM 3677 N N . ASP A 1 475 ? -13.979 -1.479 19.298 1.00 93.88 475 ASP A N 1
ATOM 3678 C CA . ASP A 1 475 ? -12.984 -1.656 18.231 1.00 93.88 475 ASP A CA 1
ATOM 3679 C C . ASP A 1 475 ? -13.476 -2.658 17.165 1.00 93.88 475 ASP A C 1
ATOM 3681 O O . ASP A 1 475 ? -14.102 -3.677 17.470 1.00 93.88 475 ASP A O 1
ATOM 3685 N N . PHE A 1 476 ? -13.146 -2.385 15.903 1.00 96.12 476 PHE A N 1
ATOM 3686 C CA . PHE A 1 476 ? -13.564 -3.131 14.718 1.00 96.12 476 PHE A CA 1
ATOM 3687 C C . PHE A 1 476 ? -12.375 -3.504 13.830 1.00 96.12 476 PHE A C 1
ATOM 3689 O O . PHE A 1 476 ? -11.453 -2.707 13.643 1.00 96.12 476 PHE A O 1
ATOM 3696 N N . PHE A 1 477 ? -12.470 -4.676 13.203 1.00 95.50 477 PHE A N 1
ATOM 3697 C CA . PHE A 1 477 ? -11.588 -5.170 12.148 1.00 95.50 477 PHE A CA 1
ATOM 3698 C C . PHE A 1 477 ? -12.411 -5.417 10.877 1.00 95.50 477 PHE A C 1
ATOM 3700 O O . PHE A 1 477 ? -13.055 -6.457 10.743 1.00 95.50 477 PHE A O 1
ATOM 3707 N N . ILE A 1 478 ? -12.384 -4.481 9.927 1.00 97.75 478 ILE A N 1
ATOM 3708 C CA . ILE A 1 478 ? -12.933 -4.717 8.586 1.00 97.75 478 ILE A CA 1
ATOM 3709 C C . ILE A 1 478 ? -11.889 -5.542 7.831 1.00 97.75 478 ILE A C 1
ATOM 3711 O O . ILE A 1 478 ? -10.819 -5.032 7.497 1.00 97.75 478 ILE A O 1
ATOM 3715 N N . SER A 1 479 ? -12.153 -6.831 7.623 1.00 97.81 479 SER A N 1
ATOM 3716 C CA . SER A 1 479 ? -11.216 -7.733 6.956 1.00 97.81 479 SER A CA 1
ATOM 3717 C C . SER A 1 479 ? -11.331 -7.575 5.443 1.00 97.81 479 SER A C 1
ATOM 3719 O O . SER A 1 479 ? -12.248 -8.098 4.809 1.00 97.81 479 SER A O 1
ATOM 3721 N N . VAL A 1 480 ? -10.375 -6.842 4.873 1.00 98.44 480 VAL A N 1
ATOM 3722 C CA . VAL A 1 480 ? -10.247 -6.636 3.426 1.00 98.44 480 VAL A CA 1
ATOM 3723 C C . VAL A 1 480 ? -9.920 -7.962 2.743 1.00 98.44 480 VAL A C 1
ATOM 3725 O O . VAL A 1 480 ? -10.525 -8.287 1.729 1.00 98.44 480 VAL A O 1
ATOM 3728 N N . TRP A 1 481 ? -9.065 -8.782 3.366 1.00 98.12 481 TRP A N 1
ATOM 3729 C CA . TRP A 1 481 ? -8.804 -10.162 2.946 1.00 98.12 481 TRP A CA 1
ATOM 3730 C C . TRP A 1 481 ? -10.093 -10.986 2.800 1.00 98.12 481 TRP A C 1
ATOM 3732 O O . TRP A 1 481 ? -10.304 -11.624 1.769 1.00 98.12 481 TRP A O 1
ATOM 3742 N N . ASN A 1 482 ? -10.989 -10.940 3.796 1.00 98.25 482 ASN A N 1
ATOM 3743 C CA . ASN A 1 482 ? -12.256 -11.665 3.722 1.00 98.25 482 ASN A CA 1
ATOM 3744 C C . ASN A 1 482 ? -13.165 -11.099 2.625 1.00 98.25 482 ASN A C 1
ATOM 3746 O O . ASN A 1 482 ? -13.694 -11.884 1.850 1.00 98.25 482 ASN A O 1
ATOM 3750 N N . LEU A 1 483 ? -13.319 -9.771 2.522 1.00 98.44 483 LEU A N 1
ATOM 3751 C CA . LEU A 1 483 ? -14.122 -9.116 1.474 1.00 98.44 483 LEU A CA 1
ATOM 3752 C C . LEU A 1 483 ? -13.661 -9.513 0.066 1.00 98.44 483 LEU A C 1
ATOM 3754 O O . LEU A 1 483 ? -14.469 -9.917 -0.767 1.00 98.44 483 LEU A O 1
ATOM 3758 N N . HIS A 1 484 ? -12.352 -9.458 -0.173 1.00 98.62 484 HIS A N 1
ATOM 3759 C CA . HIS A 1 484 ? -11.733 -9.748 -1.462 1.00 98.62 484 HIS A CA 1
ATOM 3760 C C . HIS A 1 484 ? -11.776 -11.233 -1.854 1.00 98.62 484 HIS A C 1
ATOM 3762 O O . HIS A 1 484 ? -11.654 -11.551 -3.037 1.00 98.62 484 HIS A O 1
ATOM 3768 N N . ARG A 1 485 ? -11.943 -12.143 -0.884 1.00 98.19 485 ARG A N 1
ATOM 3769 C CA . ARG A 1 485 ? -12.036 -13.602 -1.088 1.00 98.19 485 ARG A CA 1
ATOM 3770 C C . ARG A 1 485 ? -13.403 -14.182 -0.694 1.00 98.19 485 ARG A C 1
ATOM 3772 O O . ARG A 1 485 ? -13.534 -15.393 -0.512 1.00 98.19 485 ARG A O 1
ATOM 3779 N N . ASN A 1 486 ? -14.425 -13.339 -0.534 1.00 97.62 486 ASN A N 1
ATOM 3780 C CA . ASN A 1 486 ? -15.767 -13.758 -0.129 1.00 97.62 486 ASN A CA 1
ATOM 3781 C C . ASN A 1 486 ? -16.476 -14.480 -1.297 1.00 97.62 486 ASN A C 1
ATOM 3783 O O . ASN A 1 486 ? -16.749 -13.828 -2.308 1.00 97.62 486 ASN A O 1
ATOM 3787 N N . PRO A 1 487 ? -16.854 -15.771 -1.175 1.00 95.44 487 PRO A N 1
ATOM 3788 C CA . PRO A 1 487 ? -17.531 -16.504 -2.252 1.00 95.44 487 PRO A CA 1
ATOM 3789 C C . PRO A 1 487 ? -18.935 -15.981 -2.613 1.00 95.44 487 PRO A C 1
ATOM 3791 O O . PRO A 1 487 ? -19.500 -16.409 -3.615 1.00 95.44 487 PRO A O 1
ATOM 3794 N N . ARG A 1 488 ? -19.525 -15.073 -1.815 1.00 96.00 488 ARG A N 1
ATOM 3795 C CA . ARG A 1 488 ? -20.748 -14.328 -2.181 1.00 96.00 488 ARG A CA 1
ATOM 3796 C C . ARG A 1 488 ? -20.467 -13.192 -3.170 1.00 96.00 488 ARG A C 1
ATOM 3798 O O . ARG A 1 488 ? -21.360 -12.821 -3.925 1.00 96.00 488 ARG A O 1
ATOM 3805 N N . LEU A 1 489 ? -19.268 -12.612 -3.114 1.00 96.56 489 LEU A N 1
ATOM 3806 C CA . LEU A 1 489 ? -18.887 -11.405 -3.852 1.00 96.56 489 LEU A CA 1
ATOM 3807 C C . LEU A 1 489 ? -18.054 -11.720 -5.100 1.00 96.56 489 LEU A C 1
ATOM 3809 O O . LEU A 1 489 ? -18.128 -10.983 -6.077 1.00 96.56 489 LEU A O 1
ATOM 3813 N N . TRP A 1 490 ? -17.293 -12.816 -5.076 1.00 97.62 490 TRP A N 1
ATOM 3814 C CA . TRP A 1 490 ? -16.334 -13.167 -6.120 1.00 97.62 490 TRP A CA 1
ATOM 3815 C C . TRP A 1 490 ? -16.530 -14.604 -6.599 1.00 97.62 490 TRP A C 1
ATOM 3817 O O . TRP A 1 490 ? -16.448 -15.547 -5.812 1.00 97.62 490 TRP A O 1
ATOM 3827 N N . GLU A 1 491 ? -16.718 -14.782 -7.907 1.00 96.81 491 GLU A N 1
ATOM 3828 C CA . GLU A 1 491 ? -16.609 -16.100 -8.534 1.00 96.81 491 GLU A CA 1
ATOM 3829 C C . GLU A 1 491 ? -15.141 -16.557 -8.528 1.00 96.81 491 GLU A C 1
ATOM 3831 O O . GLU A 1 491 ? -14.245 -15.781 -8.869 1.00 96.81 491 GLU A O 1
ATOM 3836 N N . ASN A 1 492 ? -14.888 -17.811 -8.135 1.00 96.94 492 ASN A N 1
ATOM 3837 C CA . ASN A 1 492 ? -13.544 -18.387 -7.977 1.00 96.94 492 ASN A CA 1
ATOM 3838 C C . ASN A 1 492 ? -12.594 -17.442 -7.194 1.00 96.94 492 ASN A C 1
ATOM 3840 O O . ASN A 1 492 ? -11.620 -16.936 -7.763 1.00 96.94 492 ASN A O 1
ATOM 3844 N N . PRO A 1 493 ? -12.886 -17.157 -5.906 1.00 97.19 493 PRO A N 1
ATOM 3845 C CA . PRO A 1 493 ? -12.241 -16.084 -5.143 1.00 97.19 493 PRO A CA 1
ATOM 3846 C C . PRO A 1 493 ? -10.727 -16.262 -4.992 1.00 97.19 493 PRO A C 1
ATOM 3848 O O . PRO A 1 493 ? -9.990 -15.280 -5.036 1.00 97.19 493 PRO A O 1
ATOM 3851 N N . ASP A 1 494 ? -10.248 -17.494 -4.847 1.00 96.50 494 ASP A N 1
ATOM 3852 C CA . ASP A 1 494 ? -8.823 -17.771 -4.641 1.00 96.50 494 ASP A CA 1
ATOM 3853 C C . ASP A 1 494 ? -8.029 -17.931 -5.949 1.00 96.50 494 ASP A C 1
ATOM 3855 O O . ASP A 1 494 ? -6.804 -18.017 -5.907 1.00 96.50 494 ASP A O 1
ATOM 3859 N N . LYS A 1 495 ? -8.698 -17.920 -7.114 1.00 98.00 495 LYS A N 1
ATOM 3860 C CA . LYS A 1 495 ? -8.037 -17.933 -8.427 1.00 98.00 495 LYS A CA 1
ATOM 3861 C C . LYS A 1 495 ? -7.485 -16.541 -8.754 1.00 98.00 495 LYS A C 1
ATOM 3863 O O . LYS A 1 495 ? -8.219 -15.556 -8.662 1.00 98.00 495 LYS A O 1
ATOM 3868 N N . PHE A 1 496 ? -6.237 -16.484 -9.218 1.00 98.62 496 PHE A N 1
ATOM 3869 C CA . PHE A 1 496 ? -5.681 -15.333 -9.929 1.00 98.62 496 PHE A CA 1
ATOM 3870 C C . PHE A 1 496 ? -6.282 -15.262 -11.338 1.00 98.62 496 PHE A C 1
ATOM 3872 O O . PHE A 1 496 ? -6.054 -16.134 -12.175 1.00 98.62 496 PHE A O 1
ATOM 3879 N N . ASP A 1 497 ? -7.127 -14.261 -11.573 1.00 98.31 497 ASP A N 1
ATOM 3880 C CA . ASP A 1 497 ? -7.846 -14.090 -12.833 1.00 98.31 497 ASP A CA 1
ATOM 3881 C C . ASP A 1 497 ? -7.989 -12.601 -13.200 1.00 98.31 497 ASP A C 1
ATOM 3883 O O . ASP A 1 497 ? -9.004 -11.981 -12.877 1.00 98.31 497 ASP A O 1
ATOM 3887 N N . PRO A 1 498 ? -6.986 -11.987 -13.856 1.00 98.25 498 PRO A N 1
ATOM 3888 C CA . PRO A 1 498 ? -7.043 -10.579 -14.255 1.00 98.25 498 PRO A CA 1
ATOM 3889 C C . PRO A 1 498 ? -8.205 -10.253 -15.205 1.00 98.25 498 PRO A C 1
ATOM 3891 O O . PRO A 1 498 ? -8.700 -9.125 -15.204 1.00 98.25 498 PRO A O 1
ATOM 3894 N N . ASP A 1 499 ? -8.683 -11.236 -15.978 1.00 97.50 499 ASP A N 1
ATOM 3895 C CA . ASP A 1 499 ? -9.804 -11.064 -16.907 1.00 97.50 499 ASP A CA 1
ATOM 3896 C C . ASP A 1 499 ? -11.161 -10.945 -16.184 1.00 97.50 499 ASP A C 1
ATOM 3898 O O . ASP A 1 499 ? -12.143 -10.522 -16.801 1.00 97.50 499 ASP A O 1
ATOM 3902 N N . ARG A 1 500 ? -11.226 -11.201 -14.861 1.00 96.75 500 ARG A N 1
ATOM 3903 C CA . ARG A 1 500 ? -12.419 -10.902 -14.039 1.00 96.75 500 ARG A CA 1
ATOM 3904 C C . ARG A 1 500 ? -12.798 -9.420 -14.042 1.00 96.75 500 ARG A C 1
ATOM 3906 O O . ARG A 1 500 ? -13.927 -9.084 -13.696 1.00 96.75 500 ARG A O 1
ATOM 3913 N N . PHE A 1 501 ? -11.852 -8.546 -14.388 1.00 97.00 501 PHE A N 1
ATOM 3914 C CA . PHE A 1 501 ? -12.020 -7.101 -14.495 1.00 97.00 501 PHE A CA 1
ATOM 3915 C C . PHE A 1 501 ? -11.899 -6.691 -15.974 1.00 97.00 501 PHE A C 1
ATOM 3917 O O . PHE A 1 501 ? -10.800 -6.346 -16.413 1.00 97.00 501 PHE A O 1
ATOM 3924 N N . PRO A 1 502 ? -12.981 -6.704 -16.777 1.00 95.38 502 PRO A N 1
ATOM 3925 C CA . PRO A 1 502 ? -12.874 -6.570 -18.230 1.00 95.38 502 PRO A CA 1
ATOM 3926 C C . PRO A 1 502 ? -12.158 -5.284 -18.657 1.00 95.38 502 PRO A C 1
ATOM 3928 O O . PRO A 1 502 ? -12.434 -4.209 -18.120 1.00 95.38 502 PRO A O 1
ATOM 3931 N N . ILE A 1 503 ? -11.239 -5.387 -19.621 1.00 94.31 503 ILE A N 1
ATOM 3932 C CA . ILE A 1 503 ? -10.360 -4.282 -20.049 1.00 94.31 503 ILE A CA 1
ATOM 3933 C C . ILE A 1 503 ? -11.119 -3.047 -20.562 1.00 94.31 503 ILE A C 1
ATOM 3935 O O . ILE A 1 503 ? -10.698 -1.928 -20.282 1.00 94.31 503 ILE A O 1
ATOM 3939 N N . ASP A 1 504 ? -12.276 -3.239 -21.205 1.00 91.19 504 ASP A N 1
ATOM 3940 C CA . ASP A 1 504 ? -13.140 -2.159 -21.715 1.00 91.19 504 ASP A CA 1
ATOM 3941 C C . ASP A 1 504 ? -13.995 -1.472 -20.631 1.00 91.19 504 ASP A C 1
ATOM 3943 O O . ASP A 1 504 ? -14.690 -0.489 -20.899 1.00 91.19 504 ASP A O 1
ATOM 3947 N N . GLN A 1 505 ? -13.992 -1.993 -19.400 1.00 92.12 505 GLN A N 1
ATOM 3948 C CA . GLN A 1 505 ? -14.707 -1.399 -18.271 1.00 92.12 505 GLN A CA 1
ATOM 3949 C C . GLN A 1 505 ? -13.818 -0.429 -17.479 1.00 92.12 505 GLN A C 1
ATOM 3951 O O . GLN A 1 505 ? -12.602 -0.338 -17.664 1.00 92.12 505 GLN A O 1
ATOM 3956 N N . LYS A 1 506 ? -14.449 0.331 -16.577 1.00 92.81 506 LYS A N 1
ATOM 3957 C CA . LYS A 1 506 ? -13.746 1.239 -15.661 1.00 92.81 506 LYS A CA 1
ATOM 3958 C C . LYS A 1 506 ? -12.799 0.455 -14.749 1.00 92.81 506 LYS A C 1
ATOM 3960 O O . LYS A 1 506 ? -13.088 -0.682 -14.393 1.00 92.81 506 LYS A O 1
ATOM 3965 N N . MET A 1 507 ? -11.712 1.103 -14.331 1.00 94.19 507 MET A N 1
ATOM 3966 C CA . MET A 1 507 ? -10.782 0.550 -13.341 1.00 94.19 507 MET A CA 1
ATOM 3967 C C . MET A 1 507 ? -11.535 0.119 -12.072 1.00 94.19 507 MET A C 1
ATOM 3969 O O . MET A 1 507 ? -12.273 0.954 -11.535 1.00 94.19 507 MET A O 1
ATOM 3973 N N . PRO A 1 508 ? -11.357 -1.117 -11.569 1.00 97.19 508 PRO A N 1
ATOM 3974 C CA . PRO A 1 508 ? -12.031 -1.559 -10.355 1.00 97.19 508 PRO A CA 1
ATOM 3975 C C . PRO A 1 508 ? -11.570 -0.736 -9.147 1.00 97.19 508 PRO A C 1
ATOM 3977 O O . PRO A 1 508 ? -10.386 -0.446 -8.979 1.00 97.19 508 PRO A O 1
ATOM 3980 N N . ASN A 1 509 ? -12.520 -0.319 -8.313 1.00 97.62 509 ASN A N 1
ATOM 3981 C CA . ASN A 1 509 ? -12.294 0.490 -7.115 1.00 97.62 509 ASN A CA 1
ATOM 3982 C C . ASN A 1 509 ? -13.459 0.332 -6.119 1.00 97.62 509 ASN A C 1
ATOM 3984 O O . ASN A 1 509 ? -14.439 -0.361 -6.394 1.00 97.62 509 ASN A O 1
ATOM 3988 N N . GLU A 1 510 ? -13.389 1.018 -4.975 1.00 97.81 510 GLU A N 1
ATOM 3989 C CA . GLU A 1 510 ? -14.390 0.909 -3.909 1.00 97.81 510 GLU A CA 1
ATOM 3990 C C . GLU A 1 510 ? -15.814 1.300 -4.339 1.00 97.81 510 GLU A C 1
ATOM 3992 O O . GLU A 1 510 ? -16.788 0.827 -3.752 1.00 97.81 510 GLU A O 1
ATOM 3997 N N . ILE A 1 511 ? -15.956 2.142 -5.369 1.00 97.12 511 ILE A N 1
ATOM 3998 C CA . ILE A 1 511 ? -17.255 2.613 -5.860 1.00 97.12 511 ILE A CA 1
ATOM 3999 C C . ILE A 1 511 ? -17.833 1.704 -6.950 1.00 97.12 511 ILE A C 1
ATOM 4001 O O . ILE A 1 511 ? -19.041 1.469 -6.938 1.00 97.12 511 ILE A O 1
ATOM 4005 N N . THR A 1 512 ? -17.018 1.196 -7.881 1.00 96.88 512 THR A N 1
ATOM 4006 C CA . THR A 1 512 ? -17.493 0.296 -8.948 1.00 96.88 512 THR A CA 1
ATOM 4007 C C . THR A 1 512 ? -17.848 -1.084 -8.400 1.00 96.88 512 THR A C 1
ATOM 4009 O O . THR A 1 512 ? -18.916 -1.596 -8.725 1.00 96.88 512 THR A O 1
ATOM 4012 N N . GLU A 1 513 ? -17.041 -1.625 -7.481 1.00 97.38 513 GLU A N 1
ATOM 4013 C CA . GLU A 1 513 ? -17.255 -2.963 -6.904 1.00 97.38 513 GLU A CA 1
ATOM 4014 C C . GLU A 1 513 ? -18.136 -2.934 -5.635 1.00 97.38 513 GLU A C 1
ATOM 4016 O O . GLU A 1 513 ? -18.126 -3.877 -4.847 1.00 97.38 513 GLU A O 1
ATOM 4021 N N . ASN A 1 514 ? -18.857 -1.831 -5.376 1.00 96.69 514 ASN A N 1
ATOM 4022 C CA . ASN A 1 514 ? -19.708 -1.616 -4.191 1.00 96.69 514 ASN A CA 1
ATOM 4023 C C . ASN A 1 514 ? -19.065 -2.094 -2.865 1.00 96.69 514 ASN A C 1
ATOM 4025 O O . ASN A 1 514 ? -19.662 -2.855 -2.099 1.00 96.69 514 ASN A O 1
ATOM 4029 N N . PHE A 1 515 ? -17.831 -1.646 -2.605 1.00 98.06 515 PHE A N 1
ATOM 4030 C CA . PHE A 1 515 ? -17.025 -1.975 -1.420 1.00 98.06 515 PHE A CA 1
ATOM 4031 C C . PHE A 1 515 ? -16.657 -3.470 -1.245 1.00 98.06 515 PHE A C 1
ATOM 4033 O O . PHE A 1 515 ? -16.090 -3.836 -0.215 1.00 98.06 515 PHE A O 1
ATOM 4040 N N . ALA A 1 516 ? -16.883 -4.330 -2.248 1.00 97.88 516 ALA A N 1
ATOM 4041 C CA . ALA A 1 516 ? -16.313 -5.684 -2.294 1.00 97.88 516 ALA A CA 1
ATOM 4042 C C . ALA A 1 516 ? -14.794 -5.680 -2.565 1.00 97.88 516 ALA A C 1
ATOM 4044 O O . ALA A 1 516 ? -14.097 -6.623 -2.190 1.00 97.88 516 ALA A O 1
ATOM 4045 N N . TYR A 1 517 ? -14.293 -4.611 -3.195 1.00 98.62 517 TYR A N 1
ATOM 4046 C CA . TYR A 1 517 ? -12.885 -4.351 -3.497 1.00 98.62 517 TYR A CA 1
ATOM 4047 C C . TYR A 1 517 ? -12.461 -3.013 -2.878 1.00 98.62 517 TYR A C 1
ATOM 4049 O O . TYR A 1 517 ? -13.135 -2.005 -3.075 1.00 98.62 517 TYR A O 1
ATOM 4057 N N . LEU A 1 518 ? -11.370 -2.997 -2.111 1.00 98.50 518 LEU A N 1
ATOM 4058 C CA . LEU A 1 518 ? -10.900 -1.864 -1.302 1.00 98.50 518 LEU A CA 1
ATOM 4059 C C . LEU A 1 518 ? -9.359 -1.702 -1.349 1.00 98.50 518 LEU A C 1
ATOM 4061 O O . LEU A 1 518 ? -8.741 -1.561 -0.290 1.00 98.50 518 LEU A O 1
ATOM 4065 N N . PRO A 1 519 ? -8.703 -1.700 -2.531 1.00 97.81 519 PRO A N 1
ATOM 4066 C CA . PRO A 1 519 ? -7.234 -1.694 -2.645 1.00 97.81 519 PRO A CA 1
ATOM 4067 C C . PRO A 1 519 ? -6.582 -0.491 -1.947 1.00 97.81 519 PRO A C 1
ATOM 4069 O O . PRO A 1 519 ? -5.493 -0.602 -1.400 1.00 97.81 519 PRO A O 1
ATOM 4072 N N . PHE A 1 520 ? -7.283 0.646 -1.908 1.00 98.12 520 PHE A N 1
ATOM 4073 C CA . PHE A 1 520 ? -6.830 1.897 -1.293 1.00 98.12 520 PHE A CA 1
ATOM 4074 C C . PHE A 1 520 ? -7.719 2.326 -0.110 1.00 98.12 520 PHE A C 1
ATOM 4076 O O . PHE A 1 520 ? -7.812 3.512 0.236 1.00 98.12 520 PHE A O 1
ATOM 4083 N N . GLY A 1 521 ? -8.409 1.361 0.509 1.00 96.44 521 GLY A N 1
ATOM 4084 C CA . GLY A 1 521 ? -9.477 1.605 1.475 1.00 96.44 521 GLY A CA 1
ATOM 4085 C C . GLY A 1 521 ? -10.718 2.200 0.804 1.00 96.44 521 GLY A C 1
ATOM 4086 O O . GLY A 1 521 ? -11.087 1.800 -0.295 1.00 96.44 521 GLY A O 1
ATOM 4087 N N . GLY A 1 522 ? -11.376 3.160 1.460 1.00 94.81 522 GLY A N 1
ATOM 4088 C CA . GLY A 1 522 ? -12.542 3.832 0.886 1.00 94.81 522 GLY A CA 1
ATOM 4089 C C . GLY A 1 522 ? -13.129 4.936 1.765 1.00 94.81 522 GLY A C 1
ATOM 4090 O O . GLY A 1 522 ? -12.753 5.101 2.931 1.00 94.81 522 GLY A O 1
ATOM 4091 N N . GLY A 1 523 ? -14.067 5.686 1.181 1.00 94.50 523 GLY A N 1
ATOM 4092 C CA . GLY A 1 523 ? -14.786 6.781 1.837 1.00 94.50 523 GLY A CA 1
ATOM 4093 C C . GLY A 1 523 ? -13.875 7.927 2.293 1.00 94.50 523 GLY A C 1
ATOM 4094 O O . GLY A 1 523 ? -12.854 8.203 1.667 1.00 94.50 523 GLY A O 1
ATOM 4095 N N . GLN A 1 524 ? -14.233 8.612 3.386 1.00 91.06 524 GLN A N 1
ATOM 4096 C CA . GLN A 1 524 ? -13.522 9.831 3.814 1.00 91.06 524 GLN A CA 1
ATOM 4097 C C . GLN A 1 524 ? -12.020 9.593 4.047 1.00 91.06 524 GLN A C 1
ATOM 4099 O O . GLN A 1 524 ? -11.194 10.427 3.692 1.00 91.06 524 GLN A O 1
ATOM 4104 N N . ARG A 1 525 ? -11.663 8.440 4.627 1.00 93.25 525 ARG A N 1
ATOM 4105 C CA . ARG A 1 525 ? -10.295 8.077 5.038 1.00 93.25 525 ARG A CA 1
ATOM 4106 C C . ARG A 1 525 ? -9.588 7.158 4.016 1.00 93.25 525 ARG A C 1
ATOM 4108 O O . ARG A 1 525 ? -8.721 6.384 4.424 1.00 93.25 525 ARG A O 1
ATOM 4115 N N . LYS A 1 526 ? -9.953 7.230 2.723 1.00 95.94 526 LYS A N 1
ATOM 4116 C CA . LYS A 1 526 ? -9.241 6.595 1.588 1.00 95.94 526 LYS A CA 1
ATOM 4117 C C . LYS A 1 526 ? -7.768 7.042 1.532 1.00 95.94 526 LYS A C 1
ATOM 4119 O O . LYS A 1 526 ? -7.429 8.088 2.095 1.00 95.94 526 LYS A O 1
ATOM 4124 N N . CYS A 1 527 ? -6.902 6.300 0.839 1.00 97.38 527 CYS A N 1
ATOM 4125 C CA . CYS A 1 527 ? -5.560 6.770 0.466 1.00 97.38 527 CYS A CA 1
ATOM 4126 C C . CYS A 1 527 ? -5.583 8.170 -0.205 1.00 97.38 527 CYS A C 1
ATOM 4128 O O . CYS A 1 527 ? -6.639 8.665 -0.615 1.00 97.38 527 CYS A O 1
ATOM 4130 N N . VAL A 1 528 ? -4.425 8.835 -0.250 1.00 95.81 528 VAL A N 1
ATOM 4131 C CA . VAL A 1 528 ? -4.203 10.095 -0.996 1.00 95.81 528 VAL A CA 1
ATOM 4132 C C . VAL A 1 528 ? -3.331 9.902 -2.239 1.00 95.81 528 VAL A C 1
ATOM 4134 O O . VAL A 1 528 ? -3.429 10.700 -3.158 1.00 95.81 528 VAL A O 1
ATOM 4137 N N . GLY A 1 529 ? -2.516 8.844 -2.276 1.00 95.88 529 GLY A N 1
ATOM 4138 C CA . GLY A 1 529 ? -1.656 8.476 -3.403 1.00 95.88 529 GLY A CA 1
ATOM 4139 C C . GLY A 1 529 ? -2.139 7.222 -4.130 1.00 95.88 529 GLY A C 1
ATOM 4140 O O . GLY A 1 529 ? -1.313 6.405 -4.516 1.00 95.88 529 GLY A O 1
ATOM 4141 N N . ASP A 1 530 ? -3.455 7.028 -4.284 1.00 95.94 530 ASP A N 1
ATOM 4142 C CA . ASP A 1 530 ? -3.996 5.859 -4.999 1.00 95.94 530 ASP A CA 1
ATOM 4143 C C . ASP A 1 530 ? -3.607 5.859 -6.486 1.00 95.94 530 ASP A C 1
ATOM 4145 O O . ASP A 1 530 ? -3.220 4.823 -7.018 1.00 95.94 530 ASP A O 1
ATOM 4149 N N . GLN A 1 531 ? -3.615 7.025 -7.140 1.00 94.81 531 GLN A N 1
ATOM 4150 C CA . GLN A 1 531 ? -3.086 7.162 -8.505 1.00 94.81 531 GLN A CA 1
ATOM 4151 C C . GLN A 1 531 ? -1.553 7.041 -8.564 1.00 94.81 531 GLN A C 1
ATOM 4153 O O . GLN A 1 531 ? -1.033 6.399 -9.472 1.00 94.81 531 GLN A O 1
ATOM 4158 N N . PHE A 1 532 ? -0.843 7.618 -7.587 1.00 96.50 532 PHE A N 1
ATOM 4159 C CA . PHE A 1 532 ? 0.624 7.594 -7.500 1.00 96.50 532 PHE A CA 1
ATOM 4160 C C . PHE A 1 532 ? 1.152 6.154 -7.418 1.00 96.50 532 PHE A C 1
ATOM 4162 O O . PHE A 1 532 ? 1.877 5.719 -8.308 1.00 96.50 532 PHE A O 1
ATOM 4169 N N . ALA A 1 533 ? 0.716 5.393 -6.407 1.00 97.56 533 ALA A N 1
ATOM 4170 C CA . ALA A 1 533 ? 1.191 4.031 -6.163 1.00 97.56 533 ALA A CA 1
ATOM 4171 C C . ALA A 1 533 ? 0.766 3.053 -7.273 1.00 97.56 533 ALA A C 1
ATOM 4173 O O . ALA A 1 533 ? 1.468 2.081 -7.556 1.00 97.56 533 ALA A O 1
ATOM 4174 N N . LEU A 1 534 ? -0.369 3.308 -7.938 1.00 97.44 534 LEU A N 1
ATOM 4175 C CA . LEU A 1 534 ? -0.793 2.513 -9.089 1.00 97.44 534 LEU A CA 1
ATOM 4176 C C . LEU A 1 534 ? 0.124 2.739 -10.301 1.00 97.44 534 LEU A C 1
ATOM 4178 O O . LEU A 1 534 ? 0.538 1.761 -10.916 1.00 97.44 534 LEU A O 1
ATOM 4182 N N . PHE A 1 535 ? 0.478 3.987 -10.625 1.00 97.56 535 PHE A N 1
ATOM 4183 C CA . PHE A 1 535 ? 1.418 4.282 -11.715 1.00 97.56 535 PHE A CA 1
ATOM 4184 C C . PHE A 1 535 ? 2.834 3.783 -11.394 1.00 97.56 535 PHE A C 1
ATOM 4186 O O . PHE A 1 535 ? 3.429 3.105 -12.228 1.00 97.56 535 PHE A O 1
ATOM 4193 N N . GLU A 1 536 ? 3.329 4.013 -10.174 1.00 98.19 536 GLU A N 1
ATOM 4194 C CA . GLU A 1 536 ? 4.589 3.450 -9.661 1.00 98.19 536 GLU A CA 1
ATOM 4195 C C . GLU A 1 536 ? 4.647 1.923 -9.865 1.00 98.19 536 GLU A C 1
ATOM 4197 O O . GLU A 1 536 ? 5.626 1.394 -10.403 1.00 98.19 536 GLU A O 1
ATOM 4202 N N . SER A 1 537 ? 3.561 1.223 -9.509 1.00 98.44 537 SER A N 1
ATOM 4203 C CA . SER A 1 537 ? 3.432 -0.228 -9.683 1.00 98.44 537 SER A CA 1
ATOM 4204 C C . SER A 1 537 ? 3.408 -0.648 -11.157 1.00 98.44 537 SER A C 1
ATOM 4206 O O . SER A 1 537 ? 4.096 -1.599 -11.521 1.00 98.44 537 SER A O 1
ATOM 4208 N N . ILE A 1 538 ? 2.642 0.041 -12.017 1.00 98.25 538 ILE A N 1
ATOM 4209 C CA . ILE A 1 538 ? 2.562 -0.261 -13.461 1.00 98.25 538 ILE A CA 1
ATOM 4210 C C . ILE A 1 538 ? 3.934 -0.103 -14.114 1.00 98.25 538 ILE A C 1
ATOM 4212 O O . ILE A 1 538 ? 4.381 -1.006 -14.817 1.00 98.25 538 ILE A O 1
ATOM 4216 N N . ILE A 1 539 ? 4.607 1.022 -13.870 1.00 97.81 539 ILE A N 1
ATOM 4217 C CA . ILE A 1 539 ? 5.885 1.367 -14.503 1.00 97.81 539 ILE A CA 1
ATOM 4218 C C . ILE A 1 539 ? 6.975 0.401 -14.052 1.00 97.81 539 ILE A C 1
ATOM 4220 O O . ILE A 1 539 ? 7.657 -0.189 -14.889 1.00 97.81 539 ILE A O 1
ATOM 4224 N N . THR A 1 540 ? 7.078 0.156 -12.745 1.00 97.69 540 THR A N 1
ATOM 4225 C CA . THR A 1 540 ? 8.058 -0.785 -12.194 1.00 97.69 540 THR A CA 1
ATOM 4226 C C . THR A 1 540 ? 7.837 -2.203 -12.724 1.00 97.69 540 THR A C 1
ATOM 4228 O O . THR A 1 540 ? 8.783 -2.842 -13.189 1.00 97.69 540 THR A O 1
ATOM 4231 N N . LEU A 1 541 ? 6.589 -2.689 -12.726 1.00 98.06 541 LEU A N 1
ATOM 4232 C CA . LEU A 1 541 ? 6.263 -4.022 -13.235 1.00 98.06 541 LEU A CA 1
ATOM 4233 C C . LEU A 1 541 ? 6.535 -4.142 -14.740 1.00 98.06 541 LEU A C 1
ATOM 4235 O O . LEU A 1 541 ? 7.104 -5.144 -15.173 1.00 98.06 541 LEU A O 1
ATOM 4239 N N . ALA A 1 542 ? 6.173 -3.125 -15.527 1.00 97.00 542 ALA A N 1
ATOM 4240 C CA . ALA A 1 542 ? 6.424 -3.088 -16.962 1.00 97.00 542 ALA A CA 1
ATOM 4241 C C . ALA A 1 542 ? 7.927 -3.114 -17.270 1.00 97.00 542 ALA A C 1
ATOM 4243 O O . ALA A 1 542 ? 8.370 -3.926 -18.078 1.00 97.00 542 ALA A O 1
ATOM 4244 N N . MET A 1 543 ? 8.740 -2.301 -16.590 1.00 94.94 543 MET A N 1
ATOM 4245 C CA . MET A 1 543 ? 10.187 -2.260 -16.831 1.00 94.94 543 MET A CA 1
ATOM 4246 C C . MET A 1 543 ? 10.890 -3.574 -16.465 1.00 94.94 543 MET A C 1
ATOM 4248 O O . MET A 1 543 ? 11.773 -4.008 -17.210 1.00 94.94 543 MET A O 1
ATOM 4252 N N . VAL A 1 544 ? 10.459 -4.244 -15.388 1.00 95.50 544 VAL A N 1
ATOM 4253 C CA . VAL A 1 544 ? 10.937 -5.593 -15.039 1.00 95.50 544 VAL A CA 1
ATOM 4254 C C . VAL A 1 544 ? 10.489 -6.617 -16.087 1.00 95.50 544 VAL A C 1
ATOM 4256 O O . VAL A 1 544 ? 11.331 -7.339 -16.616 1.00 95.50 544 VAL A O 1
ATOM 4259 N N . CYS A 1 545 ? 9.202 -6.652 -16.452 1.00 95.75 545 CYS A N 1
ATOM 4260 C CA . CYS A 1 545 ? 8.672 -7.624 -17.418 1.00 95.75 545 CYS A CA 1
ATOM 4261 C C . CYS A 1 545 ? 9.218 -7.425 -18.841 1.00 95.75 545 CYS A C 1
ATOM 4263 O O . CYS A 1 545 ? 9.392 -8.407 -19.560 1.00 95.75 545 CYS A O 1
ATOM 4265 N N . ARG A 1 546 ? 9.537 -6.189 -19.257 1.00 94.25 546 ARG A N 1
ATOM 4266 C CA . ARG A 1 546 ? 10.212 -5.927 -20.537 1.00 94.25 546 ARG A CA 1
ATOM 4267 C C . ARG A 1 546 ? 11.565 -6.628 -20.576 1.00 94.25 546 ARG A C 1
ATOM 4269 O O . ARG A 1 546 ? 11.830 -7.353 -21.530 1.00 94.25 546 ARG A O 1
ATOM 4276 N N . ARG A 1 547 ? 12.388 -6.426 -19.542 1.00 92.88 547 ARG A N 1
ATOM 4277 C CA . ARG A 1 547 ? 13.816 -6.786 -19.535 1.00 92.88 547 ARG A CA 1
ATOM 4278 C C . ARG A 1 547 ? 14.105 -8.210 -19.065 1.00 92.88 547 ARG A C 1
ATOM 4280 O O . ARG A 1 547 ? 15.071 -8.816 -19.534 1.00 92.88 547 ARG A O 1
ATOM 4287 N N . PHE A 1 548 ? 13.262 -8.763 -18.196 1.00 93.94 548 PHE A N 1
ATOM 4288 C CA . PHE A 1 548 ? 13.486 -10.054 -17.549 1.00 93.94 548 PHE A CA 1
ATOM 4289 C C . PHE A 1 548 ? 12.303 -11.006 -17.712 1.00 93.94 548 PHE A C 1
ATOM 4291 O O . PHE A 1 548 ? 11.135 -10.640 -17.575 1.00 93.94 548 PHE A O 1
ATOM 4298 N N . ASP A 1 549 ? 12.636 -12.266 -17.963 1.00 94.81 549 ASP A N 1
ATOM 4299 C CA . ASP A 1 549 ? 11.798 -13.392 -17.595 1.00 94.81 549 ASP A CA 1
ATOM 4300 C C . ASP A 1 549 ? 12.250 -13.913 -16.223 1.00 94.81 549 ASP A C 1
ATOM 4302 O O . ASP A 1 549 ? 13.418 -13.775 -15.847 1.00 94.81 549 ASP A O 1
ATOM 4306 N N . PHE A 1 550 ? 11.319 -14.466 -15.450 1.00 95.62 550 PHE A N 1
ATOM 4307 C CA . PHE A 1 550 ? 11.574 -14.861 -14.064 1.00 95.62 550 PHE A CA 1
ATOM 4308 C C . PHE A 1 550 ? 10.740 -16.065 -13.614 1.00 95.62 550 PHE A C 1
ATOM 4310 O O . PHE A 1 550 ? 9.569 -16.207 -13.978 1.00 95.62 550 PHE A O 1
ATOM 4317 N N . GLU A 1 551 ? 11.343 -16.918 -12.790 1.00 95.69 551 GLU A N 1
ATOM 4318 C CA . GLU A 1 551 ? 10.732 -18.107 -12.182 1.00 95.69 551 GLU A CA 1
ATOM 4319 C C . GLU A 1 551 ? 11.087 -18.194 -10.689 1.00 95.69 551 GLU A C 1
ATOM 4321 O O . GLU A 1 551 ? 12.113 -17.667 -10.260 1.00 95.69 551 GLU A O 1
ATOM 4326 N N . LEU A 1 552 ? 10.254 -18.855 -9.877 1.00 96.44 552 LEU A N 1
ATOM 4327 C CA . LEU A 1 552 ? 10.572 -19.090 -8.463 1.00 96.44 552 LEU A CA 1
ATOM 4328 C C . LEU A 1 552 ? 11.789 -20.015 -8.340 1.00 96.44 552 LEU A C 1
ATOM 4330 O O . LEU A 1 552 ? 11.838 -21.060 -8.991 1.00 96.44 552 LEU A O 1
ATOM 4334 N N . ASP A 1 553 ? 12.750 -19.693 -7.469 1.00 95.25 553 ASP A N 1
ATOM 4335 C CA . ASP A 1 553 ? 13.840 -20.636 -7.218 1.00 95.25 553 ASP A CA 1
ATOM 4336 C C . ASP A 1 553 ? 13.382 -21.781 -6.30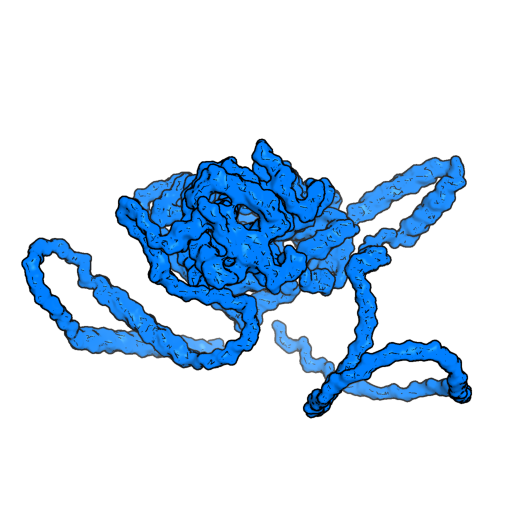4 1.00 95.25 553 ASP A C 1
ATOM 4338 O O . ASP A 1 553 ? 13.226 -21.611 -5.095 1.00 95.25 553 ASP A O 1
ATOM 4342 N N . ALA A 1 554 ? 13.255 -22.979 -6.876 1.00 93.38 554 ALA A N 1
ATOM 4343 C CA . ALA A 1 554 ? 12.949 -24.220 -6.165 1.00 93.38 554 ALA A CA 1
ATOM 4344 C C . ALA A 1 554 ? 13.937 -24.585 -5.028 1.00 93.38 554 ALA A C 1
ATOM 4346 O O . ALA A 1 554 ? 13.611 -25.437 -4.203 1.00 93.38 554 ALA A O 1
ATOM 4347 N N . LYS A 1 555 ? 15.124 -23.955 -4.939 1.00 93.06 555 LYS A N 1
ATOM 4348 C CA . LYS A 1 555 ? 16.004 -24.035 -3.750 1.00 93.06 555 LYS A CA 1
ATOM 4349 C C . LYS A 1 555 ? 15.334 -23.447 -2.500 1.00 93.06 555 LYS A C 1
ATOM 4351 O O . LYS A 1 555 ? 15.543 -23.960 -1.403 1.00 93.06 555 LYS A O 1
ATOM 4356 N N . PHE A 1 556 ? 14.572 -22.367 -2.672 1.00 93.62 556 PHE A N 1
ATOM 4357 C CA . PHE A 1 556 ? 13.927 -21.604 -1.601 1.00 93.62 556 PHE A CA 1
ATOM 4358 C C . PHE A 1 556 ? 12.418 -21.883 -1.516 1.00 93.62 556 PHE A C 1
ATOM 4360 O O . PHE A 1 556 ? 11.877 -21.932 -0.414 1.00 93.62 556 PHE A O 1
ATOM 4367 N N . HIS A 1 557 ? 11.766 -22.153 -2.655 1.00 93.62 557 HIS A N 1
ATOM 4368 C CA . HIS A 1 557 ? 10.333 -22.472 -2.765 1.00 93.62 557 HIS A CA 1
ATOM 4369 C C . HIS A 1 557 ? 10.120 -23.909 -3.282 1.00 93.62 557 HIS A C 1
ATOM 4371 O O . HIS A 1 557 ? 9.633 -24.091 -4.400 1.00 93.62 557 HIS A O 1
ATOM 4377 N N . PRO A 1 558 ? 10.502 -24.955 -2.523 1.00 88.75 558 PRO A N 1
ATOM 4378 C CA . PRO A 1 558 ? 10.476 -26.342 -3.003 1.00 88.75 558 PRO A CA 1
ATOM 4379 C C . PRO A 1 558 ? 9.065 -26.850 -3.337 1.00 88.75 558 PRO A C 1
ATOM 4381 O O . PRO A 1 558 ? 8.915 -27.696 -4.215 1.00 88.75 558 PRO A O 1
ATOM 4384 N N . ASP A 1 559 ? 8.042 -26.311 -2.669 1.00 90.00 559 ASP A N 1
ATOM 4385 C CA . ASP A 1 559 ? 6.627 -26.635 -2.891 1.00 90.00 559 ASP A CA 1
ATOM 4386 C C . ASP A 1 559 ? 5.948 -25.700 -3.921 1.00 90.00 559 ASP A C 1
ATOM 4388 O O . ASP A 1 559 ? 4.766 -25.857 -4.215 1.00 90.00 559 ASP A O 1
ATOM 4392 N N . GLY A 1 560 ? 6.672 -24.717 -4.478 1.00 87.75 560 GLY A N 1
ATOM 4393 C CA . GLY A 1 560 ? 6.143 -23.719 -5.424 1.00 87.75 560 GLY A CA 1
ATOM 4394 C C . GLY A 1 560 ? 5.308 -22.588 -4.799 1.00 87.75 560 GLY A C 1
ATOM 4395 O O . GLY A 1 560 ? 4.823 -21.713 -5.518 1.00 87.75 560 GLY A O 1
ATOM 4396 N N . GLU A 1 561 ? 5.150 -22.569 -3.474 1.00 88.44 561 GLU A N 1
ATOM 4397 C CA . GLU A 1 561 ? 4.387 -21.557 -2.734 1.00 88.44 561 GLU A CA 1
ATOM 4398 C C . GLU A 1 561 ? 5.283 -20.628 -1.902 1.00 88.44 561 GLU A C 1
ATOM 4400 O O . GLU A 1 561 ? 6.228 -21.077 -1.254 1.00 88.44 561 GLU A O 1
ATOM 4405 N N . CYS A 1 562 ? 4.931 -19.338 -1.848 1.00 91.62 562 CYS A N 1
ATOM 4406 C CA . CYS A 1 562 ? 5.537 -18.376 -0.926 1.00 91.62 562 CYS A CA 1
ATOM 4407 C C . CYS A 1 562 ? 4.670 -18.230 0.331 1.00 91.62 562 CYS A C 1
ATOM 4409 O O . CYS A 1 562 ? 3.520 -17.790 0.259 1.00 91.62 562 CYS A O 1
ATOM 4411 N N . GLY A 1 563 ? 5.233 -18.546 1.499 1.00 90.12 563 GLY A N 1
ATOM 4412 C CA . GLY A 1 563 ? 4.568 -18.317 2.784 1.00 90.12 563 GLY A CA 1
ATOM 4413 C C . GLY A 1 563 ? 4.281 -16.831 3.039 1.00 90.12 563 GLY A C 1
ATOM 4414 O O . GLY A 1 563 ? 5.039 -15.964 2.607 1.00 90.12 563 GLY A O 1
ATOM 4415 N N . MET A 1 564 ? 3.201 -16.540 3.771 1.00 93.19 564 MET A N 1
ATOM 4416 C CA . MET A 1 564 ? 2.806 -15.184 4.179 1.00 93.19 564 MET A CA 1
ATOM 4417 C C . MET A 1 564 ? 3.150 -14.904 5.648 1.00 93.19 564 MET A C 1
ATOM 4419 O O . MET A 1 564 ? 3.001 -15.771 6.512 1.00 93.19 564 MET A O 1
ATOM 4423 N N . THR A 1 565 ? 3.500 -13.659 5.959 1.00 87.00 565 THR A N 1
ATOM 4424 C CA . THR A 1 565 ? 3.476 -13.080 7.312 1.00 87.00 565 THR A CA 1
ATOM 4425 C C . THR A 1 565 ? 2.523 -11.875 7.359 1.00 87.00 565 THR A C 1
ATOM 4427 O O . THR A 1 565 ? 1.893 -11.525 6.361 1.00 87.00 565 THR A O 1
ATOM 4430 N N . THR A 1 566 ? 2.317 -11.281 8.539 1.00 73.56 566 THR A N 1
ATOM 4431 C CA . THR A 1 566 ? 1.464 -10.091 8.703 1.00 73.56 566 THR A CA 1
ATOM 4432 C C . THR A 1 566 ? 2.233 -9.000 9.428 1.00 73.56 566 THR A C 1
ATOM 4434 O O . THR A 1 566 ? 2.834 -9.256 10.471 1.00 73.56 566 THR A O 1
ATOM 4437 N N . GLY A 1 567 ? 2.145 -7.791 8.892 1.00 76.62 567 GLY A N 1
ATOM 4438 C CA . GLY A 1 567 ? 2.776 -6.592 9.419 1.00 76.62 567 GLY A CA 1
ATOM 4439 C C . GLY A 1 567 ? 1.861 -5.383 9.268 1.00 76.62 567 GLY A C 1
ATOM 4440 O O . GLY A 1 567 ? 0.638 -5.501 9.413 1.00 76.62 567 GLY A O 1
ATOM 4441 N N . ALA A 1 568 ? 2.438 -4.236 8.909 1.00 82.81 568 ALA A N 1
ATOM 4442 C CA . ALA A 1 568 ? 1.675 -3.151 8.284 1.00 82.81 568 ALA A CA 1
ATOM 4443 C C . ALA A 1 568 ? 1.107 -3.575 6.911 1.00 82.81 568 ALA A C 1
ATOM 4445 O O . ALA A 1 568 ? 0.008 -3.159 6.538 1.00 82.81 568 ALA A O 1
ATOM 4446 N N . THR A 1 569 ? 1.821 -4.457 6.204 1.00 91.62 569 THR A N 1
ATOM 4447 C CA . THR A 1 569 ? 1.412 -5.082 4.937 1.00 91.62 569 THR A CA 1
ATOM 4448 C C . THR A 1 569 ? 1.386 -6.619 5.063 1.00 91.62 569 THR A C 1
ATOM 4450 O O . THR A 1 569 ? 1.608 -7.175 6.146 1.00 91.62 569 THR A O 1
ATOM 4453 N N . ILE A 1 570 ? 1.063 -7.330 3.981 1.00 94.06 570 ILE A N 1
ATOM 4454 C CA . ILE A 1 570 ? 1.321 -8.766 3.839 1.00 94.06 570 ILE A CA 1
ATOM 4455 C C . ILE A 1 570 ? 2.738 -8.928 3.283 1.00 94.06 570 ILE A C 1
ATOM 4457 O O . ILE A 1 570 ? 2.962 -8.680 2.101 1.00 94.06 570 ILE A O 1
ATOM 4461 N N . HIS A 1 571 ? 3.657 -9.392 4.121 1.00 91.50 571 HIS A N 1
ATOM 4462 C CA . HIS A 1 571 ? 5.030 -9.736 3.741 1.00 91.50 571 HIS A CA 1
ATOM 4463 C C . HIS A 1 571 ? 5.151 -11.233 3.439 1.00 91.50 571 HIS A C 1
ATOM 4465 O O . HIS A 1 571 ? 4.263 -12.012 3.814 1.00 91.50 571 HIS A O 1
ATOM 4471 N N . THR A 1 572 ? 6.235 -11.682 2.801 1.00 94.38 572 THR A N 1
ATOM 4472 C CA . THR A 1 572 ? 6.504 -13.130 2.725 1.00 94.38 572 THR A CA 1
ATOM 4473 C C . THR A 1 572 ? 7.033 -13.669 4.069 1.00 94.38 572 THR A C 1
ATOM 4475 O O . THR A 1 572 ? 7.244 -12.927 5.031 1.00 94.38 572 THR A O 1
ATOM 4478 N N . THR A 1 573 ? 7.207 -14.988 4.200 1.00 89.56 573 THR A N 1
ATOM 4479 C CA . THR A 1 573 ? 7.842 -15.607 5.386 1.00 89.56 573 THR A CA 1
ATOM 4480 C C . THR A 1 573 ? 9.364 -15.739 5.263 1.00 89.56 573 THR A C 1
ATOM 4482 O O . THR A 1 573 ? 10.026 -15.973 6.272 1.00 89.56 573 THR A O 1
ATOM 4485 N N . GLY A 1 574 ? 9.929 -15.601 4.060 1.00 89.69 574 GLY A N 1
ATOM 4486 C CA . GLY A 1 574 ? 11.334 -15.939 3.798 1.00 89.69 574 GLY A CA 1
ATOM 4487 C C . GLY A 1 574 ? 11.930 -15.351 2.517 1.00 89.69 574 GLY A C 1
ATOM 4488 O O . GLY A 1 574 ? 12.881 -15.924 1.998 1.00 89.69 574 GLY A O 1
ATOM 4489 N N . GLY A 1 575 ? 11.378 -14.248 2.007 1.00 94.06 575 GLY A N 1
ATOM 4490 C CA . GLY A 1 575 ? 11.807 -13.577 0.778 1.00 94.06 575 GLY A CA 1
ATOM 4491 C C . GLY A 1 575 ? 11.265 -14.228 -0.499 1.00 94.06 575 GLY A C 1
ATOM 4492 O O . GLY A 1 575 ? 11.257 -15.455 -0.642 1.00 94.06 575 GLY A O 1
ATOM 4493 N N . LEU A 1 576 ? 10.860 -13.408 -1.470 1.00 97.44 576 LEU A N 1
ATOM 4494 C CA . LEU A 1 576 ? 10.479 -13.835 -2.816 1.00 97.44 576 LEU A CA 1
ATOM 4495 C C . LEU A 1 576 ? 11.734 -14.096 -3.663 1.00 97.44 576 LEU A C 1
ATOM 4497 O O . LEU A 1 576 ? 12.110 -13.316 -4.534 1.00 97.44 576 LEU A O 1
ATOM 4501 N N . HIS A 1 577 ? 12.384 -15.224 -3.394 1.00 97.44 577 HIS A N 1
ATOM 4502 C CA . HIS A 1 577 ? 13.552 -15.691 -4.137 1.00 97.44 577 HIS A CA 1
ATOM 4503 C C . HIS A 1 577 ? 13.186 -16.166 -5.557 1.00 97.44 577 HIS A C 1
ATOM 4505 O O . HIS A 1 577 ? 12.452 -17.145 -5.722 1.00 97.44 577 HIS A O 1
ATOM 4511 N N . VAL A 1 578 ? 13.720 -15.503 -6.584 1.00 96.56 578 VAL A N 1
ATOM 4512 C CA . VAL A 1 578 ? 13.510 -15.835 -8.004 1.00 96.56 578 VAL A CA 1
ATOM 4513 C C . VAL A 1 578 ? 14.833 -16.043 -8.736 1.00 96.56 578 VAL A C 1
ATOM 4515 O O . VAL A 1 578 ? 15.862 -15.465 -8.379 1.00 96.56 578 VAL A O 1
ATOM 4518 N N . LYS A 1 579 ? 14.793 -16.820 -9.818 1.00 94.94 579 LYS A N 1
ATOM 4519 C CA . LYS A 1 579 ? 15.814 -16.769 -10.868 1.00 94.94 579 LYS A CA 1
ATOM 4520 C C . LYS A 1 579 ? 15.359 -15.810 -11.951 1.00 94.94 579 LYS A C 1
ATOM 4522 O O . LYS A 1 579 ? 14.206 -15.857 -12.379 1.00 94.94 579 LYS A O 1
ATOM 4527 N N . LEU A 1 580 ? 16.280 -14.960 -12.389 1.00 94.00 580 LEU A N 1
ATOM 4528 C CA . LEU A 1 580 ? 16.089 -14.056 -13.514 1.00 94.00 580 LEU A CA 1
ATOM 4529 C C . LEU A 1 580 ? 16.802 -14.605 -14.749 1.00 94.00 580 LEU A C 1
ATOM 4531 O O . LEU A 1 580 ? 17.843 -15.252 -14.643 1.00 94.00 580 LEU A O 1
ATOM 4535 N N . LYS A 1 581 ? 16.259 -14.286 -15.920 1.00 91.94 581 LYS A N 1
ATOM 4536 C CA . LYS A 1 581 ? 16.913 -14.438 -17.218 1.00 91.94 581 LYS A CA 1
ATOM 4537 C C . LYS A 1 581 ? 16.554 -13.226 -18.075 1.00 91.94 581 LYS A C 1
ATOM 4539 O O . LYS A 1 581 ? 15.381 -12.865 -18.154 1.00 91.94 581 LYS A O 1
ATOM 4544 N N . ARG A 1 582 ? 17.515 -12.599 -18.752 1.00 89.62 582 ARG A N 1
ATOM 4545 C CA . ARG A 1 582 ? 17.211 -11.520 -19.711 1.00 89.62 582 ARG A CA 1
ATOM 4546 C C . ARG A 1 582 ? 16.324 -12.005 -20.859 1.00 89.62 582 ARG A C 1
ATOM 4548 O O . ARG A 1 582 ? 16.419 -13.153 -21.306 1.00 89.62 582 ARG A O 1
ATOM 4555 N N . ARG A 1 583 ? 15.483 -11.099 -21.364 1.00 89.50 583 ARG A N 1
ATOM 4556 C CA . ARG A 1 583 ? 14.659 -11.315 -22.561 1.00 89.50 583 ARG A CA 1
ATOM 4557 C C . ARG A 1 583 ? 15.426 -10.898 -23.816 1.00 89.50 583 ARG A C 1
ATOM 4559 O O . ARG A 1 583 ? 15.900 -9.768 -23.937 1.00 89.50 583 ARG A O 1
ATOM 4566 N N . ASP A 1 584 ? 15.551 -11.834 -24.753 1.00 75.75 584 ASP A N 1
ATOM 4567 C CA . ASP A 1 584 ? 16.263 -11.638 -26.014 1.00 75.75 584 ASP A CA 1
ATOM 4568 C C . ASP A 1 584 ? 15.610 -10.513 -26.841 1.00 75.75 584 ASP A C 1
ATOM 4570 O O . ASP A 1 584 ? 14.429 -10.579 -27.174 1.00 75.75 584 ASP A O 1
ATOM 4574 N N . GLY A 1 585 ? 16.379 -9.471 -27.175 1.00 67.75 585 GLY A N 1
ATOM 4575 C CA . GLY A 1 585 ? 15.898 -8.334 -27.974 1.00 67.75 585 GLY A CA 1
ATOM 4576 C C . GLY A 1 585 ? 14.985 -7.337 -27.243 1.00 67.75 585 GLY A C 1
ATOM 4577 O O . GLY A 1 585 ? 14.325 -6.544 -27.910 1.00 67.75 585 GLY A O 1
ATOM 4578 N N . ALA A 1 586 ? 14.943 -7.364 -25.905 1.00 65.31 586 ALA A N 1
ATOM 4579 C CA . ALA A 1 586 ? 14.045 -6.531 -25.102 1.00 65.31 586 ALA A CA 1
ATOM 4580 C C . ALA A 1 586 ? 14.764 -5.825 -23.934 1.00 65.31 586 ALA A C 1
ATOM 4582 O O . ALA A 1 586 ? 14.624 -6.196 -22.773 1.00 65.31 586 ALA A O 1
ATOM 4583 N N . GLY A 1 587 ? 15.574 -4.809 -24.243 1.00 59.31 587 GLY A N 1
ATOM 4584 C CA . GLY A 1 587 ? 16.079 -3.846 -23.251 1.00 59.31 587 GLY A CA 1
ATOM 4585 C C . GLY A 1 587 ? 17.110 -4.385 -22.245 1.00 59.31 587 GLY A C 1
ATOM 4586 O O . GLY A 1 587 ? 17.434 -3.745 -21.243 1.00 59.31 587 GLY A O 1
ATOM 4587 N N . GLY A 1 588 ? 17.591 -5.612 -22.453 1.00 55.72 588 GLY A N 1
ATOM 4588 C CA . GLY A 1 588 ? 18.558 -6.268 -21.574 1.00 55.72 588 GLY A CA 1
ATOM 4589 C C . GLY A 1 588 ? 20.024 -6.030 -21.948 1.00 55.72 588 GLY A C 1
ATOM 4590 O O . GLY A 1 588 ? 20.900 -6.443 -21.192 1.00 55.72 588 GLY A O 1
ATOM 4591 N N . ASN A 1 589 ? 20.319 -5.406 -23.095 1.00 52.69 589 ASN A N 1
ATOM 4592 C CA . ASN A 1 589 ? 21.672 -5.376 -23.673 1.00 52.69 589 ASN A CA 1
ATOM 4593 C C . ASN A 1 589 ? 22.354 -4.006 -23.571 1.00 52.69 589 ASN A C 1
ATOM 4595 O O . ASN A 1 589 ? 23.569 -3.953 -23.395 1.00 52.69 589 ASN A O 1
ATOM 4599 N N . GLU A 1 590 ? 21.600 -2.905 -23.596 1.00 57.53 590 GLU A N 1
ATOM 4600 C CA . GLU A 1 590 ? 22.116 -1.567 -23.284 1.00 57.53 590 GLU A CA 1
ATOM 4601 C C . GLU A 1 590 ? 22.683 -1.501 -21.855 1.00 57.53 590 GLU A C 1
ATOM 4603 O O . GLU A 1 590 ? 23.673 -0.818 -21.604 1.00 57.53 590 GLU A O 1
ATOM 4608 N N . MET A 1 591 ? 22.148 -2.334 -20.956 1.00 59.34 591 MET A N 1
ATOM 4609 C CA . MET A 1 591 ? 22.560 -2.488 -19.554 1.00 59.34 591 MET A CA 1
ATOM 4610 C C . MET A 1 591 ? 23.962 -3.110 -19.367 1.00 59.34 591 MET A C 1
ATOM 4612 O O . MET A 1 591 ? 24.388 -3.330 -18.235 1.00 59.34 591 MET A O 1
ATOM 4616 N N . LEU A 1 592 ? 24.671 -3.428 -20.459 1.00 49.31 592 LEU A N 1
ATOM 4617 C CA . LEU A 1 592 ? 26.064 -3.902 -20.472 1.00 49.31 592 LEU A CA 1
ATOM 4618 C C . LEU A 1 592 ? 27.061 -2.857 -21.002 1.00 49.31 592 LEU A C 1
ATOM 4620 O O . LEU A 1 592 ? 28.269 -3.074 -20.918 1.00 49.31 592 LEU A O 1
ATOM 4624 N N . GLY A 1 593 ? 26.579 -1.763 -21.597 1.00 41.06 593 GLY A N 1
ATOM 4625 C CA . GLY A 1 593 ? 27.408 -0.785 -22.296 1.00 41.06 593 GLY A CA 1
ATOM 4626 C C . GLY A 1 593 ? 27.635 0.505 -21.511 1.00 41.06 593 GLY A C 1
ATOM 4627 O O . GLY A 1 593 ? 26.822 0.923 -20.689 1.00 41.06 593 GLY A O 1
ATOM 4628 N N . SER A 1 594 ? 28.723 1.206 -21.831 1.00 34.50 594 SER A N 1
ATOM 4629 C CA . SER A 1 594 ? 28.774 2.655 -21.630 1.00 34.50 594 SER A CA 1
ATOM 4630 C C . SER A 1 594 ? 27.786 3.304 -22.602 1.00 34.50 594 SER A C 1
ATOM 4632 O O . SER A 1 594 ? 27.990 3.217 -23.814 1.00 34.50 594 SER A O 1
ATOM 4634 N N . ILE A 1 595 ? 26.721 3.919 -22.087 1.00 35.94 595 ILE A N 1
ATOM 4635 C CA . ILE A 1 595 ? 25.688 4.552 -22.914 1.00 35.94 595 ILE A CA 1
ATOM 4636 C C . ILE A 1 595 ? 26.297 5.767 -23.631 1.00 35.94 595 ILE A C 1
ATOM 4638 O O . ILE A 1 595 ? 26.655 6.754 -22.989 1.00 35.94 595 ILE A O 1
ATOM 4642 N N . ASP A 1 596 ? 26.420 5.687 -24.957 1.00 30.12 596 ASP A N 1
ATOM 4643 C CA . ASP A 1 596 ? 26.892 6.791 -25.797 1.00 30.12 596 ASP A CA 1
ATOM 4644 C C . ASP A 1 596 ? 25.729 7.749 -26.097 1.00 30.12 596 ASP A C 1
ATOM 4646 O O . ASP A 1 596 ? 25.033 7.644 -27.110 1.00 30.12 596 ASP A O 1
ATOM 4650 N N . CYS A 1 597 ? 25.461 8.648 -25.148 1.00 30.53 597 CYS A N 1
ATOM 4651 C CA . CYS A 1 597 ? 24.448 9.685 -25.299 1.00 30.53 597 CYS A CA 1
ATOM 4652 C C . CYS A 1 597 ? 24.936 10.769 -26.268 1.00 30.53 597 CYS A C 1
ATOM 4654 O O . CYS A 1 597 ? 25.690 11.672 -25.889 1.00 30.53 597 CYS A O 1
ATOM 4656 N N . GLY A 1 598 ? 24.456 10.697 -27.512 1.00 33.41 598 GLY A N 1
ATOM 4657 C CA . GLY A 1 598 ? 24.573 11.789 -28.475 1.00 33.41 598 GLY A CA 1
ATOM 4658 C C . GLY A 1 598 ? 24.068 13.120 -27.900 1.00 33.41 598 GLY A C 1
ATOM 4659 O O . GLY A 1 598 ? 23.159 13.153 -27.073 1.00 33.41 598 GLY A O 1
ATOM 4660 N N . ASP A 1 599 ? 24.680 14.217 -28.343 1.00 36.03 599 ASP A N 1
ATOM 4661 C CA . ASP A 1 599 ? 24.370 15.595 -27.941 1.00 36.03 599 ASP A CA 1
ATOM 4662 C C . ASP A 1 599 ? 24.541 15.924 -26.440 1.00 36.03 599 ASP A C 1
ATOM 4664 O O . ASP A 1 599 ? 23.766 16.645 -25.813 1.00 36.03 599 ASP A O 1
ATOM 4668 N N . GLY A 1 600 ? 25.689 15.516 -25.892 1.00 31.70 600 GLY A N 1
ATOM 4669 C CA . GLY A 1 600 ? 26.440 16.344 -24.934 1.00 31.70 600 GLY A CA 1
ATOM 4670 C C . GLY A 1 600 ? 26.105 16.187 -23.449 1.00 31.70 600 GLY A C 1
ATOM 4671 O O . GLY A 1 600 ? 26.863 16.683 -22.612 1.00 31.70 600 GLY A O 1
ATOM 4672 N N . VAL A 1 601 ? 25.046 15.458 -23.094 1.00 29.30 601 VAL A N 1
ATOM 4673 C CA . VAL A 1 601 ? 24.769 15.084 -21.698 1.00 29.30 601 VAL A CA 1
ATOM 4674 C C . VAL A 1 601 ? 25.544 13.815 -21.344 1.00 29.30 601 VAL A C 1
ATOM 4676 O O . VAL A 1 601 ? 25.210 12.719 -21.791 1.00 29.30 601 VAL A O 1
ATOM 4679 N N . LYS A 1 602 ? 26.568 13.942 -20.492 1.00 24.30 602 LYS A N 1
ATOM 4680 C CA . LYS A 1 602 ? 27.278 12.784 -19.930 1.00 24.30 602 LYS A CA 1
ATOM 4681 C C . LYS A 1 602 ? 26.387 12.028 -18.940 1.00 24.30 602 LYS A C 1
ATOM 4683 O O . LYS A 1 602 ? 26.394 12.327 -17.748 1.00 24.30 602 LYS A O 1
ATOM 4688 N N . CYS A 1 603 ? 25.693 10.999 -19.416 1.00 32.94 603 CYS A N 1
ATOM 4689 C CA . CYS A 1 603 ? 25.290 9.903 -18.538 1.00 32.94 603 CYS A CA 1
ATOM 4690 C C . CYS A 1 603 ? 26.554 9.213 -17.997 1.00 32.94 603 CYS A C 1
ATOM 4692 O O . CYS A 1 603 ? 27.524 9.017 -18.732 1.00 32.94 603 CYS A O 1
ATOM 4694 N N . ALA A 1 604 ? 26.572 8.879 -16.705 1.00 31.66 604 ALA A N 1
ATOM 4695 C CA . ALA A 1 604 ? 27.735 8.248 -16.090 1.00 31.66 604 ALA A CA 1
ATOM 4696 C C . ALA A 1 604 ? 27.933 6.828 -16.645 1.00 31.66 604 ALA A C 1
ATOM 4698 O O . ALA A 1 604 ? 27.026 5.997 -16.602 1.00 31.66 604 ALA A O 1
ATOM 4699 N N . SER A 1 605 ? 29.132 6.532 -17.149 1.00 29.33 605 SER A N 1
ATOM 4700 C CA . SER A 1 605 ? 29.496 5.179 -17.566 1.00 29.33 605 SER A CA 1
ATOM 4701 C C . SER A 1 605 ? 29.534 4.246 -16.354 1.00 29.33 605 SER A C 1
ATOM 4703 O O . SER A 1 605 ? 30.251 4.515 -15.394 1.00 29.33 605 SER A O 1
ATOM 4705 N N . LEU A 1 606 ? 28.826 3.116 -16.429 1.00 41.91 606 LEU A N 1
ATOM 4706 C CA . LEU A 1 606 ? 28.614 2.152 -15.333 1.00 41.91 606 LEU A CA 1
ATOM 4707 C C . LEU A 1 606 ? 29.883 1.495 -14.736 1.00 41.91 606 LEU A C 1
ATOM 4709 O O . LEU A 1 606 ? 29.763 0.711 -13.799 1.00 41.91 606 LEU A O 1
ATOM 4713 N N . GLY A 1 607 ? 31.082 1.815 -15.232 1.00 29.36 607 GLY A N 1
ATOM 4714 C CA . GLY A 1 607 ? 32.362 1.274 -14.757 1.00 29.36 607 GLY A CA 1
ATOM 4715 C C . GLY A 1 607 ? 32.914 1.881 -13.457 1.00 29.36 607 GLY A C 1
ATOM 4716 O O . GLY A 1 607 ? 33.955 1.425 -12.996 1.00 29.36 607 GLY A O 1
ATOM 4717 N N . GLU A 1 608 ? 32.259 2.889 -12.869 1.00 31.95 608 GLU A N 1
ATOM 4718 C CA . GLU A 1 608 ? 32.710 3.558 -11.628 1.00 31.95 608 GLU A CA 1
ATOM 4719 C C . GLU A 1 608 ? 31.913 3.154 -10.366 1.00 31.95 608 GLU A C 1
ATOM 4721 O O . GLU A 1 608 ? 32.149 3.688 -9.284 1.00 31.95 608 GLU A O 1
ATOM 4726 N N . LEU A 1 609 ? 30.965 2.213 -10.474 1.00 37.38 609 LEU A N 1
ATOM 4727 C CA . LEU A 1 609 ? 30.124 1.767 -9.355 1.00 37.38 609 LEU A CA 1
ATOM 4728 C C . LEU A 1 609 ? 30.676 0.484 -8.716 1.00 37.38 609 LEU A C 1
ATOM 4730 O O . LEU A 1 609 ? 30.640 -0.581 -9.326 1.00 37.38 609 LEU A O 1
ATOM 4734 N N . SER A 1 610 ? 31.167 0.599 -7.479 1.00 30.42 610 SER A N 1
ATOM 4735 C CA . SER A 1 610 ? 31.771 -0.496 -6.706 1.00 30.42 610 SER A CA 1
ATOM 4736 C C . SER A 1 610 ? 30.773 -1.568 -6.257 1.00 30.42 610 SER A C 1
ATOM 4738 O O . SER A 1 610 ? 29.608 -1.270 -5.987 1.00 30.42 610 SER A O 1
ATOM 4740 N N . ASP A 1 611 ? 31.270 -2.796 -6.097 1.00 32.72 611 ASP A N 1
ATOM 4741 C CA . ASP A 1 611 ? 30.498 -3.983 -5.718 1.00 32.72 611 ASP A CA 1
ATOM 4742 C C . ASP A 1 611 ? 29.789 -3.851 -4.361 1.00 32.72 611 ASP A C 1
ATOM 4744 O O . ASP A 1 611 ? 30.348 -3.318 -3.399 1.00 32.72 611 ASP A O 1
ATOM 4748 N N . VAL A 1 612 ? 28.587 -4.431 -4.252 1.00 35.91 612 VAL A N 1
ATOM 4749 C CA . VAL A 1 612 ? 27.884 -4.625 -2.975 1.00 35.91 612 VAL A CA 1
ATOM 4750 C C . VAL A 1 612 ? 27.332 -6.048 -2.893 1.00 35.91 612 VAL A C 1
ATOM 4752 O O . VAL A 1 612 ? 26.828 -6.605 -3.863 1.00 35.91 612 VAL A O 1
ATOM 4755 N N . ASN A 1 613 ? 27.497 -6.643 -1.713 1.00 30.38 613 ASN A N 1
ATOM 4756 C CA . ASN A 1 613 ? 27.372 -8.072 -1.445 1.00 30.38 613 ASN A CA 1
ATOM 4757 C C . ASN A 1 613 ? 25.907 -8.557 -1.416 1.00 30.38 613 ASN A C 1
ATOM 4759 O O . ASN A 1 613 ? 25.145 -8.154 -0.539 1.00 30.38 613 ASN A O 1
ATOM 4763 N N . THR A 1 614 ? 25.543 -9.485 -2.305 1.00 32.09 614 THR A N 1
ATOM 4764 C CA . THR A 1 614 ? 24.237 -10.177 -2.389 1.00 32.09 614 THR A CA 1
ATOM 4765 C C . THR A 1 614 ? 24.081 -11.327 -1.369 1.00 32.09 614 THR A C 1
ATOM 4767 O O . THR A 1 614 ? 23.378 -12.302 -1.618 1.00 32.09 614 THR A O 1
ATOM 4770 N N . GLY A 1 615 ? 24.757 -11.240 -0.217 1.00 26.75 615 GLY A N 1
ATOM 4771 C CA . GLY A 1 615 ? 24.888 -12.332 0.758 1.00 26.75 615 GLY A CA 1
ATOM 4772 C C . GLY A 1 615 ? 23.600 -12.710 1.508 1.00 26.75 615 GLY A C 1
ATOM 4773 O O . GLY A 1 615 ? 22.787 -11.848 1.839 1.00 26.75 615 GLY A O 1
ATOM 4774 N N . ASP A 1 616 ? 23.458 -14.008 1.815 1.00 27.22 616 ASP A N 1
ATOM 4775 C CA . ASP A 1 616 ? 22.251 -14.630 2.385 1.00 27.22 616 ASP A CA 1
ATOM 4776 C C . ASP A 1 616 ? 21.680 -13.900 3.623 1.00 27.22 616 ASP A C 1
ATOM 4778 O O . ASP A 1 616 ? 22.362 -13.672 4.627 1.00 27.22 616 ASP A O 1
ATOM 4782 N N . GLY A 1 617 ? 20.376 -13.608 3.584 1.00 28.33 617 GLY A N 1
ATOM 4783 C CA . GLY A 1 617 ? 19.630 -12.878 4.616 1.00 28.33 617 GLY A CA 1
ATOM 4784 C C . GLY A 1 617 ? 19.323 -13.658 5.904 1.00 28.33 617 GLY A C 1
ATOM 4785 O O . GLY A 1 617 ? 18.183 -13.648 6.365 1.00 28.33 617 GLY A O 1
ATOM 4786 N N . THR A 1 618 ? 20.309 -14.322 6.516 1.00 22.89 618 THR A N 1
ATOM 4787 C CA . THR A 1 618 ? 20.144 -15.053 7.790 1.00 22.89 618 THR A CA 1
ATOM 4788 C C . THR A 1 618 ? 20.904 -14.387 8.947 1.00 22.89 618 THR A C 1
ATOM 4790 O O . THR A 1 618 ? 22.132 -14.493 9.005 1.00 22.89 618 THR A O 1
ATOM 4793 N N . PRO A 1 619 ? 20.224 -13.745 9.920 1.00 27.59 619 PRO A N 1
ATOM 4794 C CA . PRO A 1 619 ? 20.871 -13.121 11.075 1.00 27.59 619 PRO A CA 1
ATOM 4795 C C . PRO A 1 619 ? 21.205 -14.147 12.177 1.00 27.59 619 PRO A C 1
ATOM 4797 O O . PRO A 1 619 ? 20.687 -14.065 13.293 1.00 27.59 619 PRO A O 1
ATOM 4800 N N . GLU A 1 620 ? 22.065 -15.125 11.875 1.00 22.42 620 GLU A N 1
ATOM 4801 C CA . GLU A 1 620 ? 22.610 -16.038 12.889 1.00 22.42 620 GLU A CA 1
ATOM 4802 C C . GLU A 1 620 ? 23.775 -15.413 13.681 1.00 22.42 620 GLU A C 1
ATOM 4804 O O . GLU A 1 620 ? 24.429 -14.451 13.277 1.00 22.42 620 GLU A O 1
ATOM 4809 N N . SER A 1 621 ? 23.988 -15.937 14.887 1.00 30.69 621 SER A N 1
ATOM 4810 C CA . SER A 1 621 ? 24.798 -15.333 15.948 1.00 30.69 621 SER A CA 1
ATOM 4811 C C . SER A 1 621 ? 26.289 -15.172 15.617 1.00 30.69 621 SER A C 1
ATOM 4813 O O . SER A 1 621 ? 26.998 -16.165 15.462 1.00 30.69 621 SER A O 1
ATOM 4815 N N . GLY A 1 622 ? 26.795 -13.932 15.670 1.00 21.69 622 GLY A N 1
ATOM 4816 C CA . GLY A 1 622 ? 28.215 -13.606 15.476 1.00 21.69 622 GLY A CA 1
ATOM 4817 C C . GLY A 1 622 ? 28.689 -12.410 16.310 1.00 21.69 622 GLY A C 1
ATOM 4818 O O . GLY A 1 622 ? 29.025 -11.363 15.766 1.00 21.69 622 GLY A O 1
ATOM 4819 N N . ALA A 1 623 ? 28.711 -12.539 17.640 1.00 28.39 623 ALA A N 1
ATOM 4820 C CA . ALA A 1 623 ? 29.204 -11.485 18.531 1.00 28.39 623 ALA A CA 1
ATOM 4821 C C . ALA A 1 623 ? 30.747 -11.435 18.549 1.00 28.39 623 ALA A C 1
ATOM 4823 O O . ALA A 1 623 ? 31.384 -12.051 19.402 1.00 28.39 623 ALA A O 1
ATOM 4824 N N . ALA A 1 624 ? 31.342 -10.691 17.613 1.00 23.84 624 ALA A N 1
ATOM 4825 C CA . ALA A 1 624 ? 32.763 -10.340 17.620 1.00 23.84 624 ALA A CA 1
ATOM 4826 C C . ALA A 1 624 ? 32.963 -8.926 18.198 1.00 23.84 624 ALA A C 1
ATOM 4828 O O . ALA A 1 624 ? 32.412 -7.949 17.689 1.00 23.84 624 ALA A O 1
ATOM 4829 N N . SER A 1 625 ? 33.736 -8.819 19.279 1.00 27.84 625 SER A N 1
ATOM 4830 C CA . SER A 1 625 ? 34.022 -7.556 19.963 1.00 27.84 625 SER A CA 1
ATOM 4831 C C . SER A 1 625 ? 35.034 -6.703 19.195 1.00 27.84 625 SER A C 1
ATOM 4833 O O . SER A 1 625 ? 36.144 -7.161 18.937 1.00 27.84 625 SER A O 1
ATOM 4835 N N . PHE A 1 626 ? 34.680 -5.445 18.938 1.00 25.86 626 PHE A N 1
ATOM 4836 C CA . PHE A 1 626 ? 35.620 -4.360 18.644 1.00 25.86 626 PHE A CA 1
ATOM 4837 C C . PHE A 1 626 ? 35.446 -3.289 19.716 1.00 25.86 626 PHE A C 1
ATOM 4839 O O . PHE A 1 626 ? 34.308 -3.008 20.100 1.00 25.86 626 PHE A O 1
ATOM 4846 N N . ASP A 1 627 ? 36.558 -2.752 20.214 1.00 28.67 627 ASP A N 1
ATOM 4847 C CA . ASP A 1 627 ? 36.564 -1.908 21.408 1.00 28.67 627 ASP A CA 1
ATOM 4848 C C . ASP A 1 627 ? 35.919 -0.536 21.141 1.00 28.67 627 ASP A C 1
ATOM 4850 O O . ASP A 1 627 ? 35.942 0.000 20.028 1.00 28.67 627 ASP A O 1
ATOM 4854 N N . GLU A 1 628 ? 35.289 0.026 22.166 1.00 33.72 628 GLU A N 1
ATOM 4855 C CA . GLU A 1 628 ? 34.485 1.243 22.048 1.00 33.72 628 GLU A CA 1
ATOM 4856 C C . GLU A 1 628 ? 35.376 2.498 21.975 1.00 33.72 628 GLU A C 1
ATOM 4858 O O . GLU A 1 628 ? 35.018 3.476 21.317 1.00 33.72 628 GLU A O 1
ATOM 4863 N N . ALA A 1 629 ? 36.591 2.425 22.533 1.00 29.94 629 ALA A N 1
ATOM 4864 C CA . ALA A 1 629 ? 37.596 3.489 22.480 1.00 29.94 629 ALA A CA 1
ATOM 4865 C C . ALA A 1 629 ? 38.131 3.766 21.059 1.00 29.94 629 ALA A C 1
ATOM 4867 O O . ALA A 1 629 ? 38.225 4.925 20.653 1.00 29.94 629 ALA A O 1
ATOM 4868 N N . GLU A 1 630 ? 38.423 2.727 20.264 1.00 31.52 630 GLU A N 1
ATOM 4869 C CA . GLU A 1 630 ? 38.931 2.893 18.887 1.00 31.52 630 GLU A CA 1
ATOM 4870 C C . GLU A 1 630 ? 37.895 3.577 17.975 1.00 31.52 630 GLU A C 1
ATOM 4872 O O . GLU A 1 630 ? 38.244 4.311 17.049 1.00 31.52 630 GLU A O 1
ATOM 4877 N N . ARG A 1 631 ? 36.600 3.383 18.263 1.00 35.12 631 ARG A N 1
ATOM 4878 C CA . ARG A 1 631 ? 35.489 3.999 17.521 1.00 35.12 631 ARG A CA 1
ATOM 4879 C C . ARG A 1 631 ? 35.273 5.474 17.850 1.00 35.12 631 ARG A C 1
ATOM 4881 O O . ARG A 1 631 ? 34.776 6.190 16.982 1.00 35.12 631 ARG A O 1
ATOM 4888 N N . ALA A 1 632 ? 35.627 5.918 19.056 1.00 35.06 632 ALA A N 1
ATOM 4889 C CA . ALA A 1 632 ? 35.639 7.336 19.407 1.00 35.06 632 ALA A CA 1
ATOM 4890 C C . ALA A 1 632 ? 36.778 8.047 18.662 1.00 35.06 632 ALA A C 1
ATOM 4892 O O . ALA A 1 632 ? 36.525 8.894 17.812 1.00 35.06 632 ALA A O 1
ATOM 4893 N N . GLN A 1 633 ? 38.015 7.569 18.832 1.00 30.08 633 GLN A N 1
ATOM 4894 C CA . GLN A 1 633 ? 39.201 8.187 18.231 1.00 30.08 633 GLN A CA 1
ATOM 4895 C C . GLN A 1 633 ? 39.134 8.272 16.688 1.00 30.08 633 GLN A C 1
ATOM 4897 O O . GLN A 1 633 ? 39.625 9.229 16.087 1.00 30.08 633 GLN A O 1
ATOM 4902 N N . ALA A 1 634 ? 38.483 7.302 16.032 1.00 28.42 634 ALA A N 1
ATOM 4903 C CA . ALA A 1 634 ? 38.241 7.311 14.586 1.00 28.42 634 ALA A CA 1
ATOM 4904 C C . ALA A 1 634 ? 37.105 8.253 14.118 1.00 28.42 634 ALA A C 1
ATOM 4906 O O . ALA A 1 634 ? 37.011 8.529 12.918 1.00 28.42 634 ALA A O 1
ATOM 4907 N N . ARG A 1 635 ? 36.241 8.743 15.019 1.00 36.62 635 ARG A N 1
ATOM 4908 C CA . ARG A 1 635 ? 35.266 9.814 14.739 1.00 36.62 635 ARG A CA 1
ATOM 4909 C C . ARG A 1 635 ? 35.911 11.183 14.884 1.00 36.62 635 ARG A C 1
ATOM 4911 O O . ARG A 1 635 ? 35.854 11.959 13.935 1.00 36.62 635 ARG A O 1
ATOM 4918 N N . ASP A 1 636 ? 36.600 11.423 15.995 1.00 36.78 636 ASP A N 1
ATOM 4919 C CA . ASP A 1 636 ? 37.201 12.720 16.330 1.00 36.78 636 ASP A CA 1
ATOM 4920 C C . ASP A 1 636 ? 38.185 13.177 15.232 1.00 36.78 636 ASP A C 1
ATOM 4922 O O . ASP A 1 636 ? 38.105 14.293 14.713 1.00 36.78 636 ASP A O 1
ATOM 4926 N N . LEU A 1 637 ? 39.047 12.260 14.767 1.00 32.59 637 LEU A N 1
ATOM 4927 C CA . LEU A 1 637 ? 39.967 12.490 13.643 1.00 32.59 637 LEU A CA 1
ATOM 4928 C C . LEU A 1 637 ? 39.255 12.788 12.311 1.00 32.59 637 LEU A C 1
ATOM 4930 O O . LEU A 1 637 ? 39.823 13.448 11.438 1.00 32.59 637 LEU A O 1
ATOM 4934 N N . LYS A 1 638 ? 38.024 12.298 12.128 1.00 30.16 638 LYS A N 1
ATOM 4935 C CA . LYS A 1 638 ? 37.246 12.467 10.896 1.00 30.16 638 LYS A CA 1
ATOM 4936 C C . LYS A 1 638 ? 36.470 13.784 10.893 1.00 30.16 638 LYS A C 1
ATOM 4938 O O . LYS A 1 638 ? 36.414 14.440 9.856 1.00 30.16 638 LYS A O 1
ATOM 4943 N N . GLU A 1 639 ? 35.934 14.204 12.036 1.00 37.75 639 GLU A N 1
ATOM 4944 C CA . GLU A 1 639 ? 35.290 15.515 12.184 1.00 37.75 639 GLU A CA 1
ATOM 4945 C C . GLU A 1 639 ? 36.320 16.651 12.107 1.00 37.75 639 GLU A C 1
ATOM 4947 O O . GLU A 1 639 ? 36.111 17.609 11.358 1.00 37.75 639 GLU A O 1
ATOM 4952 N N . ALA A 1 640 ? 37.495 16.492 12.732 1.00 34.81 640 ALA A N 1
ATOM 4953 C CA . ALA A 1 640 ? 38.613 17.427 12.582 1.00 34.81 640 ALA A CA 1
ATOM 4954 C C . ALA A 1 640 ? 39.016 17.633 11.105 1.00 34.81 640 ALA A C 1
ATOM 4956 O O . ALA A 1 640 ? 39.199 18.767 10.655 1.00 34.81 640 ALA A O 1
ATOM 4957 N N . ALA A 1 641 ? 39.089 16.551 10.319 1.00 32.34 641 ALA A N 1
ATOM 4958 C CA . ALA A 1 641 ? 39.395 16.624 8.889 1.00 32.34 641 ALA A CA 1
ATOM 4959 C C . ALA A 1 641 ? 38.313 17.363 8.073 1.00 32.34 641 ALA A C 1
ATOM 4961 O O . ALA A 1 641 ? 38.645 18.126 7.163 1.00 32.34 641 ALA A O 1
ATOM 4962 N N . VAL A 1 642 ? 37.029 17.186 8.408 1.00 35.41 642 VAL A N 1
ATOM 4963 C CA . VAL A 1 642 ? 35.910 17.882 7.742 1.00 35.41 642 VAL A CA 1
ATOM 4964 C C . VAL A 1 642 ? 35.923 19.384 8.048 1.00 35.41 642 VAL A C 1
ATOM 4966 O O . VAL A 1 642 ? 35.773 20.193 7.130 1.00 35.41 642 VAL A O 1
ATOM 4969 N N . VAL A 1 643 ? 36.173 19.781 9.300 1.00 36.34 643 VAL A N 1
ATOM 4970 C CA . VAL A 1 643 ? 36.247 21.201 9.699 1.00 36.34 643 VAL A CA 1
ATOM 4971 C C . VAL A 1 643 ? 37.425 21.921 9.023 1.00 36.34 643 VAL A C 1
ATOM 4973 O O . VAL A 1 643 ? 37.267 23.051 8.550 1.00 36.34 643 VAL A O 1
ATOM 4976 N N . LEU A 1 644 ? 38.584 21.262 8.907 1.00 34.50 644 LEU A N 1
ATOM 4977 C CA . LEU A 1 644 ? 39.759 21.796 8.201 1.00 34.50 644 LEU A CA 1
ATOM 4978 C C . LEU A 1 644 ? 39.540 21.902 6.678 1.00 34.50 644 LEU A C 1
ATOM 4980 O O . LEU A 1 644 ? 39.961 22.884 6.056 1.00 34.50 644 LEU A O 1
ATOM 4984 N N . GLY A 1 645 ? 38.842 20.935 6.075 1.00 33.84 645 GLY A N 1
ATOM 4985 C CA . GLY A 1 645 ? 38.472 20.975 4.657 1.00 33.84 645 GLY A CA 1
ATOM 4986 C C . GLY A 1 645 ? 37.483 22.098 4.321 1.00 33.84 645 GLY A C 1
ATOM 4987 O O . GLY A 1 645 ? 37.644 22.785 3.315 1.00 33.84 645 GLY A O 1
ATOM 4988 N N . ALA A 1 646 ? 36.492 22.344 5.183 1.00 35.09 646 ALA A N 1
ATOM 4989 C CA . ALA A 1 646 ? 35.454 23.344 4.930 1.00 35.09 646 ALA A CA 1
ATOM 4990 C C . ALA A 1 646 ? 35.979 24.795 4.941 1.00 35.09 646 ALA A C 1
ATOM 4992 O O . ALA A 1 646 ? 35.580 25.605 4.102 1.00 35.09 646 ALA A O 1
ATOM 4993 N N . LYS A 1 647 ? 36.894 25.142 5.860 1.00 33.38 647 LYS A N 1
ATOM 4994 C CA . LYS A 1 647 ? 37.409 26.522 5.983 1.00 33.38 647 LYS A CA 1
ATOM 4995 C C . LYS A 1 647 ? 38.431 26.919 4.910 1.00 33.38 647 LYS A C 1
ATOM 4997 O O . LYS A 1 647 ? 38.608 28.110 4.676 1.00 33.38 647 LYS A O 1
ATOM 5002 N N . THR A 1 648 ? 39.081 25.967 4.238 1.00 32.69 648 THR A N 1
ATOM 5003 C CA . THR A 1 648 ? 40.102 26.271 3.213 1.00 32.69 648 THR A CA 1
ATOM 5004 C C . THR A 1 648 ? 39.520 26.585 1.830 1.00 32.69 648 THR A C 1
ATOM 5006 O O . THR A 1 648 ? 40.159 27.295 1.057 1.00 32.69 648 THR A O 1
ATOM 5009 N N . ALA A 1 649 ? 38.290 26.150 1.530 1.00 31.00 649 ALA A N 1
ATOM 5010 C CA . ALA A 1 649 ? 37.600 26.487 0.278 1.00 31.00 649 ALA A CA 1
ATOM 5011 C C . ALA A 1 649 ? 36.959 27.895 0.279 1.00 31.00 649 ALA A C 1
ATOM 5013 O O . ALA A 1 649 ? 36.834 28.524 -0.770 1.00 31.00 649 ALA A O 1
ATOM 5014 N N . GLY A 1 650 ? 36.581 28.422 1.450 1.00 32.38 650 GLY A N 1
ATOM 5015 C CA . GLY A 1 650 ? 35.742 29.625 1.589 1.00 32.38 650 GLY A CA 1
ATOM 5016 C C . GLY A 1 650 ? 36.410 30.989 1.345 1.00 32.38 650 GLY A C 1
ATOM 5017 O O . GLY A 1 650 ? 35.825 32.005 1.707 1.00 32.38 650 GLY A O 1
ATOM 5018 N N . ALA A 1 651 ? 37.624 31.041 0.786 1.00 29.84 651 ALA A N 1
ATOM 5019 C CA . ALA A 1 651 ? 38.447 32.259 0.742 1.00 29.84 651 ALA A CA 1
ATOM 5020 C C . ALA A 1 651 ? 39.047 32.599 -0.642 1.00 29.84 651 ALA A C 1
ATOM 5022 O O . ALA A 1 651 ? 40.009 33.364 -0.712 1.00 29.84 651 ALA A O 1
ATOM 5023 N N . SER A 1 652 ? 38.525 32.038 -1.744 1.00 30.89 652 SER A N 1
ATOM 5024 C CA . SER A 1 652 ? 39.189 32.137 -3.061 1.00 30.89 652 SER A CA 1
ATOM 5025 C C . SER A 1 652 ? 38.307 32.436 -4.284 1.00 30.89 652 SER A C 1
ATOM 5027 O O . SER A 1 652 ? 38.703 32.106 -5.397 1.00 30.89 652 SER A O 1
ATOM 5029 N N . GLU A 1 653 ? 37.171 33.135 -4.142 1.00 29.22 653 GLU A N 1
ATOM 5030 C CA . GLU A 1 653 ? 36.375 33.521 -5.324 1.00 29.22 653 GLU A CA 1
ATOM 5031 C C . GLU A 1 653 ? 35.688 34.898 -5.216 1.00 29.22 653 GLU A C 1
ATOM 5033 O O . GLU A 1 653 ? 34.489 35.004 -4.979 1.00 29.22 653 GLU A O 1
ATOM 5038 N N . LEU A 1 654 ? 36.453 35.994 -5.388 1.00 26.39 654 LEU A N 1
ATOM 5039 C CA . LEU A 1 654 ? 35.868 37.340 -5.544 1.00 26.39 654 LEU A CA 1
ATOM 5040 C C . LEU A 1 654 ? 36.788 38.392 -6.215 1.00 26.39 654 LEU A C 1
ATOM 5042 O O . LEU A 1 654 ? 37.164 39.385 -5.589 1.00 26.39 654 LEU A O 1
ATOM 5046 N N . LYS A 1 655 ? 37.118 38.201 -7.508 1.00 27.12 655 LYS A N 1
ATOM 5047 C CA . LYS A 1 655 ? 37.159 39.261 -8.560 1.00 27.12 655 LYS A CA 1
ATOM 5048 C C . LYS A 1 655 ? 37.732 38.772 -9.896 1.00 27.12 655 LYS A C 1
ATOM 5050 O O . LYS A 1 655 ? 38.839 38.254 -9.967 1.00 27.12 655 LYS A O 1
ATOM 5055 N N . SER A 1 656 ? 37.011 39.065 -10.975 1.00 28.83 656 SER A N 1
ATOM 5056 C CA . SER A 1 656 ? 37.476 38.941 -12.360 1.00 28.83 656 SER A CA 1
ATOM 5057 C C . SER A 1 656 ? 38.524 40.008 -12.716 1.00 28.83 656 SER A C 1
ATOM 5059 O O . SER A 1 656 ? 38.279 41.196 -12.497 1.00 28.83 656 SER A O 1
ATOM 5061 N N . GLY A 1 657 ? 39.636 39.618 -13.346 1.00 25.19 657 GLY A N 1
ATOM 5062 C CA . GLY A 1 657 ? 40.651 40.550 -13.855 1.00 25.19 657 GLY A CA 1
ATOM 5063 C C . GLY A 1 657 ? 41.597 39.892 -14.863 1.00 25.19 657 GLY A C 1
ATOM 5064 O O . GLY A 1 657 ? 42.276 38.924 -14.548 1.00 25.19 657 GLY A O 1
ATOM 5065 N N . SER A 1 658 ? 41.625 40.403 -16.093 1.00 31.48 658 SER A N 1
ATOM 5066 C CA . SER A 1 658 ? 42.376 39.849 -17.229 1.00 31.48 658 SER A CA 1
ATOM 5067 C C . SER A 1 658 ? 43.905 39.922 -17.085 1.00 31.48 658 SER A C 1
ATOM 5069 O O . SER A 1 658 ? 44.436 41.001 -16.826 1.00 31.48 658 SER A O 1
ATOM 5071 N N . GLY A 1 659 ? 44.618 38.841 -17.424 1.00 25.94 659 GLY A N 1
ATOM 5072 C CA . GLY A 1 659 ? 46.067 38.867 -17.682 1.00 25.94 659 GLY A CA 1
ATOM 5073 C C . GLY A 1 659 ? 46.757 37.529 -17.401 1.00 25.94 659 GLY A C 1
ATOM 5074 O O . GLY A 1 659 ? 46.608 36.976 -16.319 1.00 25.94 659 GLY A O 1
ATOM 5075 N N . GLY A 1 660 ? 47.510 36.993 -18.367 1.00 35.00 660 GLY A N 1
ATOM 5076 C CA . GLY A 1 660 ? 48.212 35.710 -18.221 1.00 35.00 660 GLY A CA 1
ATOM 5077 C C . GLY A 1 660 ? 49.690 35.860 -17.845 1.00 35.00 660 GLY A C 1
ATOM 5078 O O . GLY A 1 660 ? 50.416 36.611 -18.493 1.00 35.00 660 GLY A O 1
ATOM 5079 N N . ALA A 1 661 ? 50.150 35.091 -16.854 1.00 27.97 661 ALA A N 1
ATOM 5080 C CA . ALA A 1 661 ? 51.563 34.904 -16.506 1.00 27.97 661 ALA A CA 1
ATOM 5081 C C . ALA A 1 661 ? 51.795 33.501 -15.900 1.00 27.97 661 ALA A C 1
ATOM 5083 O O . ALA A 1 661 ? 50.842 32.771 -15.629 1.00 27.97 661 ALA A O 1
ATOM 5084 N N . LYS A 1 662 ? 53.061 33.092 -15.733 1.00 33.78 662 LYS A N 1
ATOM 5085 C CA . LYS A 1 662 ? 53.437 31.756 -15.225 1.00 33.78 662 LYS A CA 1
ATOM 5086 C C . LYS A 1 662 ? 53.498 31.718 -13.696 1.00 33.78 662 LYS A C 1
ATOM 5088 O O . LYS A 1 662 ? 53.909 32.689 -13.077 1.00 33.78 662 LYS A O 1
ATOM 5093 N N . GLY A 1 663 ? 53.109 30.570 -13.144 1.00 36.28 663 GLY A N 1
ATOM 5094 C CA . GLY A 1 663 ? 52.832 30.354 -11.727 1.00 36.28 663 GLY A CA 1
ATOM 5095 C C . GLY A 1 663 ? 53.991 30.446 -10.731 1.00 36.28 663 GLY A C 1
ATOM 5096 O O . GLY A 1 663 ? 55.166 30.360 -11.075 1.00 36.28 663 GLY A O 1
ATOM 5097 N N . GLU A 1 664 ? 53.576 30.483 -9.468 1.00 29.20 664 GLU A N 1
ATOM 5098 C CA . GLU A 1 664 ? 54.335 30.145 -8.263 1.00 29.20 664 GLU A CA 1
ATOM 5099 C C . GLU A 1 664 ? 53.349 29.512 -7.252 1.00 29.20 664 GLU A C 1
ATOM 5101 O O . GLU A 1 664 ? 52.132 29.627 -7.429 1.00 29.20 664 GLU A O 1
ATOM 5106 N N . LYS A 1 665 ? 53.832 28.797 -6.225 1.00 27.47 665 LYS A N 1
ATOM 5107 C CA . LYS A 1 665 ? 52.976 28.221 -5.163 1.00 27.47 665 LYS A CA 1
ATOM 5108 C C . LYS A 1 665 ? 53.093 29.056 -3.881 1.00 27.47 665 LYS A C 1
ATOM 5110 O O . LYS A 1 665 ? 54.223 29.304 -3.467 1.00 27.47 665 LYS A O 1
ATOM 5115 N N . PRO A 1 666 ? 51.986 29.420 -3.207 1.00 32.47 666 PRO A N 1
ATOM 5116 C CA . PRO A 1 666 ? 52.055 30.091 -1.913 1.00 32.47 666 PRO A CA 1
ATOM 5117 C C . PRO A 1 666 ? 52.497 29.124 -0.803 1.00 32.47 666 PRO A C 1
ATOM 5119 O O . PRO A 1 666 ? 52.057 27.974 -0.751 1.00 32.47 666 PRO A O 1
ATOM 5122 N N . SER A 1 667 ? 53.342 29.607 0.108 1.00 34.03 667 SER A N 1
ATOM 5123 C CA . SER A 1 667 ? 53.654 28.955 1.384 1.00 34.03 667 SER A CA 1
ATOM 5124 C C . SER A 1 667 ? 52.689 29.425 2.472 1.00 34.03 667 SER A C 1
ATOM 5126 O O . SER A 1 667 ? 52.431 30.623 2.579 1.00 34.03 667 SER A O 1
ATOM 5128 N N . ILE A 1 668 ? 52.196 28.505 3.301 1.00 41.44 668 ILE A N 1
ATOM 5129 C CA . ILE A 1 668 ? 51.357 28.827 4.465 1.00 41.44 668 ILE A CA 1
ATOM 5130 C C . ILE A 1 668 ? 52.254 29.335 5.603 1.00 41.44 668 ILE A C 1
ATOM 5132 O O . ILE A 1 668 ? 53.304 28.747 5.864 1.00 41.44 668 ILE A O 1
ATOM 5136 N N . ASP A 1 669 ? 51.845 30.416 6.270 1.00 41.34 669 ASP A N 1
ATOM 5137 C CA . ASP A 1 669 ? 52.534 30.946 7.452 1.00 41.34 669 ASP A CA 1
ATOM 5138 C C . ASP A 1 669 ? 52.243 30.068 8.681 1.00 41.34 669 ASP A C 1
ATOM 5140 O O . ASP A 1 669 ? 51.086 29.819 9.027 1.00 41.34 669 ASP A O 1
ATOM 5144 N N . GLY A 1 670 ? 53.300 29.582 9.334 1.00 37.91 670 GLY A N 1
ATOM 5145 C CA . GLY A 1 670 ? 53.193 28.705 10.499 1.00 37.91 670 GLY A CA 1
ATOM 5146 C C . GLY A 1 670 ? 52.675 29.406 11.757 1.00 37.91 670 GLY A C 1
ATOM 5147 O O . GLY A 1 670 ? 52.032 28.753 12.575 1.00 37.91 670 GLY A O 1
ATOM 5148 N N . ALA A 1 671 ? 52.897 30.718 11.903 1.00 43.19 671 ALA A N 1
ATOM 5149 C CA . ALA A 1 671 ? 52.495 31.448 13.108 1.00 43.19 671 ALA A CA 1
ATOM 5150 C C . ALA A 1 671 ? 50.965 31.511 13.257 1.00 43.19 671 ALA A C 1
ATOM 5152 O O . ALA A 1 671 ? 50.431 31.244 14.332 1.00 43.19 671 ALA A O 1
ATOM 5153 N N . ALA A 1 672 ? 50.255 31.770 12.154 1.00 42.97 672 ALA A N 1
ATOM 5154 C CA . ALA A 1 672 ? 48.792 31.815 12.130 1.00 42.97 672 ALA A CA 1
ATOM 5155 C C . ALA A 1 672 ? 48.145 30.445 12.416 1.00 42.97 672 ALA A C 1
ATOM 5157 O O . ALA A 1 672 ? 47.048 30.381 12.969 1.00 42.97 672 ALA A O 1
ATOM 5158 N N . LEU A 1 673 ? 48.823 29.344 12.066 1.00 40.84 673 LEU A N 1
ATOM 5159 C CA . LEU A 1 673 ? 48.362 27.994 12.394 1.00 40.84 673 LEU A CA 1
ATOM 5160 C C . LEU A 1 673 ? 48.523 27.696 13.894 1.00 40.84 673 LEU A C 1
ATOM 5162 O O . LEU A 1 673 ? 47.627 27.119 14.502 1.00 40.84 673 LEU A O 1
ATOM 5166 N N . GLU A 1 674 ? 49.640 28.111 14.496 1.00 44.25 674 GLU A N 1
ATOM 5167 C CA . GLU A 1 674 ? 49.919 27.895 15.922 1.00 44.25 674 GLU A CA 1
ATOM 5168 C C . GLU A 1 674 ? 49.008 28.735 16.842 1.00 44.25 674 GLU A C 1
ATOM 5170 O O . GLU A 1 674 ? 48.646 28.291 17.933 1.00 44.25 674 GLU A O 1
ATOM 5175 N N . GLU A 1 675 ? 48.599 29.929 16.404 1.00 46.81 675 GLU A N 1
ATOM 5176 C CA . GLU A 1 675 ? 47.620 30.766 17.111 1.00 46.81 675 GLU A CA 1
ATOM 5177 C C . GLU A 1 675 ? 46.199 30.173 17.031 1.00 46.81 675 GLU A C 1
ATOM 5179 O O . GLU A 1 675 ? 45.533 30.031 18.058 1.00 46.81 675 GLU A O 1
ATOM 5184 N N . ALA A 1 676 ? 45.774 29.709 15.849 1.00 45.38 676 ALA A N 1
ATOM 5185 C CA . ALA A 1 676 ? 44.469 29.067 15.659 1.00 45.38 676 ALA A CA 1
ATOM 5186 C C . ALA A 1 676 ? 44.312 27.737 16.427 1.00 45.38 676 ALA A C 1
ATOM 5188 O O . ALA A 1 676 ? 43.204 27.398 16.844 1.00 45.38 676 ALA A O 1
ATOM 5189 N N . VAL A 1 677 ? 45.401 26.984 16.638 1.00 47.81 677 VAL A N 1
ATOM 5190 C CA . VAL A 1 677 ? 45.386 25.776 17.485 1.00 47.81 677 VAL A CA 1
ATOM 5191 C C . VAL A 1 677 ? 45.132 26.139 18.950 1.00 47.81 677 VAL A C 1
ATOM 5193 O O . VAL A 1 677 ? 44.247 25.549 19.564 1.00 47.81 677 VAL A O 1
ATOM 5196 N N . LYS A 1 678 ? 45.817 27.156 19.491 1.00 52.50 678 LYS A N 1
ATOM 5197 C CA . LYS A 1 678 ? 45.632 27.600 20.887 1.00 52.50 678 LYS A CA 1
ATOM 5198 C C . LYS A 1 678 ? 44.221 28.128 21.155 1.00 52.50 678 LYS A C 1
ATOM 5200 O O . LYS A 1 678 ? 43.674 27.894 22.229 1.00 52.50 678 LYS A O 1
ATOM 5205 N N . GLU A 1 679 ? 43.616 28.813 20.185 1.00 52.06 679 GLU A N 1
ATOM 5206 C CA . GLU A 1 679 ? 42.229 29.284 20.298 1.00 52.06 679 GLU A CA 1
ATOM 5207 C C . GLU A 1 679 ? 41.223 28.112 20.309 1.00 52.06 679 GLU A C 1
ATOM 5209 O O . GLU A 1 679 ? 40.244 28.145 21.054 1.00 52.06 679 GLU A O 1
ATOM 5214 N N . ALA A 1 680 ? 41.495 27.034 19.562 1.00 44.78 680 ALA A N 1
ATOM 5215 C CA . ALA A 1 680 ? 40.690 25.810 19.593 1.00 44.78 680 ALA A CA 1
ATOM 5216 C C . ALA A 1 680 ? 40.869 25.002 20.896 1.00 44.78 680 ALA A C 1
ATOM 5218 O O . ALA A 1 680 ? 39.880 24.530 21.456 1.00 44.78 680 ALA A O 1
ATOM 5219 N N . GLU A 1 681 ? 42.099 24.877 21.406 1.00 52.91 681 GLU A N 1
ATOM 5220 C CA . GLU A 1 681 ? 42.391 24.222 22.692 1.00 52.91 681 GLU A CA 1
ATOM 5221 C C . GLU A 1 681 ? 41.670 24.930 23.854 1.00 52.91 681 GLU A C 1
ATOM 5223 O O . GLU A 1 681 ? 40.992 24.279 24.650 1.00 52.91 681 GLU A O 1
ATOM 5228 N N . ALA A 1 682 ? 41.716 26.267 23.898 1.00 57.22 682 ALA A N 1
ATOM 5229 C CA . ALA A 1 682 ? 41.044 27.063 24.928 1.00 57.22 682 ALA A CA 1
ATOM 5230 C C . ALA A 1 682 ? 39.506 26.938 24.900 1.00 57.22 682 ALA A C 1
ATOM 5232 O O . ALA A 1 682 ? 38.863 26.960 25.952 1.00 57.22 682 ALA A O 1
ATOM 5233 N N . LEU A 1 683 ? 38.901 26.787 23.715 1.00 51.78 683 LEU A N 1
ATOM 5234 C CA . LEU A 1 683 ? 37.463 26.521 23.585 1.00 51.78 683 LEU A CA 1
ATOM 5235 C C . LEU A 1 683 ? 37.093 25.123 24.105 1.00 51.78 683 LEU A C 1
ATOM 5237 O O . LEU A 1 683 ? 36.074 24.977 24.779 1.00 51.78 683 LEU A O 1
ATOM 5241 N N . TYR A 1 684 ? 37.933 24.118 23.842 1.00 52.56 684 TYR A N 1
ATOM 5242 C CA . TYR A 1 684 ? 37.708 22.742 24.288 1.00 52.56 684 TYR A CA 1
ATOM 5243 C C . TYR A 1 684 ? 37.819 22.597 25.816 1.00 52.56 684 TYR A C 1
ATOM 5245 O O . TYR A 1 684 ? 36.968 21.960 26.438 1.00 52.56 684 TYR A O 1
ATOM 5253 N N . GLU A 1 685 ? 38.808 23.242 26.450 1.00 61.06 685 GLU A N 1
ATOM 5254 C CA . GLU A 1 685 ? 38.907 23.282 27.919 1.00 61.06 685 GLU A CA 1
ATOM 5255 C C . GLU A 1 685 ? 37.684 23.969 28.555 1.00 61.06 685 GLU A C 1
ATOM 5257 O O . GLU A 1 685 ? 37.112 23.448 29.516 1.00 61.06 685 GLU A O 1
ATOM 5262 N N . ALA A 1 686 ? 37.222 25.088 27.985 1.00 58.84 686 ALA A N 1
ATOM 5263 C CA . ALA A 1 686 ? 36.053 25.815 28.483 1.00 58.84 686 ALA A CA 1
ATOM 5264 C C . ALA A 1 686 ? 34.735 25.021 28.361 1.00 58.84 686 ALA A C 1
ATOM 5266 O O . ALA A 1 686 ? 33.839 25.179 29.196 1.00 58.84 686 ALA A O 1
ATOM 5267 N N . GLU A 1 687 ? 34.593 24.163 27.347 1.00 52.72 687 GLU A N 1
ATOM 5268 C CA . GLU A 1 687 ? 33.435 23.273 27.204 1.00 52.72 687 GLU A CA 1
ATOM 5269 C C . GLU A 1 687 ? 33.506 22.089 28.186 1.00 52.72 687 GLU A C 1
ATOM 5271 O O . GLU A 1 687 ? 32.517 21.791 28.862 1.00 52.72 687 GLU A O 1
ATOM 5276 N N . ALA A 1 688 ? 34.692 21.503 28.385 1.00 59.16 688 ALA A N 1
ATOM 5277 C CA . ALA A 1 688 ? 34.915 20.441 29.369 1.00 59.16 688 ALA A CA 1
ATOM 5278 C C . ALA A 1 688 ? 34.670 20.900 30.824 1.00 59.16 688 ALA A C 1
ATOM 5280 O O . ALA A 1 688 ? 34.047 20.173 31.607 1.00 59.16 688 ALA A O 1
ATOM 5281 N N . GLU A 1 689 ? 35.085 22.118 31.202 1.00 67.44 689 GLU A N 1
ATOM 5282 C CA . GLU A 1 689 ? 34.737 22.699 32.511 1.00 67.44 689 GLU A CA 1
ATOM 5283 C C . GLU A 1 689 ? 33.218 22.877 32.678 1.00 67.44 689 GLU A C 1
ATOM 5285 O O . GLU A 1 689 ? 32.675 22.686 33.772 1.00 67.44 689 GLU A O 1
ATOM 5290 N N . ARG A 1 690 ? 32.511 23.204 31.590 1.00 63.06 690 ARG A N 1
ATOM 5291 C CA . ARG A 1 690 ? 31.062 23.432 31.585 1.00 63.06 690 ARG A CA 1
ATOM 5292 C C . ARG A 1 690 ? 30.272 22.135 31.751 1.00 63.06 690 ARG A C 1
ATOM 5294 O O . ARG A 1 690 ? 29.323 22.111 32.538 1.00 63.06 690 ARG A O 1
ATOM 5301 N N . GLU A 1 691 ? 30.686 21.053 31.092 1.00 59.78 691 GLU A N 1
ATOM 5302 C CA . GLU A 1 691 ? 30.133 19.715 31.337 1.00 59.78 691 GLU A CA 1
ATOM 5303 C C . GLU A 1 691 ? 30.411 19.242 32.770 1.00 59.78 691 GLU A C 1
ATOM 5305 O O . GLU A 1 691 ? 29.511 18.733 33.444 1.00 59.78 691 GLU A O 1
ATOM 5310 N N . ALA A 1 692 ? 31.630 19.457 33.278 1.00 65.38 692 ALA A N 1
ATOM 5311 C CA . ALA A 1 692 ? 31.991 19.104 34.649 1.00 65.38 692 ALA A CA 1
ATOM 5312 C C . ALA A 1 692 ? 31.147 19.869 35.688 1.00 65.38 692 ALA A C 1
ATOM 5314 O O . ALA A 1 692 ? 30.722 19.283 36.688 1.00 65.38 692 ALA A O 1
ATOM 5315 N N . ALA A 1 693 ? 30.852 21.150 35.444 1.00 65.06 693 ALA A N 1
ATOM 5316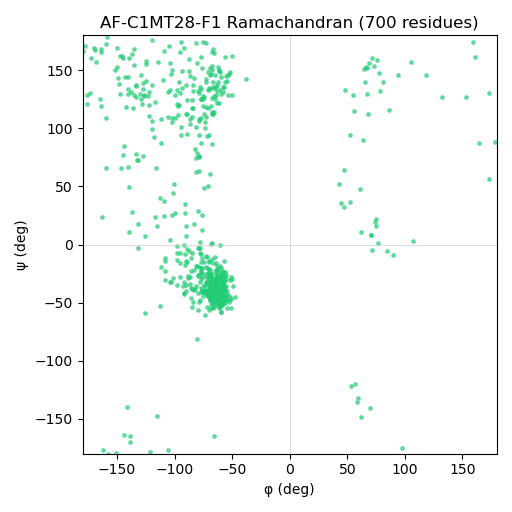 C CA . ALA A 1 693 ? 29.947 21.944 36.270 1.00 65.06 693 ALA A CA 1
ATOM 5317 C C . ALA A 1 693 ? 28.500 21.420 36.212 1.00 65.06 693 ALA A C 1
ATOM 5319 O O . ALA A 1 693 ? 27.908 21.160 37.260 1.00 65.06 693 ALA A O 1
ATOM 5320 N N . MET A 1 694 ? 27.958 21.183 35.013 1.00 57.22 694 MET A N 1
ATOM 5321 C CA . MET A 1 694 ? 26.591 20.676 34.824 1.00 57.22 694 MET A CA 1
ATOM 5322 C C . MET A 1 694 ? 26.392 19.291 35.458 1.00 57.22 694 MET A C 1
ATOM 5324 O O . MET A 1 694 ? 25.379 19.034 36.111 1.00 57.22 694 MET A O 1
ATOM 5328 N N . LYS A 1 695 ? 27.382 18.400 35.335 1.00 60.94 695 LYS A N 1
ATOM 5329 C CA . LYS A 1 695 ? 27.378 17.090 35.997 1.00 60.94 695 LYS A CA 1
ATOM 5330 C C . LYS A 1 695 ? 27.378 17.220 37.522 1.00 60.94 695 LYS A C 1
ATOM 5332 O O . LYS A 1 695 ? 26.683 16.466 38.198 1.00 60.94 695 LYS A O 1
ATOM 5337 N N . LYS A 1 696 ? 28.109 18.195 38.065 1.00 63.47 696 LYS A N 1
ATOM 5338 C CA . LYS A 1 696 ? 28.187 18.461 39.507 1.00 63.47 696 LYS A CA 1
ATOM 5339 C C . LYS A 1 696 ? 26.902 19.072 40.073 1.00 63.47 696 LYS A C 1
ATOM 5341 O O . LYS A 1 696 ? 26.549 18.756 41.204 1.00 63.47 696 LYS A O 1
ATOM 5346 N N . GLU A 1 697 ? 26.181 19.890 39.303 1.00 59.16 697 GLU A N 1
ATOM 5347 C CA . GLU A 1 697 ? 24.813 20.306 39.655 1.00 59.16 697 GLU A CA 1
ATOM 5348 C C . GLU A 1 697 ? 23.850 19.110 39.639 1.00 59.16 697 GLU A C 1
ATOM 5350 O O . GLU A 1 697 ? 23.070 18.935 40.574 1.00 59.16 697 GLU A O 1
ATOM 5355 N N . LEU A 1 698 ? 23.948 18.235 38.629 1.00 52.62 698 LEU A N 1
ATOM 5356 C CA . LEU A 1 698 ? 23.117 17.033 38.537 1.00 52.62 698 LEU A CA 1
ATOM 5357 C C . LEU A 1 698 ? 23.348 16.087 39.731 1.00 52.62 698 LEU A C 1
ATOM 5359 O O . LEU A 1 698 ? 22.384 15.642 40.352 1.00 52.62 698 LEU A O 1
ATOM 5363 N N . GLU A 1 699 ? 24.607 15.851 40.111 1.00 66.88 699 GLU A N 1
ATOM 5364 C CA . GLU A 1 699 ? 25.006 15.069 41.295 1.00 66.88 699 GLU A CA 1
ATOM 5365 C C . GLU A 1 699 ? 24.626 15.729 42.639 1.00 66.88 699 GLU A C 1
ATOM 5367 O O . GLU A 1 699 ? 24.611 15.048 43.660 1.00 66.88 699 GLU A O 1
ATOM 5372 N N . GLN A 1 700 ? 24.284 17.025 42.659 1.00 54.78 700 GLN A N 1
ATOM 5373 C CA . GLN A 1 700 ? 23.715 17.721 43.828 1.00 54.78 700 GLN A CA 1
ATOM 5374 C C . GLN A 1 700 ? 22.176 17.783 43.817 1.00 54.78 700 GLN A C 1
ATOM 5376 O O . GLN A 1 700 ? 21.575 18.214 44.802 1.00 54.78 700 GLN A O 1
ATOM 5381 N N . SER A 1 701 ? 21.537 17.357 42.724 1.00 52.06 701 SER A N 1
ATOM 5382 C CA . SER A 1 701 ? 20.074 17.317 42.559 1.00 52.06 701 SER A CA 1
ATOM 5383 C C . SER A 1 701 ? 19.444 15.938 42.825 1.00 52.06 701 SER A C 1
ATOM 5385 O O . SER A 1 701 ? 18.221 15.800 42.737 1.00 52.06 701 SER A O 1
ATOM 5387 N N . LEU A 1 702 ? 20.277 14.936 43.143 1.00 53.19 702 LEU A N 1
ATOM 5388 C CA . LEU A 1 702 ? 19.941 13.523 43.374 1.00 53.19 702 LEU A CA 1
ATOM 5389 C C . LEU A 1 702 ? 20.096 13.119 44.851 1.00 53.19 702 LEU A C 1
ATOM 5391 O O . LEU A 1 702 ? 19.272 12.284 45.289 1.00 53.19 702 LEU A O 1
#

Radius of gyration: 34.17 Å; Cα contacts (8 Å, |Δi|>4): 775; chains: 1; bounding box: 109×114×86 Å

InterPro domains:
  IPR001128 Cytochrome P450 [PF00067] (142-554)
  IPR001128 Cytochrome P450 [PR00385] (388-405)
  IPR001128 Cytochrome P450 [PR00385] (440-451)
  IPR001128 Cytochrome P450 [PR00385] (518-527)
  IPR001128 Cytochrome P450 [PR00385] (527-538)
  IPR002401 Cytochrome P450, E-class, group I [PR00463] (147-166)
  IPR002401 Cytochrome P450, E-class, group I [PR00463] (377-394)
  IPR002401 Cytochrome P450, E-class, group I [PR00463] (397-423)
  IPR002401 Cytochrome P450, E-class, group I [PR00463] (439-457)
  IPR002401 Cytochrome P450, E-class, group I [PR00463] (479-503)
  IPR002401 Cytochrome P450, E-class, group I [PR00463] (517-527)
  IPR002401 Cytochrome P450, E-class, group I [PR00463] (527-550)
  IPR017972 Cytochrome P450, conserved site [PS00086] (520-529)
  IPR036396 Cytochrome P450 superfamily [G3DSA:1.10.630.10] (122-591)
  IPR036396 Cytochrome P450 superfamily [SSF48264] (137-583)
  IPR050196 Cytochrome P450 Monooxygenases [PTHR24291] (152-583)